Protein 9C4I (pdb70)

Nearest PDB structures (foldseek):
  9c4i-assembly1_B  TM=1.004E+00  e=1.202E-51  Centrolobium microchaete
  5eyy-assembly1_A-2  TM=1.000E+00  e=2.131E-47  Centrolobium tomentosum
  5u38-assembly1_A-2  TM=1.001E+00  e=1.444E-45  Platypodium elegans
  3zyr-assembly1_B  TM=9.928E-01  e=3.248E-45  Platypodium elegans
  1n3o-assembly1_B  TM=9.950E-01  e=5.821E-43  Pterocarpus angolensis

Secondary structure (DSSP, 8-state):
--EEEEEESS--TT-SSEEEEET-EE-TTS-EE-S-B-TTS-B-SSEEEEEEESSPEE-EEGGGTEEEEEEEEEEEEEE-S-SS---EEEEEEE-TT--PPTT-SSTTTTT--GGGTT-GGG---EEEEEE----TTTSTTS-SS-EEEEEESSSS-SEEEE----TTPPEEEEEEEETTTTEEEEEEE-TT--EEEEEEE--HHHHS-SEEEEEEEEEESSS--EEEEEEEEEEEEEEE-/--EEEEEESS--TT-SSEEEEET-EE-TTS-EE-S-B-TTS-B-SSEEEEEEESS-EE-EETTTTEEEEEEEEEEEEEE-SSSS---EEEEEEE-TT--PPTT-SSTTTTT--TTTTT-GGG---EEEEEE----TTTSTTS-SS-EEEEEESSSS-SEEEE----TTPPEEEEEEEETTTTEEEEEEE-TT--EEEEEEE--GGGTS-SEEEEEEEEEESSS--EEEEEEEEEEEEEEE-

Sequence (482 aa):
SDSSLSSFSSFINFDKDERNVIAQGDARIVGNNILQLTRTDSNGSSPVKSSTVGRILYVAQVRLWEKSTNRVANFQSQFSFFLESPLSNPADGIAFFIAPPDTAIPSSGSAGGLLGLFSSPKTAQNESANQVLAVEFDTFYAQNSNTWDPNYPHIGIDVNSIKSAKTVRWERREGVTLNVLVTYNPSTRTLDVVATYPDGQRYDISSVVVDVTTVLPEWVRVGFSAASGEQFQTHNLESWSSFTSTLLYTSDSSLSSFSSFINFDKDERNVIAQGDARIVGNNILQLTRTDSNGSSPVKSTVGRILYVAQVRLWEKSTNRVANFQSQFSSFFLESPLSNPADGIAFFIAPPDTAIPSGSAGGLLGLFSSPKTAQNESANQVLAVEFDTFYAQNSNTWDPNYPHIGIDVNSIKSAKTVRWERREGVTLNVLVTYNPSTRTLDVVATYPDGQRYDISVVVDVTTVLPEWVRVGFSAASGEQFQTHNLESWSSFTSTLLYT

Structure (mmCIF, N/CA/C/O backbone):
data_9C4I
#
_entry.id   9C4I
#
_cell.length_a   146.623
_cell.length_b   41.981
_cell.length_c   94.760
_cell.angle_alpha   90.00
_cell.angle_beta   102.72
_cell.angle_gamma   90.00
#
_symmetry.space_group_name_H-M   'C 1 2 1'
#
loop_
_entity.id
_entity.type
_entity.pdbx_description
1 polymer 'Mannose-specific lectin CML-1'
2 branched 'alpha-D-mannopyranose-(1-3)-methyl alpha-D-mannopyranoside'
3 non-polymer 'MANGANESE (II) ION'
4 non-polymer 'CALCIUM ION'
5 non-polymer 2-acetamido-2-deoxy-beta-D-glucopyranose
6 non-polymer 'SULFATE ION'
7 non-polymer 'SODIUM ION'
8 non-polymer GLYCEROL
9 water water
#
loop_
_atom_site.group_PDB
_atom_site.id
_atom_site.type_symbol
_atom_site.label_atom_id
_atom_site.label_alt_id
_atom_site.label_comp_id
_atom_site.label_asym_id
_atom_site.label_entity_id
_atom_site.label_seq_id
_atom_site.pdbx_PDB_ins_code
_atom_site.Cartn_x
_atom_site.Cartn_y
_atom_site.Cartn_z
_atom_site.occupancy
_atom_site.B_iso_or_equiv
_atom_site.auth_seq_id
_atom_site.auth_comp_id
_atom_site.auth_asym_id
_atom_site.auth_atom_id
_atom_site.pdbx_PDB_model_num
ATOM 1 N N . SER A 1 1 ? 40.933 -1.362 12.938 1.00 21.80 1 SER A N 1
ATOM 2 C CA . SER A 1 1 ? 40.309 -2.179 13.976 1.00 20.02 1 SER A CA 1
ATOM 3 C C . SER A 1 1 ? 39.170 -2.999 13.388 1.00 16.99 1 SER A C 1
ATOM 4 O O . SER A 1 1 ? 38.032 -2.537 13.344 1.00 17.29 1 SER A O 1
ATOM 7 N N . ASP A 1 2 ? 39.460 -4.225 12.949 1.00 14.10 2 ASP A N 1
ATOM 8 C CA . ASP A 1 2 ? 38.469 -5.061 12.283 1.00 14.91 2 ASP A CA 1
ATOM 9 C C . ASP A 1 2 ? 37.672 -5.924 13.248 1.00 13.45 2 ASP A C 1
ATOM 10 O O . ASP A 1 2 ? 36.604 -6.428 12.874 1.00 17.52 2 ASP A O 1
ATOM 15 N N A SER A 1 3 ? 38.160 -6.112 14.466 0.68 13.74 3 SER A N 1
ATOM 16 N N B SER A 1 3 ? 38.148 -6.091 14.478 0.32 13.91 3 SER A N 1
ATOM 17 C CA A SER A 1 3 ? 37.385 -6.798 15.486 0.68 12.78 3 SER A CA 1
ATOM 18 C CA B SER A 1 3 ? 37.414 -6.845 15.482 0.32 13.03 3 SER A CA 1
ATOM 19 C C A SER A 1 3 ? 37.881 -6.366 16.853 0.68 14.34 3 SER A C 1
ATOM 20 C C B SER A 1 3 ? 37.901 -6.426 16.860 0.32 14.52 3 SER A C 1
ATOM 21 O O A SER A 1 3 ? 39.015 -5.903 17.008 0.68 14.42 3 SER A O 1
ATOM 22 O O B SER A 1 3 ? 39.051 -6.011 17.025 0.32 14.35 3 SER A O 1
ATOM 27 N N . LEU A 1 4 ? 37.004 -6.529 17.840 1.00 14.57 4 LEU A N 1
ATOM 28 C CA . LEU A 1 4 ? 37.326 -6.267 19.235 1.00 14.11 4 LEU A CA 1
ATOM 29 C C . LEU A 1 4 ? 36.465 -7.177 20.088 1.00 13.26 4 LEU A C 1
ATOM 30 O O . LEU A 1 4 ? 35.268 -7.325 19.826 1.00 13.77 4 LEU A O 1
ATOM 35 N N A SER A 1 5 ? 37.060 -7.773 21.115 0.58 12.64 5 SER A N 1
ATOM 36 N N B SER A 1 5 ? 37.068 -7.758 21.122 0.42 12.67 5 SER A N 1
ATOM 37 C CA A SER A 1 5 ? 36.280 -8.463 22.130 0.58 11.60 5 SER A CA 1
ATOM 38 C CA B SER A 1 5 ? 36.328 -8.511 22.123 0.42 11.58 5 SER A CA 1
ATOM 39 C C A SER A 1 5 ? 36.935 -8.266 23.488 0.58 13.11 5 SER A C 1
ATOM 40 C C B SER A 1 5 ? 36.937 -8.233 23.490 0.42 13.11 5 SER A C 1
ATOM 41 O O A SER A 1 5 ? 38.136 -8.021 23.592 0.58 11.99 5 SER A O 1
ATOM 42 O O B SER A 1 5 ? 38.116 -7.888 23.599 0.42 12.17 5 SER A O 1
ATOM 47 N N . PHE A 1 6 ? 36.127 -8.386 24.535 1.00 11.72 6 PHE A N 1
ATOM 48 C CA . PHE A 1 6 ? 36.619 -8.237 25.898 1.00 11.24 6 PHE A CA 1
ATOM 49 C C . PHE A 1 6 ? 35.611 -8.868 26.840 1.00 11.03 6 PHE A C 1
ATOM 50 O O . PHE A 1 6 ? 34.459 -9.112 26.472 1.00 12.42 6 PHE A O 1
ATOM 58 N N A SER A 1 7 ? 36.055 -9.125 28.064 0.80 10.96 7 SER A N 1
ATOM 59 N N B SER A 1 7 ? 36.053 -9.106 28.074 0.20 11.10 7 SER A N 1
ATOM 60 C CA A SER A 1 7 ? 35.147 -9.660 29.062 0.80 12.43 7 SER A CA 1
ATOM 61 C CA B SER A 1 7 ? 35.192 -9.728 29.067 0.20 12.61 7 SER A CA 1
ATOM 62 C C A SER A 1 7 ? 35.531 -9.171 30.447 0.80 11.77 7 SER A C 1
ATOM 63 C C B SER A 1 7 ? 35.542 -9.228 30.462 0.20 11.94 7 SER A C 1
ATOM 64 O O A SER A 1 7 ? 36.702 -8.896 30.741 0.80 12.49 7 SER A O 1
ATOM 65 O O B SER A 1 7 ? 36.712 -8.994 30.778 0.20 12.67 7 SER A O 1
ATOM 70 N N . PHE A 1 8 ? 34.504 -9.066 31.282 1.00 10.38 8 PHE A N 1
ATOM 71 C CA . PHE A 1 8 ? 34.615 -8.776 32.705 1.00 12.27 8 PHE A CA 1
ATOM 72 C C . PHE A 1 8 ? 33.788 -9.844 33.410 1.00 11.45 8 PHE A C 1
ATOM 73 O O 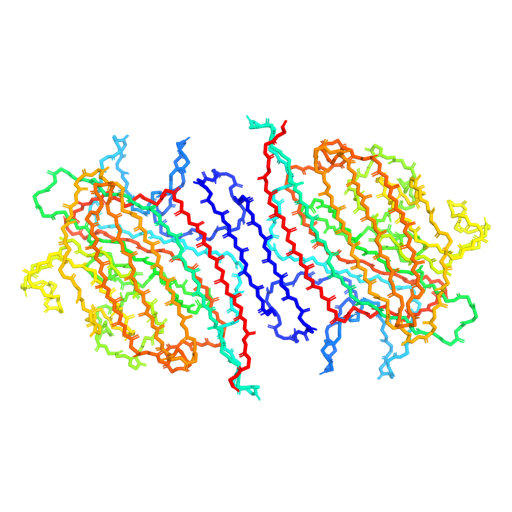. PHE A 1 8 ? 32.552 -9.811 33.359 1.00 12.84 8 PHE A O 1
ATOM 81 N N . ILE A 1 9 ? 34.457 -10.798 34.054 1.00 12.47 9 ILE A N 1
ATOM 82 C CA . ILE A 1 9 ? 33.771 -11.778 34.889 1.00 14.40 9 ILE A CA 1
ATOM 83 C C . ILE A 1 9 ? 33.204 -11.092 36.119 1.00 11.83 9 ILE A C 1
ATOM 84 O O . ILE A 1 9 ? 32.122 -11.443 36.616 1.00 12.50 9 ILE A O 1
ATOM 89 N N . ASN A 1 10 ? 33.947 -10.128 36.640 1.00 11.65 10 ASN A N 1
ATOM 90 C CA . ASN A 1 10 ? 33.520 -9.165 37.636 1.00 12.94 10 ASN A CA 1
ATOM 91 C C . ASN A 1 10 ? 34.297 -7.890 37.339 1.00 13.21 10 ASN A C 1
ATOM 92 O O . ASN A 1 10 ? 35.005 -7.812 36.331 1.00 14.10 10 ASN A O 1
ATOM 97 N N . PHE A 1 11 ? 34.194 -6.890 38.201 1.00 12.85 11 PHE A N 1
ATOM 98 C CA . PHE A 1 11 ? 34.830 -5.606 37.941 1.00 13.51 11 PHE A CA 1
ATOM 99 C C . PHE A 1 11 ? 35.921 -5.308 38.956 1.00 12.20 11 PHE A C 1
ATOM 100 O O . PHE A 1 11 ? 35.759 -5.537 40.155 1.00 13.14 11 PHE A O 1
ATOM 108 N N . ASP A 1 12 ? 37.033 -4.803 38.438 1.00 14.76 12 ASP A N 1
ATOM 109 C CA . ASP A 1 12 ? 38.267 -4.542 39.164 1.00 13.77 12 ASP A CA 1
ATOM 110 C C . ASP A 1 12 ? 38.310 -3.074 39.561 1.00 12.95 12 ASP A C 1
ATOM 111 O O . ASP A 1 12 ? 38.192 -2.199 38.700 1.00 16.55 12 ASP A O 1
ATOM 116 N N . LYS A 1 13 ? 38.537 -2.795 40.851 1.00 13.68 13 LYS A N 1
ATOM 117 C CA . LYS A 1 13 ? 38.671 -1.396 41.263 1.00 14.69 13 LYS A CA 1
ATOM 118 C C . LYS A 1 13 ? 39.889 -0.700 40.664 1.00 19.22 13 LYS A C 1
ATOM 119 O O . LYS A 1 13 ? 39.924 0.536 40.632 1.00 20.28 13 LYS A O 1
ATOM 125 N N . ASP A 1 14 ? 40.862 -1.448 40.148 1.00 15.75 14 ASP A N 1
ATOM 126 C CA . ASP A 1 14 ? 42.001 -0.863 39.459 1.00 17.61 14 ASP A CA 1
ATOM 127 C C . ASP A 1 14 ? 41.914 -1.060 37.949 1.00 16.27 14 ASP A C 1
ATOM 128 O O . ASP A 1 14 ? 42.934 -1.110 37.264 1.00 16.86 14 ASP A O 1
ATOM 133 N N . GLU A 1 15 ? 40.705 -1.181 37.424 1.00 15.61 15 GLU A N 1
ATOM 134 C CA . GLU A 1 15 ? 40.508 -1.331 35.992 1.00 13.26 15 GLU A CA 1
ATOM 135 C C . GLU A 1 15 ? 41.137 -0.168 35.236 1.00 14.18 15 GLU A C 1
ATOM 136 O O . GLU A 1 15 ? 41.195 0.963 35.718 1.00 15.56 15 GLU A O 1
ATOM 142 N N . ARG A 1 16 ? 41.644 -0.471 34.040 1.00 12.93 16 ARG A N 1
ATOM 143 C CA . ARG A 1 16 ? 42.243 0.541 33.186 1.00 12.78 16 ARG A CA 1
ATOM 144 C C . ARG A 1 16 ? 41.480 0.796 31.895 1.00 12.90 16 ARG A C 1
ATOM 145 O O . ARG A 1 16 ? 41.703 1.837 31.269 1.00 15.65 16 ARG A O 1
ATOM 153 N N . ASN A 1 17 ? 40.600 -0.113 31.484 1.00 11.45 17 ASN A N 1
ATOM 154 C CA . ASN A 1 17 ? 39.957 -0.053 30.178 1.00 12.58 17 ASN A CA 1
ATOM 155 C C . ASN A 1 17 ? 38.509 0.400 30.217 1.00 14.49 17 ASN A C 1
ATOM 156 O O . ASN A 1 17 ? 37.770 0.144 29.260 1.00 13.91 17 ASN A O 1
ATOM 161 N N . VAL A 1 18 ? 38.095 1.074 31.282 1.00 12.92 18 VAL A N 1
ATOM 162 C CA . VAL A 1 18 ? 36.715 1.510 31.450 1.00 13.39 18 VAL A CA 1
ATOM 163 C C . VAL A 1 18 ? 36.696 3.010 31.686 1.00 13.52 18 VAL A C 1
ATOM 164 O O . VAL A 1 18 ? 37.361 3.511 32.600 1.00 17.06 18 VAL A O 1
ATOM 168 N N . ILE A 1 19 ? 35.894 3.711 30.890 1.00 12.63 19 ILE A N 1
ATOM 169 C CA . ILE A 1 19 ? 35.607 5.127 31.086 1.00 12.83 19 ILE A CA 1
ATOM 170 C C . ILE A 1 19 ? 34.358 5.208 31.958 1.00 11.38 19 ILE A C 1
ATOM 171 O O . ILE A 1 19 ? 33.279 4.785 31.538 1.00 13.45 19 ILE A O 1
ATOM 176 N N . ALA A 1 20 ? 34.495 5.741 33.167 1.00 12.15 20 ALA A N 1
ATOM 177 C CA . ALA A 1 20 ? 33.378 5.881 34.092 1.00 12.77 20 ALA A CA 1
ATOM 178 C C . ALA A 1 20 ? 32.865 7.316 34.060 1.00 12.76 20 ALA A C 1
ATOM 179 O O . ALA A 1 20 ? 33.654 8.269 34.104 1.00 14.52 20 ALA A O 1
ATOM 181 N N . GLN A 1 21 ? 31.538 7.465 33.997 1.00 11.78 21 GLN A N 1
ATOM 182 C CA . GLN A 1 21 ? 30.896 8.769 33.933 1.00 13.07 21 GLN A CA 1
ATOM 183 C C . GLN A 1 21 ? 29.869 8.899 35.047 1.00 12.51 21 GLN A C 1
ATOM 184 O O . GLN A 1 21 ? 29.234 7.922 35.462 1.00 12.98 21 GLN A O 1
ATOM 190 N N . GLY A 1 22 ? 29.729 10.111 35.551 1.00 12.20 22 GLY A N 1
ATOM 191 C CA . GLY A 1 22 ? 28.704 10.342 36.555 1.00 12.26 22 GLY A CA 1
ATOM 192 C C . GLY A 1 22 ? 29.043 9.616 37.841 1.00 12.54 22 GLY A C 1
ATOM 193 O O . GLY A 1 22 ? 30.191 9.636 38.307 1.00 13.44 22 GLY A O 1
ATOM 194 N N . ASP A 1 23 ? 28.052 8.943 38.421 1.00 12.71 23 ASP A N 1
ATOM 195 C CA . ASP A 1 23 ? 28.207 8.309 39.724 1.00 12.61 23 ASP A CA 1
ATOM 196 C C . ASP A 1 23 ? 28.701 6.862 39.647 1.00 12.41 23 ASP A C 1
ATOM 197 O O . ASP A 1 23 ? 28.771 6.194 40.687 1.00 14.50 23 ASP A O 1
ATOM 202 N N . ALA A 1 24 ? 29.053 6.367 38.460 1.00 12.18 24 ALA A N 1
ATOM 203 C CA . ALA A 1 24 ? 29.434 4.966 38.329 1.00 13.66 24 ALA A CA 1
ATOM 204 C C . ALA A 1 24 ? 30.716 4.695 39.103 1.00 13.44 24 ALA A C 1
ATOM 205 O O . ALA A 1 24 ? 31.685 5.457 39.017 1.00 15.68 24 ALA A O 1
ATOM 207 N N . ARG A 1 25 ? 30.733 3.591 39.843 1.00 13.44 25 ARG A N 1
ATOM 208 C CA . ARG A 1 25 ? 31.942 3.187 40.548 1.00 14.26 25 ARG A CA 1
ATOM 209 C C . ARG A 1 25 ? 31.925 1.682 40.759 1.00 15.05 25 ARG A C 1
ATOM 210 O O . ARG A 1 25 ? 30.872 1.038 40.755 1.00 15.33 25 ARG A O 1
ATOM 218 N N . ILE A 1 26 ? 33.120 1.129 40.953 1.00 16.90 26 ILE A N 1
ATOM 219 C CA . ILE A 1 26 ? 33.298 -0.297 41.182 1.00 16.32 26 ILE A CA 1
ATOM 220 C C . ILE A 1 26 ? 33.468 -0.517 42.677 1.00 17.60 26 ILE A C 1
ATOM 221 O O . ILE A 1 26 ? 34.331 0.102 43.317 1.00 18.61 26 ILE A O 1
ATOM 226 N N . VAL A 1 27 ? 32.646 -1.398 43.233 1.00 15.70 27 VAL A N 1
ATOM 227 C CA . VAL A 1 27 ? 32.566 -1.635 44.665 1.00 17.86 27 VAL A CA 1
ATOM 228 C C . VAL A 1 27 ? 33.672 -2.579 45.129 1.00 19.47 27 VAL A C 1
ATOM 229 O O . VAL A 1 27 ? 34.356 -3.214 44.317 1.00 17.20 27 VAL A O 1
ATOM 233 N N . GLY A 1 28 ? 33.845 -2.678 46.449 1.00 18.95 28 GLY A N 1
ATOM 234 C CA . GLY A 1 28 ? 34.823 -3.588 47.015 1.00 21.80 28 GLY A CA 1
ATOM 235 C C . GLY A 1 28 ? 34.548 -5.050 46.740 1.00 22.22 28 GLY A C 1
ATOM 236 O O . GLY A 1 28 ? 35.495 -5.847 46.727 1.00 22.01 28 GLY A O 1
ATOM 237 N N . ASN A 1 29 ? 33.283 -5.432 46.521 1.00 17.47 29 ASN A N 1
ATOM 238 C CA . ASN A 1 29 ? 32.956 -6.790 46.093 1.00 20.49 29 ASN A CA 1
ATOM 239 C C . ASN A 1 29 ? 32.785 -6.905 44.578 1.00 14.98 29 ASN A C 1
ATOM 240 O O . ASN A 1 29 ? 32.128 -7.837 44.095 1.00 14.04 29 ASN A O 1
ATOM 245 N N . ASN A 1 30 ? 33.396 -5.992 43.828 1.00 13.46 30 ASN A N 1
ATOM 246 C CA . ASN A 1 30 ? 33.662 -6.201 42.406 1.00 13.13 30 ASN A CA 1
ATOM 247 C C . ASN A 1 30 ? 32.424 -6.084 41.529 1.00 12.58 30 ASN A C 1
ATOM 248 O O . ASN A 1 30 ? 32.367 -6.662 40.445 1.00 11.79 30 ASN A O 1
ATOM 253 N N . ILE A 1 31 ? 31.435 -5.336 41.992 1.00 13.35 31 ILE A N 1
ATOM 254 C CA . ILE A 1 31 ? 30.222 -5.052 41.232 1.00 13.68 31 ILE A CA 1
ATOM 255 C C . ILE A 1 31 ? 30.287 -3.621 40.721 1.00 13.36 31 ILE A C 1
ATOM 256 O O . ILE A 1 31 ? 30.740 -2.712 41.432 1.00 15.72 31 ILE A O 1
ATOM 261 N N . LEU A 1 32 ? 29.861 -3.408 39.477 1.00 12.93 32 LEU A N 1
ATOM 262 C CA . LEU A 1 32 ? 29.759 -2.056 38.944 1.00 12.13 32 LEU A CA 1
ATOM 263 C C . LEU A 1 32 ? 28.425 -1.469 39.394 1.00 13.03 32 LEU A C 1
ATOM 264 O O . LEU A 1 32 ? 27.350 -1.913 38.958 1.00 14.18 32 LEU A O 1
ATOM 269 N N . GLN A 1 33 ? 28.487 -0.483 40.280 1.00 12.53 33 GLN A N 1
ATOM 270 C CA . GLN A 1 33 ? 27.305 0.207 40.781 1.00 12.04 33 GLN A CA 1
ATOM 271 C C . GLN A 1 33 ? 27.149 1.498 39.984 1.00 12.26 33 GLN A C 1
ATOM 272 O O . GLN A 1 33 ? 27.926 2.443 40.155 1.00 13.97 33 GLN A O 1
ATOM 278 N N . LEU A 1 34 ? 26.158 1.535 39.091 1.00 11.11 34 LEU A N 1
ATOM 279 C CA . LEU A 1 34 ? 26.058 2.650 38.156 1.00 12.22 34 LEU A CA 1
ATOM 280 C C . LEU A 1 34 ? 25.513 3.909 38.824 1.00 12.04 34 LEU A C 1
ATOM 281 O O . LEU A 1 34 ? 26.039 5.011 38.616 1.00 12.88 34 LEU A O 1
ATOM 286 N N . THR A 1 35 ? 24.444 3.774 39.604 1.00 11.75 35 THR A N 1
ATOM 287 C CA . THR A 1 35 ? 23.804 4.920 40.230 1.00 11.35 35 THR A CA 1
ATOM 288 C C . THR A 1 35 ? 24.322 5.103 41.653 1.00 12.37 35 THR A C 1
ATOM 289 O O . THR A 1 35 ? 24.748 4.150 42.312 1.00 12.52 35 THR A O 1
ATOM 293 N N . ARG A 1 36 ? 24.256 6.352 42.118 1.00 13.14 36 ARG A N 1
ATOM 294 C CA . ARG A 1 36 ? 24.824 6.745 43.400 1.00 14.10 36 ARG A CA 1
ATOM 295 C C . ARG A 1 36 ? 24.137 6.041 44.566 1.00 12.42 36 ARG A C 1
ATOM 296 O O . ARG A 1 36 ? 22.921 5.817 44.565 1.00 12.89 36 ARG A O 1
ATOM 304 N N . THR A 1 37 ? 24.922 5.732 45.596 1.00 12.73 37 THR A N 1
ATOM 305 C CA . THR A 1 37 ? 24.398 5.188 46.836 1.00 13.48 37 THR A CA 1
ATOM 306 C C . THR A 1 37 ? 24.924 6.022 47.992 1.00 13.60 37 THR A C 1
ATOM 307 O O . THR A 1 37 ? 25.939 6.714 47.870 1.00 14.77 37 THR A O 1
ATOM 311 N N . ASP A 1 38 ? 24.226 5.951 49.118 1.00 13.85 38 ASP A N 1
ATOM 312 C CA . ASP A 1 38 ? 24.722 6.605 50.316 1.00 14.38 38 ASP A CA 1
ATOM 313 C C . ASP A 1 38 ? 25.792 5.724 50.951 1.00 17.01 38 ASP A C 1
ATOM 314 O O . ASP A 1 38 ? 26.178 4.679 50.414 1.00 15.91 38 ASP A O 1
ATOM 319 N N . SER A 1 39 ? 26.289 6.144 52.109 1.00 18.84 39 SER A N 1
ATOM 320 C CA . SER A 1 39 ? 27.413 5.409 52.673 1.00 21.73 39 SER A CA 1
ATOM 321 C C . SER A 1 39 ? 26.997 4.079 53.293 1.00 21.46 39 SER A C 1
ATOM 322 O O . SER A 1 39 ? 27.872 3.314 53.714 1.00 24.18 39 SER A O 1
ATOM 325 N N . ASN A 1 40 ? 25.700 3.774 53.328 1.00 19.84 40 ASN A N 1
ATOM 326 C CA . ASN A 1 40 ? 25.203 2.458 53.707 1.00 18.60 40 ASN A CA 1
ATOM 327 C C . ASN A 1 40 ? 24.834 1.612 52.490 1.00 19.08 40 ASN A C 1
ATOM 328 O O . ASN A 1 40 ? 24.278 0.520 52.648 1.00 21.68 40 ASN A O 1
ATOM 333 N N . GLY A 1 41 ? 25.132 2.092 51.285 1.00 17.19 41 GLY A N 1
ATOM 334 C CA . GLY A 1 41 ? 24.777 1.385 50.073 1.00 17.46 41 GLY A CA 1
ATOM 335 C C . GLY A 1 41 ? 23.336 1.546 49.638 1.00 14.81 41 GLY A C 1
ATOM 336 O O . GLY A 1 41 ? 22.914 0.858 48.704 1.00 17.06 41 GLY A O 1
ATOM 337 N N A SER A 1 42 ? 22.573 2.428 50.278 0.57 14.38 42 SER A N 1
ATOM 338 N N B SER A 1 42 ? 22.557 2.435 50.290 0.43 14.45 42 SER A N 1
ATOM 339 C CA A SER A 1 42 ? 21.174 2.630 49.928 0.57 15.35 42 SER A CA 1
ATOM 340 C CA B SER A 1 42 ? 21.154 2.658 49.949 0.43 15.41 42 SER A CA 1
ATOM 341 C C A SER A 1 42 ? 21.071 3.543 48.707 0.57 13.11 42 SER A C 1
ATOM 342 C C B SER A 1 42 ? 21.057 3.559 48.718 0.43 13.17 42 SER A C 1
ATOM 343 O O A SER A 1 42 ? 21.839 4.499 48.582 0.57 13.00 42 SER A O 1
ATOM 344 O O B SER A 1 42 ? 21.816 4.523 48.597 0.43 13.18 42 SER A O 1
ATOM 349 N N . PRO A 1 43 ? 20.147 3.265 47.789 1.00 13.23 43 PRO A N 1
ATOM 350 C CA . PRO A 1 43 ? 20.046 4.082 46.573 1.00 12.82 43 PRO A CA 1
ATOM 351 C C . PRO A 1 43 ? 19.544 5.488 46.868 1.00 12.92 43 PRO A C 1
ATOM 352 O O . PRO A 1 43 ? 18.744 5.703 47.783 1.00 13.99 43 PRO A O 1
ATOM 356 N N . VAL A 1 44 ? 19.978 6.447 46.045 1.00 13.19 44 VAL A N 1
ATOM 357 C CA . VAL A 1 44 ? 19.647 7.852 46.261 1.00 14.08 44 VAL A CA 1
ATOM 358 C C . VAL A 1 44 ? 18.965 8.426 45.016 1.00 14.02 44 VAL A C 1
ATOM 359 O O . VAL A 1 44 ? 19.060 7.885 43.911 1.00 13.72 44 VAL A O 1
ATOM 363 N N . LYS A 1 45 ? 18.302 9.567 45.201 1.00 11.75 45 LYS A N 1
ATOM 364 C CA . LYS A 1 45 ? 17.637 10.252 44.105 1.00 11.50 45 LYS A CA 1
ATOM 365 C C . LYS A 1 45 ? 18.609 11.001 43.202 1.00 11.43 45 LYS A C 1
ATOM 366 O O . LYS A 1 45 ? 19.734 11.345 43.584 1.00 12.14 45 LYS A O 1
ATOM 372 N N A SER A 1 46 ? 18.151 11.241 41.973 0.67 11.49 46 SER A N 1
ATOM 373 N N B SER A 1 46 ? 18.141 11.261 41.980 0.33 11.58 46 SER A N 1
ATOM 374 C CA A SER A 1 46 ? 18.748 12.212 41.051 0.67 12.85 46 SER A CA 1
ATOM 375 C CA B SER A 1 46 ? 18.758 12.204 41.046 0.33 12.92 46 SER A CA 1
ATOM 376 C C A SER A 1 46 ? 20.211 11.888 40.730 0.67 13.51 46 SER A C 1
ATOM 377 C C B SER A 1 46 ? 20.227 11.854 40.789 0.33 13.54 46 SER A C 1
ATOM 378 O O A SER A 1 46 ? 21.129 12.662 41.014 0.67 13.29 46 SER A O 1
ATOM 379 O O B SER A 1 46 ? 21.156 12.561 41.189 0.33 13.45 46 SER A O 1
ATOM 384 N N . THR A 1 47 ? 20.411 10.733 40.093 1.00 12.02 47 THR A N 1
ATOM 385 C CA . THR A 1 47 ? 21.744 10.221 39.819 1.00 11.14 47 THR A CA 1
ATOM 386 C C . THR A 1 47 ? 21.769 9.557 38.448 1.00 11.72 47 THR A C 1
ATOM 387 O O . THR A 1 47 ? 20.796 8.919 38.032 1.00 12.04 47 THR A O 1
ATOM 391 N N . VAL A 1 48 ? 22.883 9.748 37.734 1.00 11.47 48 VAL A N 1
ATOM 392 C CA . VAL A 1 48 ? 23.200 9.028 36.504 1.00 10.50 48 VAL A CA 1
ATOM 393 C C . VAL A 1 48 ? 24.595 8.459 36.669 1.00 11.59 48 VAL A C 1
ATOM 394 O O . VAL A 1 48 ? 25.491 9.146 37.174 1.00 12.13 48 VAL A O 1
ATOM 398 N N . GLY A 1 49 ? 24.796 7.226 36.233 1.00 10.63 49 GLY A N 1
ATOM 399 C CA . GLY A 1 49 ? 26.145 6.719 36.036 1.00 11.05 49 GLY A CA 1
ATOM 400 C C . GLY A 1 49 ? 26.199 5.908 34.762 1.00 11.24 49 GLY A C 1
ATOM 401 O O . GLY A 1 49 ? 25.228 5.239 34.390 1.00 11.28 49 GLY A O 1
ATOM 402 N N . ARG A 1 50 ? 27.352 5.982 34.083 1.00 10.73 50 ARG A N 1
ATOM 403 C CA . ARG A 1 50 ? 27.563 5.252 32.840 1.00 10.11 50 ARG A CA 1
ATOM 404 C C . ARG A 1 50 ? 28.988 4.721 32.799 1.00 9.64 50 ARG A C 1
ATOM 405 O O . ARG A 1 50 ? 29.890 5.243 33.461 1.00 11.92 50 ARG A O 1
ATOM 413 N N . ILE A 1 51 ? 29.181 3.647 32.029 1.00 9.99 51 ILE A N 1
ATOM 414 C CA . ILE A 1 51 ? 30.523 3.215 31.653 1.00 11.44 51 ILE A CA 1
AT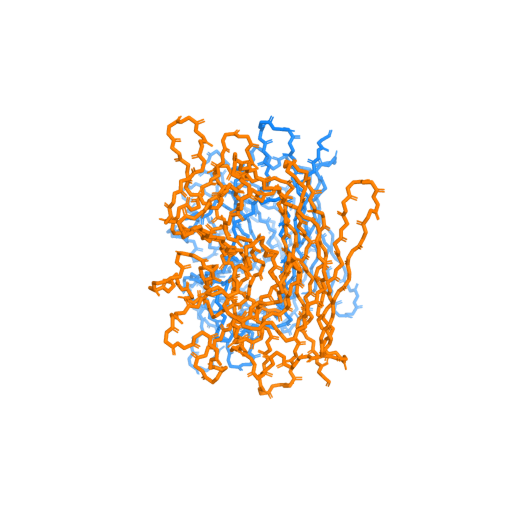OM 415 C C . ILE A 1 51 ? 30.582 3.021 30.149 1.00 11.41 51 ILE A C 1
ATOM 416 O O . ILE A 1 51 ? 29.578 2.689 29.500 1.00 11.39 51 ILE A O 1
ATOM 421 N N . LEU A 1 52 ? 31.789 3.219 29.593 1.00 11.34 52 LEU A N 1
ATOM 422 C CA . LEU A 1 52 ? 32.100 2.824 28.228 1.00 10.49 52 LEU A CA 1
ATOM 423 C C . LEU A 1 52 ? 33.409 2.051 28.241 1.00 11.68 52 LEU A C 1
ATOM 424 O O . LEU A 1 52 ? 34.315 2.367 29.020 1.00 12.51 52 LEU A O 1
ATOM 429 N N . TYR A 1 53 ? 33.503 1.029 27.398 1.00 10.25 53 TYR A N 1
ATOM 430 C CA . TYR A 1 53 ? 34.810 0.432 27.164 1.00 11.06 53 TYR A CA 1
ATOM 431 C C . TYR A 1 53 ? 35.717 1.433 26.445 1.00 12.30 53 TYR A C 1
ATOM 432 O O . TYR A 1 53 ? 35.271 2.200 25.587 1.00 11.50 53 TYR A O 1
ATOM 441 N N . VAL A 1 54 ? 37.011 1.418 26.781 1.00 11.76 54 VAL A N 1
ATOM 442 C CA . VAL A 1 54 ? 37.887 2.497 26.313 1.00 13.07 54 VAL A CA 1
ATOM 443 C C . VAL A 1 54 ? 38.135 2.379 24.811 1.00 12.41 54 VAL A C 1
ATOM 444 O O . VAL A 1 54 ? 38.141 3.383 24.094 1.00 13.46 54 VAL A O 1
ATOM 448 N N . ALA A 1 55 ? 38.359 1.167 24.316 1.00 11.76 55 ALA A N 1
ATOM 449 C CA . ALA A 1 55 ? 38.687 1.009 22.899 1.00 13.31 55 ALA A CA 1
ATOM 450 C C . ALA A 1 55 ? 37.446 1.245 22.051 1.00 12.45 55 ALA A C 1
ATOM 451 O O . ALA A 1 55 ? 36.348 0.791 22.385 1.00 12.44 55 ALA A O 1
ATOM 453 N N . GLN A 1 56 ? 37.616 1.981 20.960 1.00 11.77 56 GLN A N 1
ATOM 454 C CA . GLN A 1 56 ? 36.510 2.302 20.077 1.00 12.78 56 GLN A CA 1
ATOM 455 C C . GLN A 1 56 ? 36.222 1.134 19.145 1.00 13.07 56 GLN A C 1
ATOM 456 O O . GLN A 1 56 ? 37.128 0.399 18.732 1.00 13.77 56 GLN A O 1
ATOM 462 N N . VAL A 1 57 ? 34.952 0.986 18.790 1.00 13.42 57 VAL A N 1
ATOM 463 C CA . VAL A 1 57 ? 34.483 -0.077 17.909 1.00 11.79 57 VAL A CA 1
ATOM 464 C C . VAL A 1 57 ? 34.230 0.510 16.525 1.00 13.94 57 VAL A C 1
ATOM 465 O O . VAL A 1 57 ? 33.555 1.542 16.393 1.00 13.84 57 VAL A O 1
ATOM 469 N N . ARG A 1 58 ? 34.767 -0.135 15.484 1.00 13.66 58 ARG A N 1
ATOM 470 C CA . ARG A 1 58 ? 34.413 0.243 14.118 1.00 12.63 58 ARG A CA 1
ATOM 471 C C . ARG A 1 58 ? 33.121 -0.484 13.792 1.00 15.74 58 ARG A C 1
ATOM 472 O O . ARG A 1 58 ? 33.123 -1.679 13.486 1.00 15.03 58 ARG A O 1
ATOM 480 N N . LEU A 1 59 ? 31.995 0.229 13.898 1.00 13.48 59 LEU A N 1
ATOM 481 C CA . LEU A 1 59 ? 30.686 -0.370 13.672 1.00 13.71 59 LEU A CA 1
ATOM 482 C C . LEU A 1 59 ? 30.378 -0.563 12.192 1.00 14.27 59 LEU A C 1
ATOM 483 O O . LEU A 1 59 ? 29.687 -1.518 11.822 1.00 15.40 59 LEU A O 1
ATOM 488 N N . TRP A 1 60 ? 30.905 0.302 11.335 1.00 15.59 60 TRP A N 1
ATOM 489 C CA . TRP A 1 60 ? 30.691 0.156 9.905 1.00 14.56 60 TRP A CA 1
ATOM 490 C C . TRP A 1 60 ? 31.740 0.994 9.190 1.00 16.46 60 TRP A C 1
ATOM 491 O O . TRP A 1 60 ? 32.391 1.848 9.795 1.00 16.97 60 TRP A O 1
ATOM 502 N N . GLU A 1 61 ? 31.915 0.724 7.899 1.00 17.90 61 GLU A N 1
ATOM 503 C CA . GLU A 1 61 ? 32.915 1.426 7.097 1.00 21.79 61 GLU A CA 1
ATOM 504 C C . GLU A 1 61 ? 32.327 1.620 5.709 1.00 20.25 61 GLU A C 1
ATOM 505 O O . GLU A 1 61 ? 32.128 0.644 4.980 1.00 22.58 61 GLU A O 1
ATOM 511 N N . LYS A 1 62 ? 32.029 2.870 5.352 1.00 25.30 62 LYS A N 1
ATOM 512 C CA . LYS A 1 62 ? 31.343 3.108 4.086 1.00 28.17 62 LYS A CA 1
ATOM 513 C C . LYS A 1 62 ? 32.230 2.773 2.892 1.00 30.12 62 LYS A C 1
ATOM 514 O O . LYS A 1 62 ? 31.742 2.242 1.888 1.00 34.71 62 LYS A O 1
ATOM 520 N N . SER A 1 63 ? 33.536 3.048 2.990 1.00 27.36 63 SER A N 1
ATOM 521 C CA . SER A 1 63 ? 34.417 2.867 1.837 1.00 26.71 63 SER A CA 1
ATOM 522 C C . SER A 1 63 ? 34.515 1.414 1.390 1.00 34.51 63 SER A C 1
ATOM 523 O O . SER A 1 63 ? 34.819 1.161 0.220 1.00 33.73 63 SER A O 1
ATOM 526 N N . THR A 1 64 ? 34.280 0.457 2.287 1.00 31.76 64 THR A N 1
ATOM 527 C CA . THR A 1 64 ? 34.308 -0.958 1.944 1.00 26.99 64 THR A CA 1
ATOM 528 C C . THR A 1 64 ? 32.946 -1.623 2.064 1.00 25.34 64 THR A C 1
ATOM 529 O O . THR A 1 64 ? 32.856 -2.846 1.906 1.00 28.43 64 THR A O 1
ATOM 533 N N . ASN A 1 65 ? 31.893 -0.854 2.350 1.00 26.67 65 ASN A N 1
ATOM 534 C CA . ASN A 1 65 ? 30.539 -1.384 2.531 1.00 28.32 65 ASN A CA 1
ATOM 535 C C . ASN A 1 65 ? 30.497 -2.523 3.545 1.00 27.93 65 ASN A C 1
ATOM 536 O O . ASN A 1 65 ? 29.817 -3.534 3.353 1.00 32.71 65 ASN A O 1
ATOM 541 N N . ARG A 1 66 ? 31.233 -2.357 4.638 1.00 20.55 66 ARG A N 1
ATOM 542 C CA . ARG A 1 66 ? 31.260 -3.338 5.707 1.00 18.95 66 ARG A CA 1
ATOM 543 C C . ARG A 1 66 ? 30.453 -2.834 6.896 1.00 15.24 66 ARG A C 1
ATOM 544 O O . ARG A 1 66 ? 30.392 -1.630 7.165 1.00 17.41 66 ARG A O 1
ATOM 552 N N . VAL A 1 67 ? 29.834 -3.788 7.572 1.00 16.64 67 VAL A N 1
ATOM 553 C CA . VAL A 1 67 ? 29.053 -3.506 8.759 1.00 16.03 67 VAL A CA 1
ATOM 554 C C . VAL A 1 67 ? 29.369 -4.603 9.753 1.00 15.95 67 VAL A C 1
ATOM 555 O O . VAL A 1 67 ? 29.477 -5.756 9.428 1.00 17.58 67 VAL A O 1
ATOM 559 N N . ALA A 1 68 ? 29.495 -4.208 10.992 1.00 14.69 68 ALA A N 1
ATOM 560 C CA . ALA A 1 68 ? 29.855 -5.173 12.007 1.00 17.07 68 ALA A CA 1
ATOM 561 C C . ALA A 1 68 ? 28.727 -5.903 12.638 1.00 14.68 68 ALA A C 1
ATOM 562 O O . ALA A 1 68 ? 27.616 -5.422 12.708 1.00 18.03 68 ALA A O 1
ATOM 564 N N . ASN A 1 69 ? 28.990 -7.123 13.022 1.00 13.86 69 ASN A N 1
ATOM 565 C CA . ASN A 1 69 ? 28.064 -7.798 13.857 1.00 16.48 69 ASN A CA 1
ATOM 566 C C . ASN A 1 69 ? 28.546 -7.474 15.268 1.00 17.27 69 ASN A C 1
ATOM 567 O O . ASN A 1 69 ? 29.629 -6.926 15.436 1.00 20.55 69 ASN A O 1
ATOM 572 N N . PHE A 1 70 ? 27.736 -7.702 16.270 1.00 14.91 70 PHE A N 1
ATOM 573 C CA . PHE A 1 70 ? 28.202 -7.611 17.642 1.00 14.17 70 PHE A CA 1
ATOM 574 C C . PHE A 1 70 ? 27.308 -8.463 18.521 1.00 13.07 70 PHE A C 1
ATOM 575 O O . PHE A 1 70 ? 26.156 -8.755 18.177 1.00 13.55 70 PHE A O 1
ATOM 583 N N . GLN A 1 71 ? 27.868 -8.880 19.650 1.00 13.21 71 GLN A N 1
ATOM 584 C CA . GLN A 1 71 ? 27.102 -9.518 20.709 1.00 13.06 71 GLN A CA 1
ATOM 585 C C . GLN A 1 71 ? 27.531 -8.916 22.031 1.00 12.93 71 GLN A C 1
ATOM 586 O O . GLN A 1 71 ? 28.724 -8.682 22.249 1.00 13.46 71 GLN A O 1
ATOM 592 N N . SER A 1 72 ? 26.561 -8.670 22.905 1.00 12.52 72 SER A N 1
ATOM 593 C CA . SER A 1 72 ? 26.823 -8.157 24.241 1.00 12.21 72 SER A CA 1
ATOM 594 C C . SER A 1 72 ? 26.091 -9.051 25.229 1.00 12.18 72 SER A C 1
ATOM 595 O O . SER A 1 72 ? 24.857 -9.112 25.209 1.00 12.81 72 SER A O 1
ATOM 598 N N . GLN A 1 73 ? 26.833 -9.727 26.096 1.00 11.96 73 GLN A N 1
ATOM 599 C CA . GLN A 1 73 ? 26.275 -10.607 27.112 1.00 12.77 73 GLN A CA 1
ATOM 600 C C . GLN A 1 73 ? 26.533 -9.973 28.475 1.00 11.71 73 GLN A C 1
ATOM 601 O O . GLN A 1 73 ? 27.662 -9.565 28.762 1.00 13.31 73 GLN A O 1
ATOM 607 N N . PHE A 1 74 ? 25.488 -9.842 29.294 1.00 11.26 74 PHE A N 1
ATOM 608 C CA . PHE A 1 74 ? 25.683 -9.179 30.579 1.00 11.40 74 PHE A CA 1
ATOM 609 C C . PHE A 1 74 ? 24.677 -9.672 31.607 1.00 10.48 74 PHE A C 1
ATOM 610 O O . PHE A 1 74 ? 23.614 -10.204 31.272 1.00 12.06 74 PHE A O 1
ATOM 618 N N . SER A 1 75 ? 25.015 -9.466 32.870 1.00 10.31 75 SER A N 1
ATOM 619 C CA . SER A 1 75 ? 24.125 -9.794 33.975 1.00 11.79 75 SER A CA 1
ATOM 620 C C . SER A 1 75 ? 24.040 -8.609 34.924 1.00 10.83 75 SER A C 1
ATOM 621 O O . SER A 1 75 ? 25.059 -7.991 35.244 1.00 11.96 75 SER A O 1
ATOM 624 N N . PHE A 1 76 ? 22.827 -8.309 35.389 1.00 10.56 76 PHE A N 1
ATOM 625 C CA . PHE A 1 76 ? 22.612 -7.199 36.315 1.00 11.52 76 PHE A CA 1
ATOM 626 C C . PHE A 1 76 ? 21.518 -7.545 37.317 1.00 11.06 76 PHE A C 1
ATOM 627 O O . PHE A 1 76 ? 20.688 -8.425 37.081 1.00 11.05 76 PHE A O 1
ATOM 635 N N . PHE A 1 77 ? 21.519 -6.837 38.446 1.00 10.86 77 PHE A N 1
ATOM 636 C CA . PHE A 1 77 ? 20.395 -6.914 39.370 1.00 11.21 77 PHE A CA 1
ATOM 637 C C . PHE A 1 77 ? 20.093 -5.527 39.921 1.00 10.67 77 PHE A C 1
ATOM 638 O O . PHE A 1 77 ? 20.948 -4.635 39.927 1.00 11.30 77 PHE A O 1
ATOM 646 N N . LEU A 1 78 ? 18.855 -5.359 40.397 1.00 10.90 78 LEU A N 1
ATOM 647 C CA . LEU A 1 78 ? 18.361 -4.087 40.910 1.00 11.35 78 LEU A CA 1
ATOM 648 C C . LEU A 1 78 ? 17.820 -4.271 42.318 1.00 12.03 78 LEU A C 1
ATOM 649 O O . LEU A 1 78 ? 17.210 -5.304 42.617 1.00 12.95 78 LEU A O 1
ATOM 654 N N . GLU A 1 79 ? 18.032 -3.266 43.178 1.00 11.48 79 GLU A N 1
ATOM 655 C CA . GLU A 1 79 ? 17.499 -3.306 44.540 1.00 12.78 79 GLU A CA 1
ATOM 656 C C . GLU A 1 79 ? 16.882 -1.969 44.936 1.00 12.42 79 GLU A C 1
ATOM 657 O O . GLU A 1 79 ? 17.429 -0.906 44.637 1.00 12.57 79 GLU A O 1
ATOM 663 N N . SER A 1 80 ? 15.744 -2.025 45.632 1.00 12.71 80 SER A N 1
ATOM 664 C CA . SER A 1 80 ? 15.091 -0.814 46.116 1.00 12.05 80 SER A CA 1
ATOM 665 C C . SER A 1 80 ? 14.078 -1.186 47.186 1.00 15.24 80 SER A C 1
ATOM 666 O O . SER A 1 80 ? 13.454 -2.248 47.096 1.00 14.35 80 SER A O 1
ATOM 669 N N . PRO A 1 81 ? 13.854 -0.320 48.180 1.00 14.39 81 PRO A N 1
ATOM 670 C CA . PRO A 1 81 ? 12.728 -0.521 49.103 1.00 14.09 81 PRO A CA 1
ATOM 671 C C . PRO A 1 81 ? 11.392 -0.037 48.562 1.00 14.45 81 PRO A C 1
ATOM 672 O O . PRO A 1 81 ? 10.374 -0.213 49.241 1.00 15.33 81 PRO A O 1
ATOM 676 N N . LEU A 1 82 ? 11.339 0.566 47.379 1.00 13.57 82 LEU A N 1
ATOM 677 C CA . LEU A 1 82 ? 10.129 1.203 46.879 1.00 14.53 82 LEU A CA 1
ATOM 678 C C . LEU A 1 82 ? 9.237 0.238 46.109 1.00 15.10 82 LEU A C 1
ATOM 679 O O . LEU A 1 82 ? 9.706 -0.714 45.480 1.00 16.46 82 LEU A O 1
ATOM 684 N N . SER A 1 83 ? 7.928 0.515 46.142 1.00 15.92 83 SER A N 1
ATOM 685 C CA . SER A 1 83 ? 7.000 -0.207 45.280 1.00 14.91 83 SER A CA 1
ATOM 686 C C . SER A 1 83 ? 7.073 0.249 43.825 1.00 17.74 83 SER A C 1
ATOM 687 O O . SER A 1 83 ? 6.671 -0.513 42.937 1.00 16.53 83 SER A O 1
ATOM 690 N N . ASN A 1 84 ? 7.565 1.466 43.547 1.00 13.55 84 ASN A N 1
ATOM 691 C CA . ASN A 1 84 ? 7.715 1.966 42.177 1.00 13.54 84 ASN A CA 1
ATOM 692 C C . ASN A 1 84 ? 9.166 2.410 41.959 1.00 13.82 84 ASN A C 1
ATOM 693 O O . ASN A 1 84 ? 9.452 3.597 41.747 1.00 16.20 84 ASN A O 1
ATOM 698 N N . PRO A 1 85 ? 10.102 1.467 42.009 1.00 11.70 85 PRO A N 1
ATOM 699 C CA . PRO A 1 85 ? 11.527 1.799 41.892 1.00 12.55 85 PRO A CA 1
ATOM 700 C C . PRO A 1 85 ? 11.870 2.276 40.486 1.00 12.03 85 PRO A C 1
ATOM 701 O O . PRO A 1 85 ? 11.257 1.872 39.499 1.00 11.96 85 PRO A O 1
ATOM 705 N N . ALA A 1 86 ? 12.903 3.116 40.393 1.00 11.13 86 ALA A N 1
ATOM 706 C CA . ALA A 1 86 ? 13.195 3.806 39.137 1.00 11.01 86 ALA A CA 1
ATOM 707 C C . ALA A 1 86 ? 14.695 4.082 39.034 1.00 9.96 86 ALA A C 1
ATOM 708 O O . ALA A 1 86 ? 15.386 4.184 40.049 1.00 10.21 86 ALA A O 1
ATOM 710 N N . ASP A 1 87 ? 15.208 4.257 37.813 1.00 10.35 87 ASP A N 1
ATOM 711 C CA . ASP A 1 87 ? 14.470 4.325 36.554 1.00 9.65 87 ASP A CA 1
ATOM 712 C C . ASP A 1 87 ? 14.764 3.180 35.616 1.00 10.79 87 ASP A C 1
ATOM 713 O O . ASP A 1 87 ? 13.933 2.827 34.775 1.00 10.75 87 ASP A O 1
ATOM 718 N N . GLY A 1 88 ? 15.963 2.614 35.726 1.00 10.10 88 GLY A N 1
ATOM 719 C CA . GLY A 1 88 ? 16.334 1.517 34.853 1.00 10.71 88 GLY A CA 1
ATOM 720 C C . GLY A 1 88 ? 17.772 1.563 34.383 1.00 10.14 88 GLY A C 1
ATOM 721 O O . GLY A 1 88 ? 18.494 2.542 34.616 1.00 10.79 88 GLY A O 1
ATOM 722 N N . ILE A 1 89 ? 18.175 0.491 33.701 1.00 9.61 89 ILE A N 1
ATOM 723 C CA . ILE A 1 89 ? 19.525 0.296 33.194 1.00 9.36 89 ILE A CA 1
ATOM 724 C C . ILE A 1 89 ? 19.428 0.005 31.704 1.00 10.21 89 ILE A C 1
ATOM 725 O O . ILE A 1 89 ? 18.450 -0.578 31.224 1.00 10.66 89 ILE A O 1
ATOM 730 N N .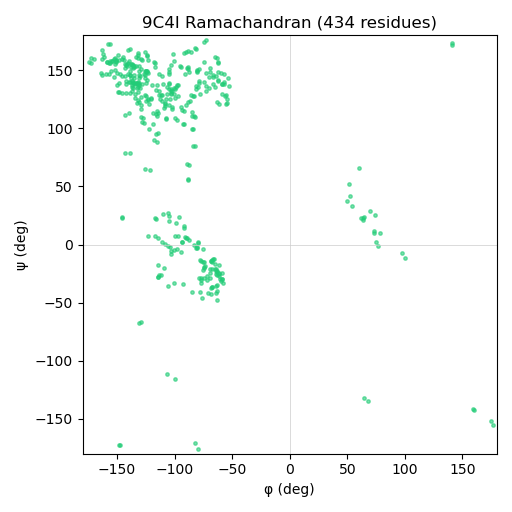 ALA A 1 90 ? 20.455 0.415 30.961 1.00 9.51 90 ALA A N 1
ATOM 731 C CA . ALA A 1 90 ? 20.471 0.157 29.526 1.00 10.27 90 ALA A CA 1
ATOM 732 C C . ALA A 1 90 ? 21.875 -0.180 29.047 1.00 9.77 90 ALA A C 1
ATOM 733 O O . ALA A 1 90 ? 22.853 0.430 29.483 1.00 10.93 90 ALA A O 1
ATOM 735 N N . PHE A 1 91 ? 21.962 -1.143 28.135 1.00 9.32 91 PHE A N 1
ATOM 736 C CA . PHE A 1 91 ? 23.145 -1.287 27.310 1.00 9.54 91 PHE A CA 1
ATOM 737 C C . PHE A 1 91 ? 23.028 -0.287 26.166 1.00 10.52 91 PHE A C 1
ATOM 738 O O . PHE A 1 91 ? 21.949 -0.139 25.587 1.00 11.52 91 PHE A O 1
ATOM 746 N N . PHE A 1 92 ? 24.110 0.423 25.841 1.00 10.66 92 PHE A N 1
ATOM 747 C CA . PHE A 1 92 ? 23.998 1.423 24.782 1.00 10.50 92 PHE A CA 1
ATOM 748 C C . PHE A 1 92 ? 25.261 1.528 23.943 1.00 10.95 92 PHE A C 1
ATOM 749 O O . PHE A 1 92 ? 26.366 1.139 24.346 1.00 11.65 92 PHE A O 1
ATOM 757 N N . ILE A 1 93 ? 25.057 2.111 22.768 1.00 10.50 93 ILE A N 1
ATOM 758 C CA . ILE A 1 93 ? 26.095 2.393 21.787 1.00 11.18 93 ILE A CA 1
ATOM 759 C C . ILE A 1 93 ? 25.909 3.838 21.335 1.00 11.87 93 ILE A C 1
ATOM 760 O O . ILE A 1 93 ? 24.780 4.266 21.060 1.00 12.26 93 ILE A O 1
ATOM 765 N N . ALA A 1 94 ? 26.999 4.590 21.264 1.00 11.96 94 ALA A N 1
ATOM 766 C CA . ALA A 1 94 ? 26.934 6.021 21.000 1.00 12.07 94 ALA A CA 1
ATOM 767 C C . ALA A 1 94 ? 28.275 6.456 20.414 1.00 11.94 94 ALA A C 1
ATOM 768 O O . ALA A 1 94 ? 29.236 5.667 20.377 1.00 12.99 94 ALA A O 1
ATOM 770 N N . PRO A 1 95 ? 28.388 7.700 19.952 1.00 11.16 95 PRO A N 1
ATOM 771 C CA . PRO A 1 95 ? 29.674 8.166 19.425 1.00 12.65 95 PRO A CA 1
ATOM 772 C C . PRO A 1 95 ? 30.735 8.141 20.509 1.00 13.07 95 PRO A C 1
ATOM 773 O O . PRO A 1 95 ? 30.432 8.188 21.712 1.00 12.70 95 PRO A O 1
ATOM 777 N N . PRO A 1 96 ? 32.008 8.074 20.113 1.00 12.53 96 PRO A N 1
ATOM 778 C CA . PRO A 1 96 ? 33.071 7.873 21.113 1.00 13.04 96 PRO A CA 1
ATOM 779 C C . PRO A 1 96 ? 33.145 8.943 22.182 1.00 13.38 96 PRO A C 1
ATOM 780 O O . PRO A 1 96 ? 33.563 8.647 23.309 1.00 14.00 96 PRO A O 1
ATOM 784 N N . ASP A 1 97 ? 32.754 10.182 21.875 1.00 13.91 97 ASP A N 1
ATOM 785 C CA . ASP A 1 97 ? 32.836 11.272 22.835 1.00 14.53 97 ASP A CA 1
ATOM 786 C C . ASP A 1 97 ? 31.553 11.441 23.643 1.00 14.40 97 ASP A C 1
ATOM 787 O O . ASP A 1 97 ? 31.375 12.481 24.283 1.00 17.29 97 ASP A O 1
ATOM 792 N N . THR A 1 98 ? 30.674 10.438 23.641 1.00 13.35 98 THR A N 1
ATOM 793 C CA . THR A 1 98 ? 29.381 10.564 24.303 1.00 12.21 98 THR A CA 1
ATOM 794 C C . THR A 1 98 ? 29.563 10.917 25.777 1.00 14.69 98 THR A C 1
ATOM 795 O O . THR A 1 98 ? 30.444 10.387 26.463 1.00 13.93 98 THR A O 1
ATOM 799 N N . ALA A 1 99 ? 28.724 11.834 26.258 1.00 14.46 99 ALA A N 1
ATOM 800 C CA . ALA A 1 99 ? 28.735 12.286 27.641 1.00 14.43 99 ALA A CA 1
ATOM 801 C C . ALA A 1 99 ? 27.305 12.307 28.167 1.00 14.40 99 ALA A C 1
ATOM 802 O O . ALA A 1 99 ? 26.342 12.324 27.398 1.00 14.83 99 ALA A O 1
ATOM 804 N N . ILE A 1 100 ? 27.170 12.321 29.490 1.00 14.14 100 ILE A N 1
ATOM 805 C CA . ILE A 1 100 ? 25.844 12.336 30.109 1.00 13.07 100 ILE A CA 1
ATOM 806 C C . ILE A 1 100 ? 25.124 13.625 29.725 1.00 15.49 100 ILE A C 1
ATOM 807 O O . ILE A 1 100 ? 25.637 14.719 30.000 1.00 15.70 100 ILE A O 1
ATOM 812 N N . PRO A 1 101 ? 23.947 13.563 29.105 1.00 13.89 101 PRO A N 1
ATOM 813 C CA . PRO A 1 101 ? 23.240 14.802 28.758 1.00 17.20 101 PRO A CA 1
ATOM 814 C C . PRO A 1 101 ? 22.573 15.447 29.961 1.00 15.83 101 PRO A C 1
ATOM 815 O O . PRO A 1 101 ? 22.203 14.787 30.934 1.00 15.42 101 PRO A O 1
ATOM 819 N N A SER A 1 102 ? 22.448 16.770 29.886 0.77 18.23 102 SER A N 1
ATOM 820 N N B SER A 1 102 ? 22.419 16.765 29.877 0.23 18.33 102 SER A N 1
ATOM 821 C CA A SER A 1 102 ? 21.708 17.515 30.897 0.77 18.52 102 SER A CA 1
ATOM 822 C CA B SER A 1 102 ? 21.723 17.503 30.920 0.23 18.57 102 SER A CA 1
ATOM 823 C C A SER A 1 102 ? 20.266 17.024 30.970 0.77 17.65 102 SER A C 1
ATOM 824 C C B SER A 1 102 ? 20.259 17.082 30.973 0.23 17.69 102 SER A C 1
ATOM 825 O O A SER A 1 102 ? 19.652 16.694 29.953 0.77 17.03 102 SER A O 1
ATOM 826 O O B SER A 1 102 ? 19.623 16.861 29.939 0.23 17.27 102 SER A O 1
ATOM 831 N N . GLY A 1 103 ? 19.729 16.962 32.189 1.00 16.13 103 GLY A N 1
ATOM 832 C CA . GLY A 1 103 ? 18.344 16.570 32.383 1.00 16.53 103 GLY A CA 1
ATOM 833 C C . GLY A 1 103 ? 18.057 15.087 32.269 1.00 15.23 103 GLY A C 1
ATOM 834 O O . GLY A 1 103 ? 16.883 14.698 32.238 1.00 16.21 103 GLY A O 1
ATOM 835 N N . SER A 1 104 ? 19.088 14.246 32.228 1.00 13.89 104 SER A N 1
ATOM 836 C CA . SER A 1 104 ? 18.913 12.818 31.982 1.00 13.49 104 SER A CA 1
ATOM 837 C C . SER A 1 104 ? 18.795 11.985 33.258 1.00 12.57 104 SER A C 1
ATOM 838 O O . SER A 1 104 ? 18.671 10.759 33.159 1.00 13.63 104 SER A O 1
ATOM 841 N N . ALA A 1 105 ? 18.821 12.599 34.446 1.00 12.47 105 ALA A N 1
ATOM 842 C CA . ALA A 1 105 ? 18.732 11.850 35.708 1.00 12.20 105 ALA A CA 1
ATOM 843 C C . ALA A 1 105 ? 17.266 11.577 36.038 1.00 13.92 105 ALA A C 1
ATOM 844 O O . ALA A 1 105 ? 16.612 12.288 36.806 1.00 14.90 105 ALA A O 1
ATOM 846 N N . GLY A 1 106 ? 16.752 10.496 35.467 1.00 11.77 106 GLY A N 1
ATOM 847 C CA . GLY A 1 106 ? 15.347 10.175 35.595 1.00 11.48 106 GLY A CA 1
ATOM 848 C C . GLY A 1 106 ? 14.949 9.239 34.481 1.00 11.37 106 GLY A C 1
ATOM 849 O O . GLY A 1 106 ? 15.743 8.384 34.070 1.00 11.73 106 GLY A O 1
ATOM 850 N N . GLY A 1 107 ? 13.747 9.429 33.943 1.00 10.95 107 GLY A N 1
ATOM 851 C CA . GLY A 1 107 ? 13.222 8.552 32.919 1.00 11.33 107 GLY A CA 1
ATOM 852 C C . GLY A 1 107 ? 13.972 8.585 31.606 1.00 11.04 107 GLY A C 1
ATOM 853 O O . GLY A 1 107 ? 13.740 7.707 30.770 1.00 10.99 107 GLY A O 1
ATOM 854 N N . LEU A 1 108 ? 14.863 9.551 31.400 1.00 11.16 108 LEU A N 1
ATOM 855 C CA . LEU A 1 108 ? 15.687 9.553 30.195 1.00 10.41 108 LEU A CA 1
ATOM 856 C C . LEU A 1 108 ? 16.918 8.655 30.317 1.00 10.50 108 LEU A C 1
ATOM 857 O O . LEU A 1 108 ? 17.705 8.561 29.367 1.00 11.05 108 LEU A O 1
ATOM 862 N N . LEU A 1 109 ? 17.098 8.002 31.467 1.00 10.82 109 LEU A N 1
ATOM 863 C CA . LEU A 1 109 ? 18.039 6.889 31.640 1.00 11.44 109 LEU A CA 1
ATOM 864 C C . LEU A 1 109 ? 19.502 7.271 31.436 1.00 10.85 109 LEU A C 1
ATOM 865 O O . LEU A 1 109 ? 20.330 6.402 31.139 1.00 12.29 109 LEU A O 1
ATOM 870 N N . GLY A 1 110 ? 19.850 8.547 31.597 1.00 10.60 110 GLY A N 1
ATOM 871 C CA . GLY A 1 110 ? 21.204 8.993 31.339 1.00 11.55 110 GLY A CA 1
ATOM 872 C C . GLY A 1 110 ? 21.574 9.058 29.875 1.00 10.49 110 GLY A C 1
ATOM 873 O O . GLY A 1 110 ? 22.753 9.249 29.553 1.00 12.00 110 GLY A O 1
ATOM 874 N N . LEU A 1 111 ? 20.604 8.913 28.971 1.00 11.50 111 LEU A N 1
ATOM 875 C CA . LEU A 1 111 ? 20.874 8.754 27.546 1.00 11.20 111 LEU A CA 1
ATOM 876 C C . LEU A 1 111 ? 20.411 9.910 26.679 1.00 10.99 111 LEU A C 1
ATOM 877 O O . LEU A 1 111 ? 20.980 10.118 25.597 1.00 13.18 111 LEU A O 1
ATOM 882 N N . PHE A 1 112 ? 19.394 10.654 27.110 1.00 12.28 112 PHE A N 1
ATOM 883 C CA . PHE A 1 112 ? 18.756 11.664 26.280 1.00 12.55 112 PHE A CA 1
ATOM 884 C C . PHE A 1 112 ? 18.570 12.940 27.082 1.00 12.53 112 PHE A C 1
ATOM 885 O O . PHE A 1 112 ? 18.619 12.934 28.307 1.00 13.07 112 PHE A O 1
ATOM 893 N N A SER A 1 113 ? 18.356 14.035 26.361 0.51 16.15 113 SER A N 1
ATOM 894 N N B SER A 1 113 ? 18.347 14.043 26.363 0.49 16.15 113 SER A N 1
ATOM 895 C CA A SER A 1 113 ? 18.014 15.307 26.966 0.51 16.46 113 SER A CA 1
ATOM 896 C CA B SER A 1 113 ? 18.025 15.392 26.816 0.49 16.79 113 SER A CA 1
ATOM 897 C C A SER A 1 113 ? 16.542 15.607 26.728 0.51 14.41 113 SER A C 1
ATOM 898 C C B SER A 1 113 ? 16.524 15.607 26.706 0.49 14.41 113 SER A C 1
ATOM 899 O O A SER A 1 113 ? 15.996 15.247 25.680 0.51 15.05 113 SER A O 1
ATOM 900 O O B SER A 1 113 ? 15.916 15.162 25.727 0.49 15.21 113 SER A O 1
ATOM 905 N N . PRO A 1 114 ? 15.886 16.286 27.676 1.00 16.26 114 PRO A N 1
ATOM 906 C CA . PRO A 1 114 ? 14.422 16.473 27.592 1.00 14.39 114 PRO A CA 1
ATOM 907 C C . PRO A 1 114 ? 13.899 17.058 26.293 1.00 16.16 114 PRO A C 1
ATOM 908 O O . PRO A 1 114 ? 12.889 16.570 25.774 1.00 17.70 114 PRO A O 1
ATOM 912 N N . LYS A 1 115 ? 14.553 18.083 25.747 1.00 17.02 115 LYS A N 1
ATOM 913 C CA . LYS A 1 115 ? 13.989 18.768 24.589 1.00 19.82 115 LYS A CA 1
ATOM 914 C C . LYS A 1 115 ? 14.013 17.884 23.347 1.00 19.19 115 LYS A C 1
ATOM 915 O O . LYS A 1 115 ? 13.148 18.014 22.474 1.00 19.85 115 LYS A O 1
ATOM 921 N N . THR A 1 116 ? 14.973 16.969 23.256 1.00 17.07 116 THR A N 1
ATOM 922 C CA . THR A 1 116 ? 15.211 16.204 22.036 1.00 18.88 116 THR A CA 1
ATOM 923 C C . THR A 1 116 ? 14.988 14.706 22.205 1.00 15.50 116 THR A C 1
ATOM 924 O O . THR A 1 116 ? 15.283 13.944 21.275 1.00 15.18 116 THR A O 1
ATOM 928 N N . ALA A 1 117 ? 14.472 14.265 23.354 1.00 13.45 117 ALA A N 1
ATOM 929 C CA . ALA A 1 117 ? 14.471 12.841 23.681 1.00 13.75 117 ALA A CA 1
ATOM 930 C C . ALA A 1 117 ? 13.643 11.998 22.721 1.00 13.14 117 ALA A C 1
ATOM 931 O O . ALA A 1 117 ? 13.852 10.787 22.651 1.00 12.81 117 ALA A O 1
ATOM 933 N N . GLN A 1 118 ? 12.661 12.587 22.027 1.00 13.34 118 GLN A N 1
ATOM 934 C CA . GLN A 1 118 ? 11.830 11.846 21.082 1.00 11.70 118 GLN A CA 1
ATOM 935 C C . GLN A 1 118 ? 12.002 12.352 19.654 1.00 15.08 118 GLN A C 1
ATOM 936 O O . GLN A 1 118 ? 11.130 12.123 18.805 1.00 17.02 118 GLN A O 1
ATOM 942 N N . ASN A 1 119 ? 13.129 13.007 19.367 1.00 13.56 119 ASN A N 1
ATOM 943 C CA . ASN A 1 119 ? 13.418 13.569 18.054 1.00 13.81 119 ASN A CA 1
ATOM 944 C C . ASN A 1 119 ? 14.618 12.799 17.506 1.00 15.50 119 ASN A C 1
ATOM 945 O O . ASN A 1 119 ? 15.775 13.127 17.810 1.00 15.24 119 ASN A O 1
ATOM 950 N N . GLU A 1 120 ? 14.340 11.781 16.688 1.00 16.08 120 GLU A N 1
ATOM 951 C CA . GLU A 1 120 ? 15.405 10.875 16.255 1.00 14.90 120 GLU A CA 1
ATOM 952 C C . GLU A 1 120 ? 16.520 11.590 15.500 1.00 17.56 120 GLU A C 1
ATOM 953 O O . GLU A 1 120 ? 17.686 11.174 15.572 1.00 16.65 120 GLU A O 1
ATOM 959 N N . SER A 1 121 ? 16.197 12.661 14.775 1.00 18.04 121 SER A N 1
ATOM 960 C CA . SER A 1 121 ? 17.217 13.358 14.001 1.00 18.83 121 SER A CA 1
ATOM 961 C C . SER A 1 121 ? 18.241 14.077 14.871 1.00 17.44 121 SER A C 1
ATOM 962 O O . SER A 1 121 ? 19.312 14.441 14.364 1.00 20.97 121 SER A O 1
ATOM 965 N N . ALA A 1 122 ? 17.967 14.255 16.162 1.00 18.98 122 ALA A N 1
ATOM 966 C CA . ALA A 1 122 ? 18.853 14.977 17.062 1.00 18.07 122 ALA A CA 1
ATOM 967 C C . ALA A 1 122 ? 19.748 14.064 17.892 1.00 20.99 122 ALA A C 1
ATOM 968 O O . ALA A 1 122 ? 20.591 14.564 18.641 1.00 24.49 122 ALA A O 1
ATOM 970 N N . ASN A 1 123 ? 19.596 12.749 17.779 1.00 17.33 123 ASN A N 1
ATOM 971 C CA . ASN A 1 123 ? 20.289 11.814 18.653 1.00 15.63 123 ASN A CA 1
ATOM 972 C C . ASN A 1 123 ? 21.134 10.832 17.853 1.00 17.07 123 ASN A C 1
ATOM 973 O O . ASN A 1 123 ? 20.903 10.599 16.668 1.00 16.60 123 ASN A O 1
ATOM 978 N N . GLN A 1 124 ? 22.127 10.245 18.541 1.00 14.55 124 GLN A N 1
ATOM 979 C CA . GLN A 1 124 ? 22.900 9.110 18.019 1.00 14.14 124 GLN A CA 1
ATOM 980 C C . GLN A 1 124 ? 23.096 8.140 19.188 1.00 15.98 124 GLN A C 1
ATOM 981 O O . GLN A 1 124 ? 24.141 8.101 19.842 1.00 15.36 124 GLN A O 1
ATOM 987 N N . VAL A 1 125 ? 22.051 7.368 19.479 1.00 14.91 125 VAL A N 1
ATOM 988 C CA . VAL A 1 125 ? 22.038 6.398 20.568 1.00 14.93 125 VAL A CA 1
ATOM 989 C C . VAL A 1 125 ? 21.274 5.175 20.090 1.00 15.83 125 VAL A C 1
ATOM 990 O O . VAL A 1 125 ? 20.140 5.299 19.611 1.00 14.16 125 VAL A O 1
ATOM 994 N N . LEU A 1 126 ? 21.853 3.993 20.267 1.00 11.98 126 LEU A N 1
ATOM 995 C CA . LEU A 1 126 ? 21.126 2.739 20.127 1.00 11.13 126 LEU A CA 1
ATOM 996 C C . LEU A 1 126 ? 21.226 2.035 21.473 1.00 11.16 126 LEU A C 1
ATOM 997 O O . LEU A 1 126 ? 22.328 1.863 22.002 1.00 12.67 126 LEU A O 1
ATOM 1002 N N . ALA A 1 127 ? 20.087 1.672 22.062 1.00 10.92 127 ALA A N 1
ATOM 1003 C CA . ALA A 1 127 ? 20.114 1.149 23.422 1.00 11.33 127 ALA A CA 1
ATOM 1004 C C . ALA A 1 127 ? 19.104 0.029 23.612 1.00 10.50 127 ALA A C 1
ATOM 1005 O O . ALA A 1 127 ? 18.084 -0.042 22.922 1.00 12.06 127 ALA A O 1
ATOM 1007 N N . VAL A 1 128 ? 19.392 -0.835 24.579 1.00 10.55 128 VAL A N 1
ATOM 1008 C CA . VAL A 1 128 ? 18.468 -1.857 25.047 1.00 11.32 128 VAL A CA 1
ATOM 1009 C C . VAL A 1 128 ? 18.236 -1.535 26.512 1.00 10.61 128 VAL A C 1
ATOM 1010 O O . VAL A 1 128 ? 19.170 -1.595 27.323 1.00 10.77 128 VAL A O 1
ATOM 1014 N N . GLU A 1 129 ? 17.012 -1.141 26.817 1.00 10.71 129 GLU A N 1
ATOM 1015 C CA . GLU A 1 129 ? 16.658 -0.708 28.175 1.00 10.10 129 GLU A CA 1
ATOM 1016 C C . GLU A 1 129 ? 15.842 -1.691 28.999 1.00 10.85 129 GLU A C 1
ATOM 1017 O O . GLU A 1 129 ? 15.050 -2.429 28.435 1.00 11.09 129 GLU A O 1
ATOM 1023 N N . PHE A 1 130 ? 16.046 -1.676 30.303 1.00 10.34 130 PHE A N 1
ATOM 1024 C CA . PHE A 1 130 ? 15.311 -2.493 31.275 1.00 11.08 130 PHE A CA 1
ATOM 1025 C C . PHE A 1 130 ? 14.686 -1.393 32.111 1.00 10.83 130 PHE A C 1
ATOM 1026 O O . PHE A 1 130 ? 15.331 -0.827 32.946 1.00 11.22 130 PHE A O 1
ATOM 1034 N N . ASP A 1 131 ? 13.397 -1.162 31.910 1.0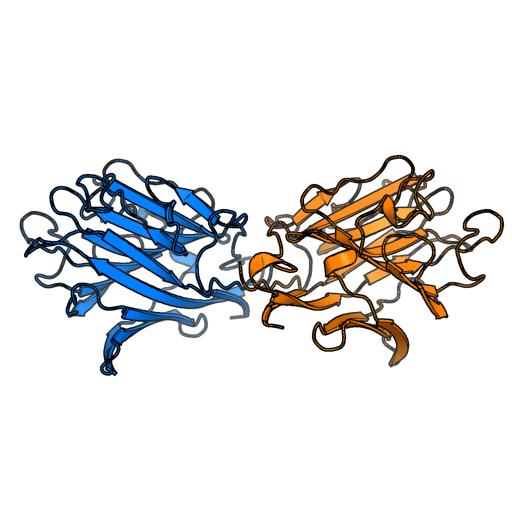0 11.32 131 ASP A N 1
ATOM 1035 C CA . ASP A 1 131 ? 12.731 0.059 32.357 1.00 11.61 131 ASP A CA 1
ATOM 1036 C C . ASP A 1 131 ? 11.693 -0.310 33.409 1.00 11.03 131 ASP A C 1
ATOM 1037 O O . ASP A 1 131 ? 10.718 -1.009 33.113 1.00 11.78 131 ASP A O 1
ATOM 1042 N N . THR A 1 132 ? 11.917 0.151 34.635 1.00 11.05 132 THR A N 1
ATOM 1043 C CA . THR A 1 132 ? 11.089 -0.234 35.769 1.00 11.42 132 THR A CA 1
ATOM 1044 C C . THR A 1 132 ? 10.043 0.804 36.162 1.00 10.71 132 THR A C 1
ATOM 1045 O O . THR A 1 132 ? 9.243 0.535 37.064 1.00 12.24 132 THR A O 1
ATOM 1049 N N . PHE A 1 133 ? 10.036 1.977 35.533 1.00 10.44 133 PHE A N 1
ATOM 1050 C CA . PHE A 1 133 ? 9.204 3.090 35.975 1.00 11.55 133 PHE A CA 1
ATOM 1051 C C . PHE A 1 133 ? 8.481 3.644 34.762 1.00 10.42 133 PHE A C 1
ATOM 1052 O O . PHE A 1 133 ? 9.121 4.025 33.784 1.00 10.67 133 PHE A O 1
ATOM 1060 N N . TYR A 1 134 ? 7.145 3.709 34.836 1.00 11.59 134 TYR A N 1
ATOM 1061 C CA . TYR A 1 134 ? 6.364 3.918 33.620 1.00 11.18 134 TYR A CA 1
ATOM 1062 C C . TYR A 1 134 ? 5.112 4.758 33.879 1.00 13.08 134 TYR A C 1
ATOM 1063 O O . TYR A 1 134 ? 4.159 4.683 33.087 1.00 14.00 134 TYR A O 1
ATOM 1072 N N . ALA A 1 135 ? 5.096 5.573 34.933 1.00 11.93 135 ALA A N 1
ATOM 1073 C CA . ALA A 1 135 ? 3.901 6.353 35.248 1.00 11.91 135 ALA A CA 1
ATOM 1074 C C . ALA A 1 135 ? 3.513 7.204 34.044 1.00 12.48 135 ALA A C 1
ATOM 1075 O O . ALA A 1 135 ? 4.329 7.944 33.497 1.00 12.89 135 ALA A O 1
ATOM 1077 N N . GLN A 1 136 ? 2.247 7.103 33.637 1.00 13.85 136 GLN A N 1
ATOM 1078 C CA . GLN A 1 136 ? 1.852 7.598 32.324 1.00 13.86 136 GLN A CA 1
ATOM 1079 C C . GLN A 1 136 ? 1.770 9.119 32.252 1.00 13.29 136 GLN A C 1
ATOM 1080 O O . GLN A 1 136 ? 1.803 9.673 31.152 1.00 15.25 136 GLN A O 1
ATOM 1086 N N . ASN A 1 137 ? 1.653 9.807 33.383 1.00 13.92 137 ASN A N 1
ATOM 1087 C CA . ASN A 1 137 ? 1.670 11.266 33.379 1.00 14.94 137 ASN A CA 1
ATOM 1088 C C . ASN A 1 137 ? 3.076 11.842 33.470 1.00 13.73 137 ASN A C 1
ATOM 1089 O O . ASN A 1 137 ? 3.234 13.065 33.517 1.00 16.78 137 ASN A O 1
ATOM 1094 N N . SER A 1 138 ? 4.095 10.984 33.456 1.00 15.35 138 SER A N 1
ATOM 1095 C CA . SER A 1 138 ? 5.485 11.369 33.647 1.00 13.30 138 SER A CA 1
ATOM 1096 C C . SER A 1 138 ? 6.353 10.797 32.529 1.00 13.64 138 SER A C 1
ATOM 1097 O O . SER A 1 138 ? 6.877 11.539 31.691 1.00 15.03 138 SER A O 1
ATOM 1100 N N . ASN A 1 139 ? 6.476 9.469 32.498 1.00 11.98 139 ASN A N 1
ATOM 1101 C CA . ASN A 1 139 ? 7.188 8.784 31.421 1.00 12.20 139 ASN A CA 1
ATOM 1102 C C . ASN A 1 139 ? 6.156 8.487 30.330 1.00 10.80 139 ASN A C 1
ATOM 1103 O O . ASN A 1 139 ? 5.759 7.346 30.091 1.00 11.75 139 ASN A O 1
ATOM 1108 N N . THR A 1 140 ? 5.702 9.568 29.684 1.00 12.22 140 THR A N 1
ATOM 1109 C CA . THR A 1 140 ? 4.557 9.491 28.776 1.00 14.14 140 THR A CA 1
ATOM 1110 C C . THR A 1 140 ? 4.852 8.615 27.570 1.00 14.27 140 THR A C 1
ATOM 1111 O O . THR A 1 140 ? 3.926 8.084 26.944 1.00 14.34 140 THR A O 1
ATOM 1115 N N . TRP A 1 141 ? 6.126 8.450 27.246 1.00 12.10 141 TRP A N 1
ATOM 1116 C CA . TRP A 1 141 ? 6.589 7.673 26.103 1.00 12.53 141 TRP A CA 1
ATOM 1117 C C . TRP A 1 141 ? 6.536 6.168 26.341 1.00 11.97 141 TRP A C 1
ATOM 1118 O O . TRP A 1 141 ? 6.688 5.405 25.377 1.00 14.26 141 TRP A O 1
ATOM 1129 N N . ASP A 1 142 ? 6.361 5.708 27.613 1.00 11.50 142 ASP A N 1
ATOM 1130 C CA . ASP A 1 142 ? 6.454 4.291 27.958 1.00 12.06 142 ASP A CA 1
ATOM 1131 C C . ASP A 1 142 ? 5.108 3.591 27.812 1.00 11.40 142 ASP A C 1
ATOM 1132 O O . ASP A 1 142 ? 4.048 4.205 28.018 1.00 12.92 142 ASP A O 1
ATOM 1137 N N . PRO A 1 143 ? 5.104 2.285 27.540 1.00 11.45 143 PRO A N 1
ATOM 1138 C CA . PRO A 1 143 ? 3.897 1.495 27.815 1.00 14.76 143 PRO A CA 1
ATOM 1139 C C . PRO A 1 143 ? 3.651 1.469 29.313 1.00 12.46 143 PRO A C 1
ATOM 1140 O O . PRO A 1 143 ? 4.531 1.761 30.124 1.00 13.28 143 PRO A O 1
ATOM 1144 N N . ASN A 1 144 ? 2.415 1.135 29.688 1.00 13.82 144 ASN A N 1
ATOM 1145 C CA . ASN A 1 144 ? 1.993 1.222 31.088 1.00 13.46 144 ASN A CA 1
ATOM 1146 C C . ASN A 1 144 ? 2.287 -0.066 31.866 1.00 15.11 144 ASN A C 1
ATOM 1147 O O . ASN A 1 144 ? 1.408 -0.665 32.498 1.00 16.14 144 ASN A O 1
ATOM 1152 N N . TYR A 1 145 ? 3.553 -0.464 31.857 1.00 13.76 145 TYR A N 1
ATOM 1153 C CA . TYR A 1 145 ? 4.019 -1.633 32.592 1.00 13.68 145 TYR A CA 1
ATOM 1154 C C . TYR A 1 145 ? 5.544 -1.674 32.494 1.00 12.08 145 TYR A C 1
ATOM 1155 O O . TYR A 1 145 ? 6.122 -1.031 31.614 1.00 12.71 145 TYR A O 1
ATOM 1164 N N . PRO A 1 146 ? 6.213 -2.401 33.392 1.00 11.73 146 PRO A N 1
ATOM 1165 C CA . PRO A 1 146 ? 7.665 -2.562 33.241 1.00 12.63 146 PRO A CA 1
ATOM 1166 C C . PRO A 1 146 ? 7.966 -3.290 31.938 1.00 12.27 146 PRO A C 1
ATOM 1167 O O . PRO A 1 146 ? 7.190 -4.129 31.473 1.00 13.23 146 PRO A O 1
ATOM 1171 N N . HIS A 1 147 ? 9.112 -2.970 31.338 1.00 11.22 147 HIS A N 1
ATOM 1172 C CA . HIS A 1 147 ? 9.335 -3.453 29.979 1.00 11.52 147 HIS A CA 1
ATOM 1173 C C . HIS A 1 147 ? 10.819 -3.459 29.647 1.00 11.89 147 HIS A C 1
ATOM 1174 O O . HIS A 1 147 ? 11.621 -2.750 30.266 1.00 11.35 147 HIS A O 1
ATOM 1181 N N . ILE A 1 148 ? 11.167 -4.296 28.671 1.00 11.70 148 ILE A N 1
ATOM 1182 C CA . ILE A 1 148 ? 12.445 -4.240 27.975 1.00 11.17 148 ILE A CA 1
ATOM 1183 C C . ILE A 1 148 ? 12.176 -3.597 26.624 1.00 12.95 148 ILE A C 1
ATOM 1184 O O . ILE A 1 148 ? 11.195 -3.942 25.951 1.00 13.22 148 ILE A O 1
ATOM 1189 N N . GLY A 1 149 ? 13.012 -2.647 26.230 1.00 10.99 149 GLY A N 1
ATOM 1190 C CA . GLY A 1 149 ? 12.792 -1.917 24.992 1.00 10.68 149 GLY A CA 1
ATOM 1191 C C . GLY A 1 149 ? 14.069 -1.736 24.198 1.00 10.54 149 GLY A C 1
ATOM 1192 O O . GLY A 1 149 ? 15.179 -1.744 24.740 1.00 11.23 149 GLY A O 1
ATOM 1193 N N . ILE A 1 150 ? 13.900 -1.575 22.892 1.00 10.90 150 ILE A N 1
ATOM 1194 C CA . ILE A 1 150 ? 15.001 -1.223 22.003 1.00 11.11 150 ILE A CA 1
ATOM 1195 C C . ILE A 1 150 ? 14.784 0.219 21.575 1.00 12.40 150 ILE A C 1
ATOM 1196 O O . ILE A 1 150 ? 13.727 0.554 21.019 1.00 12.80 150 ILE A O 1
ATOM 1201 N N . ASP A 1 151 ? 15.753 1.081 21.870 1.00 11.40 151 ASP A N 1
ATOM 1202 C CA . ASP A 1 151 ? 15.638 2.518 21.666 1.00 11.47 151 ASP A CA 1
ATOM 1203 C C . ASP A 1 151 ? 16.541 2.894 20.502 1.00 10.76 151 ASP A C 1
ATOM 1204 O O . ASP A 1 151 ? 17.756 2.647 20.543 1.00 11.85 151 ASP A O 1
ATOM 1209 N N . VAL A 1 152 ? 15.958 3.488 19.470 1.00 11.19 152 VAL A N 1
ATOM 1210 C CA . VAL A 1 152 ? 16.671 3.867 18.251 1.00 12.01 152 VAL A CA 1
ATOM 1211 C C . VAL A 1 152 ? 16.574 5.384 18.146 1.00 12.51 152 VAL A C 1
ATOM 1212 O O . VAL A 1 152 ? 15.615 5.938 17.592 1.00 13.43 152 VAL A O 1
ATOM 1216 N N . ASN A 1 153 ? 17.538 6.080 18.726 1.00 11.38 153 ASN A N 1
ATOM 1217 C CA . ASN A 1 153 ? 17.595 7.538 18.704 1.00 11.10 153 ASN A CA 1
ATOM 1218 C C . ASN A 1 153 ? 16.402 8.205 19.394 1.00 12.00 153 ASN A C 1
ATOM 1219 O O . ASN A 1 153 ? 16.135 9.388 19.145 1.00 13.12 153 ASN A O 1
ATOM 1224 N N . SER A 1 154 ? 15.732 7.494 20.303 1.00 11.23 154 SER A N 1
ATOM 1225 C CA . SER A 1 154 ? 14.569 8.029 20.997 1.00 10.83 154 SER A CA 1
ATOM 1226 C C . SER A 1 154 ? 14.351 7.238 22.279 1.00 11.65 154 SER A C 1
ATOM 1227 O O . SER A 1 154 ? 14.576 6.027 22.317 1.00 12.49 154 SER A O 1
ATOM 1230 N N . ILE A 1 155 ? 13.861 7.931 23.314 1.00 11.52 155 ILE A N 1
ATOM 1231 C CA . ILE A 1 155 ? 13.464 7.270 24.559 1.00 11.36 155 ILE A CA 1
ATOM 1232 C C . ILE A 1 155 ? 12.145 6.513 24.412 1.00 11.96 155 ILE A C 1
ATOM 1233 O O . ILE A 1 155 ? 11.822 5.666 25.256 1.00 11.46 155 ILE A O 1
ATOM 1238 N N . LYS A 1 156 ? 11.385 6.780 23.347 1.00 11.72 156 LYS A N 1
ATOM 1239 C CA . LYS A 1 156 ? 10.208 5.975 23.046 1.00 12.86 156 LYS A CA 1
ATOM 1240 C C . LYS A 1 156 ? 10.707 4.772 22.263 1.00 12.05 156 LYS A C 1
ATOM 1241 O O . LYS A 1 156 ? 11.155 4.922 21.124 1.00 12.56 156 LYS A O 1
ATOM 1247 N N . SER A 1 157 ? 10.647 3.592 22.872 1.00 11.29 157 SER A N 1
ATOM 1248 C CA . SER A 1 157 ? 11.237 2.406 22.256 1.00 12.45 157 SER A CA 1
ATOM 1249 C C . SER A 1 157 ? 10.566 2.070 20.931 1.00 12.54 157 SER A C 1
ATOM 1250 O O . SER A 1 157 ? 9.342 2.162 20.792 1.00 13.57 157 SER A O 1
ATOM 1253 N N . ALA A 1 158 ? 11.383 1.649 19.964 1.00 12.89 158 ALA A N 1
ATOM 1254 C CA . ALA A 1 158 ? 10.853 1.152 18.699 1.00 12.84 158 ALA A CA 1
ATOM 1255 C C . ALA A 1 158 ? 10.014 -0.097 18.912 1.00 14.53 158 ALA A C 1
ATOM 1256 O O . ALA A 1 158 ? 9.021 -0.310 18.200 1.00 17.22 158 ALA A O 1
ATOM 1258 N N . LYS A 1 159 ? 10.389 -0.935 19.874 1.00 13.31 159 LYS A N 1
ATOM 1259 C CA . LYS A 1 159 ? 9.555 -2.060 20.238 1.00 16.09 159 LYS A CA 1
ATOM 1260 C C . LYS A 1 159 ? 9.892 -2.427 21.680 1.00 12.85 159 LYS A C 1
ATOM 1261 O O . LYS A 1 159 ? 11.009 -2.179 22.156 1.00 13.25 159 LYS A O 1
ATOM 1267 N N . THR A 1 160 ? 8.897 -2.945 22.388 1.00 13.33 160 THR A N 1
ATOM 1268 C CA . THR A 1 160 ? 9.054 -3.360 23.771 1.00 13.95 160 THR A CA 1
ATOM 1269 C C . THR A 1 160 ? 8.471 -4.749 23.957 1.00 13.91 160 THR A C 1
ATOM 1270 O O . THR A 1 160 ? 7.697 -5.235 23.129 1.00 14.80 160 THR A O 1
ATOM 1274 N N . VAL A 1 161 ? 8.832 -5.369 25.074 1.00 13.58 161 VAL A N 1
ATOM 1275 C CA . VAL A 1 161 ? 8.174 -6.571 25.568 1.00 14.70 161 VAL A CA 1
ATOM 1276 C C . VAL A 1 161 ? 7.909 -6.384 27.057 1.00 13.21 161 VAL A C 1
ATOM 1277 O O . VAL A 1 161 ? 8.742 -5.819 27.778 1.00 13.84 161 VAL A O 1
ATOM 1281 N N . ARG A 1 162 ? 6.730 -6.812 27.512 1.00 13.53 162 ARG A N 1
ATOM 1282 C CA . ARG A 1 162 ? 6.417 -6.738 28.931 1.00 13.75 162 ARG A CA 1
ATOM 1283 C C . ARG A 1 162 ? 7.440 -7.532 29.740 1.00 14.73 162 ARG A C 1
ATOM 1284 O O . ARG A 1 162 ? 7.854 -8.628 29.348 1.00 15.26 162 ARG A O 1
ATOM 1292 N N . TRP A 1 163 ? 7.858 -6.966 30.868 1.00 13.34 163 TRP A N 1
ATOM 1293 C CA . TRP A 1 163 ? 8.903 -7.542 31.696 1.00 13.38 163 TRP A CA 1
ATOM 1294 C C . TRP A 1 163 ? 8.476 -7.469 33.155 1.00 17.02 163 TRP A C 1
ATOM 1295 O O . TRP A 1 163 ? 7.679 -6.609 33.535 1.00 18.65 163 TRP A O 1
ATOM 1306 N N . GLU A 1 164 ? 8.966 -8.404 33.961 1.00 14.25 164 GLU A N 1
ATOM 1307 C CA . GLU A 1 164 ? 8.738 -8.386 35.398 1.00 16.14 164 GLU A CA 1
ATOM 1308 C C . GLU A 1 164 ? 10.055 -8.082 36.091 1.00 13.33 164 GLU A C 1
ATOM 1309 O O . GLU A 1 164 ? 11.049 -8.772 35.855 1.00 14.57 164 GLU A O 1
ATOM 1315 N N . ARG A 1 165 ? 10.069 -7.034 36.907 1.00 14.74 165 ARG A N 1
ATOM 1316 C CA . ARG A 1 165 ? 11.226 -6.733 37.734 1.00 13.66 165 ARG A CA 1
ATOM 1317 C C . ARG A 1 165 ? 11.214 -7.663 38.938 1.00 13.98 165 ARG A C 1
ATOM 1318 O O . ARG A 1 165 ? 10.149 -7.962 39.488 1.00 15.23 165 ARG A O 1
ATOM 1326 N N . ARG A 1 166 ? 12.391 -8.147 39.333 1.00 13.36 166 ARG A N 1
ATOM 1327 C CA . ARG A 1 166 ? 12.507 -9.096 40.436 1.00 13.12 166 ARG A CA 1
ATOM 1328 C C . ARG A 1 166 ? 13.564 -8.582 41.397 1.00 13.61 166 ARG A C 1
ATOM 1329 O O . ARG A 1 166 ? 14.755 -8.593 41.076 1.00 13.22 166 ARG A O 1
ATOM 1337 N N . GLU A 1 167 ? 13.129 -8.137 42.572 1.00 12.51 167 GLU A N 1
ATOM 1338 C CA . GLU A 1 167 ? 14.000 -7.468 43.532 1.00 13.33 167 GLU A CA 1
ATOM 1339 C C . GLU A 1 167 ? 15.206 -8.336 43.882 1.00 13.57 167 GLU A C 1
ATOM 1340 O O . GLU A 1 167 ? 15.056 -9.473 44.339 1.00 14.64 167 GLU A O 1
ATOM 1346 N N . GLY A 1 168 ? 16.407 -7.814 43.626 1.00 12.52 168 GLY A N 1
ATOM 1347 C CA . GLY A 1 168 ? 17.641 -8.488 43.984 1.00 14.27 168 GLY A CA 1
ATOM 1348 C C . GLY A 1 168 ? 18.049 -9.663 43.116 1.00 14.38 168 GLY A C 1
ATOM 1349 O O . GLY A 1 168 ? 19.087 -10.279 43.399 1.00 16.20 168 GLY A O 1
ATOM 1350 N N . VAL A 1 169 ? 17.292 -9.988 42.071 1.00 13.88 169 VAL A N 1
ATOM 1351 C CA . VAL A 1 169 ? 17.530 -11.174 41.252 1.00 14.38 169 VAL A CA 1
ATOM 1352 C C . VAL A 1 169 ? 18.317 -10.784 40.009 1.00 12.55 169 VAL A C 1
ATOM 1353 O O . VAL A 1 169 ? 18.017 -9.779 39.359 1.00 12.71 169 VAL A O 1
ATOM 1357 N N . THR A 1 170 ? 19.308 -11.596 39.655 1.00 13.24 170 THR A N 1
ATOM 1358 C CA . THR A 1 170 ? 20.145 -11.296 38.500 1.00 13.23 170 THR A CA 1
ATOM 1359 C C . THR A 1 170 ? 19.485 -11.756 37.206 1.00 11.93 170 THR A C 1
ATOM 1360 O O . THR A 1 170 ? 19.049 -12.909 37.088 1.00 16.09 170 THR A O 1
ATOM 1364 N N . LEU A 1 171 ? 19.394 -10.838 36.247 1.00 11.31 171 LEU A N 1
ATOM 1365 C CA . LEU A 1 171 ? 18.903 -11.124 34.906 1.00 11.51 171 LEU A CA 1
ATOM 1366 C C . LEU A 1 171 ? 20.099 -11.291 33.977 1.00 10.93 171 LEU A C 1
ATOM 1367 O O . LEU A 1 171 ? 21.024 -10.470 33.997 1.00 12.37 171 LEU A O 1
ATOM 1372 N N . ASN A 1 172 ? 20.067 -12.345 33.165 1.00 11.71 172 ASN A N 1
ATOM 1373 C CA . ASN A 1 172 ? 21.103 -12.653 32.182 1.00 12.38 172 ASN A CA 1
ATOM 1374 C C . ASN A 1 172 ? 20.594 -12.199 30.818 1.00 13.12 172 ASN A C 1
ATOM 1375 O O . ASN A 1 172 ? 19.476 -12.553 30.433 1.00 13.62 172 ASN A O 1
ATOM 1380 N N . VAL A 1 173 ? 21.398 -11.422 30.083 1.00 12.07 173 VAL A N 1
ATOM 1381 C CA . VAL A 1 173 ? 20.947 -10.800 28.840 1.00 11.64 173 VAL A CA 1
ATOM 1382 C C . VAL A 1 173 ? 21.948 -11.066 27.730 1.00 12.11 173 VAL A C 1
ATOM 1383 O O . VAL A 1 173 ? 23.155 -10.876 27.919 1.00 12.51 173 VAL A O 1
ATOM 1387 N N . LEU A 1 174 ? 21.443 -11.442 26.555 1.00 11.98 174 LEU A N 1
ATOM 1388 C CA . LEU A 1 174 ? 22.248 -11.510 25.341 1.00 12.90 174 LEU A CA 1
ATOM 1389 C C . LEU A 1 174 ? 21.621 -10.600 24.291 1.00 12.34 174 LEU A C 1
ATOM 1390 O O . LEU A 1 174 ? 20.448 -10.771 23.931 1.00 12.63 174 LEU A O 1
ATOM 1395 N N . VAL A 1 175 ? 22.390 -9.619 23.828 1.00 11.60 175 VAL A N 1
ATOM 1396 C CA . VAL A 1 175 ? 22.009 -8.713 22.754 1.00 11.54 175 VAL A CA 1
ATOM 1397 C C . VAL A 1 175 ? 22.891 -9.042 21.560 1.00 11.86 175 VAL A C 1
ATOM 1398 O O . VAL A 1 175 ? 24.117 -9.098 21.691 1.00 12.55 175 VAL A O 1
ATOM 1402 N N . THR A 1 176 ? 22.285 -9.258 20.394 1.00 11.79 176 THR A N 1
ATOM 1403 C CA . THR A 1 176 ? 23.035 -9.562 19.180 1.00 13.46 176 THR A CA 1
ATOM 1404 C C . THR A 1 176 ? 22.572 -8.686 18.028 1.00 12.19 176 THR A C 1
ATOM 1405 O O . THR A 1 176 ? 21.389 -8.341 17.926 1.00 13.20 176 THR A O 1
ATOM 1409 N N . TYR A 1 177 ? 23.508 -8.332 17.155 1.00 14.11 177 TYR A N 1
ATOM 1410 C CA . TYR A 1 177 ? 23.185 -7.641 15.913 1.00 12.57 177 TYR A CA 1
ATOM 1411 C C . TYR A 1 177 ? 23.723 -8.448 14.744 1.00 13.69 177 TYR A C 1
ATOM 1412 O O . TYR A 1 177 ? 24.922 -8.747 14.691 1.00 14.34 177 TYR A O 1
ATOM 1421 N N . ASN A 1 178 ? 22.831 -8.772 13.806 1.00 15.47 178 ASN A N 1
ATOM 1422 C CA . ASN A 1 178 ? 23.152 -9.489 12.577 1.00 18.48 178 ASN A CA 1
ATOM 1423 C C . ASN A 1 178 ? 23.080 -8.495 11.427 1.00 15.78 178 ASN A C 1
ATOM 1424 O O . ASN A 1 178 ? 21.974 -8.071 11.052 1.00 17.24 178 ASN A O 1
ATOM 1429 N N . PRO A 1 179 ? 24.204 -8.088 10.839 1.00 15.90 179 PRO A N 1
ATOM 1430 C CA . PRO A 1 179 ? 24.139 -7.085 9.765 1.00 18.35 179 PRO A CA 1
ATOM 1431 C C . PRO A 1 179 ? 23.505 -7.599 8.484 1.00 19.27 179 PRO A C 1
ATOM 1432 O O . PRO A 1 179 ? 23.014 -6.786 7.692 1.00 23.02 179 PRO A O 1
ATOM 1436 N N . SER A 1 180 ? 23.473 -8.915 8.265 1.00 18.15 180 SER A N 1
ATOM 1437 C CA . SER A 1 180 ? 22.899 -9.433 7.026 1.00 21.67 180 SER A CA 1
ATOM 1438 C C . SER A 1 180 ? 21.378 -9.346 7.030 1.00 25.29 180 SER A C 1
ATOM 1439 O O . SER A 1 180 ? 20.764 -9.220 5.965 1.00 27.91 180 SER A O 1
ATOM 1442 N N . THR A 1 181 ? 20.756 -9.404 8.207 1.00 20.48 181 THR A N 1
ATOM 1443 C CA . THR A 1 181 ? 19.319 -9.233 8.349 1.00 21.86 181 THR A CA 1
ATOM 1444 C C . THR A 1 181 ? 18.962 -7.906 9.001 1.00 19.46 181 THR A C 1
ATOM 1445 O O . THR A 1 181 ? 17.775 -7.628 9.203 1.00 19.17 181 THR A O 1
ATOM 1449 N N . ARG A 1 182 ? 19.962 -7.093 9.339 1.00 18.78 182 ARG A N 1
ATOM 1450 C CA . ARG A 1 182 ? 19.780 -5.832 10.066 1.00 16.41 182 ARG A CA 1
ATOM 1451 C C . ARG A 1 182 ? 18.919 -5.993 11.317 1.00 18.49 182 ARG A C 1
ATOM 1452 O O . ARG A 1 182 ? 18.141 -5.108 11.676 1.00 18.74 182 ARG A O 1
ATOM 1460 N N . THR A 1 183 ? 19.076 -7.120 12.010 1.00 16.65 183 THR A N 1
ATOM 1461 C CA . THR A 1 183 ? 18.241 -7.450 13.162 1.00 17.23 183 THR A CA 1
ATOM 1462 C C . THR A 1 183 ? 19.025 -7.314 14.462 1.00 15.84 183 THR A C 1
ATOM 1463 O O . THR A 1 183 ? 20.079 -7.945 14.637 1.00 15.39 183 THR A O 1
ATOM 1467 N N . LEU A 1 184 ? 18.470 -6.516 15.371 1.00 14.05 184 LEU A N 1
ATOM 1468 C CA . LEU A 1 184 ? 18.992 -6.406 16.722 1.00 14.41 184 LEU A CA 1
ATOM 1469 C C . LEU A 1 184 ? 18.043 -7.243 17.588 1.00 13.35 184 LEU A C 1
ATOM 1470 O O . LEU A 1 184 ? 16.858 -6.954 17.662 1.00 13.54 184 LEU A O 1
ATOM 1475 N N . ASP A 1 185 ? 18.552 -8.298 18.199 1.00 14.09 185 ASP A N 1
ATOM 1476 C CA . ASP A 1 185 ? 17.742 -9.135 19.047 1.00 14.09 185 ASP A CA 1
ATOM 1477 C C . ASP A 1 185 ? 18.189 -9.144 20.511 1.00 14.09 185 ASP A C 1
ATOM 1478 O O . ASP A 1 185 ? 19.358 -8.991 20.797 1.00 15.18 185 ASP A O 1
ATOM 1483 N N . VAL A 1 186 ? 17.251 -9.388 21.410 1.00 13.03 186 VAL A N 1
ATOM 1484 C CA . VAL A 1 186 ? 17.504 -9.365 22.842 1.00 12.84 186 VAL A CA 1
ATOM 1485 C C . VAL A 1 186 ? 16.840 -10.596 23.437 1.00 12.27 186 VAL A C 1
ATOM 1486 O O . VAL A 1 186 ? 15.649 -10.833 23.192 1.00 13.81 186 VAL A O 1
ATOM 1490 N N . VAL A 1 187 ? 17.586 -11.361 24.235 1.00 12.63 187 VAL A N 1
ATOM 1491 C CA . VAL A 1 187 ? 17.030 -12.467 25.012 1.00 13.27 187 VAL A CA 1
ATOM 1492 C C . VAL A 1 187 ? 17.478 -12.298 26.455 1.00 12.77 187 VAL A C 1
ATOM 1493 O O . VAL A 1 187 ? 18.684 -12.286 26.733 1.00 14.39 187 VAL A O 1
ATOM 1497 N N . ALA A 1 188 ? 16.521 -12.171 27.371 1.00 12.70 188 ALA A N 1
ATOM 1498 C CA . ALA A 1 188 ? 16.818 -12.019 28.785 1.00 13.09 188 ALA A CA 1
ATOM 1499 C C . ALA A 1 188 ? 16.191 -13.174 29.547 1.00 13.40 188 ALA A C 1
ATOM 1500 O O . ALA A 1 188 ? 15.044 -13.546 29.275 1.00 14.05 188 ALA A O 1
ATOM 1502 N N . THR A 1 189 ? 16.936 -13.737 30.498 1.00 12.82 189 THR A N 1
ATOM 1503 C CA . THR A 1 189 ? 16.502 -14.929 31.223 1.00 14.56 189 THR A CA 1
ATOM 1504 C C . THR A 1 189 ? 16.794 -14.785 32.710 1.00 13.24 189 THR A C 1
ATOM 1505 O O . THR A 1 189 ? 17.910 -14.415 33.090 1.00 14.45 189 THR A O 1
ATOM 1509 N N . TYR A 1 190 ? 15.803 -15.091 33.544 1.00 13.56 190 TYR A N 1
ATOM 1510 C CA . TYR A 1 190 ? 15.976 -15.139 34.991 1.00 13.78 190 TYR A CA 1
ATOM 1511 C C . TYR A 1 190 ? 16.434 -16.528 35.417 1.00 14.29 190 TYR A C 1
ATOM 1512 O O . TYR A 1 190 ? 16.372 -17.486 34.636 1.00 16.08 190 TYR A O 1
ATOM 1521 N N . PRO A 1 191 ? 16.908 -16.677 36.660 1.00 14.79 191 PRO A N 1
ATOM 1522 C CA . PRO A 1 191 ? 17.441 -17.987 37.079 1.00 18.57 191 PRO A CA 1
ATOM 1523 C C . PRO A 1 191 ? 16.436 -19.132 37.024 1.00 20.39 191 PRO A C 1
ATOM 1524 O O . PRO A 1 191 ? 16.853 -20.277 36.818 1.00 21.44 191 PRO A O 1
ATOM 1528 N N . ASP A 1 192 ? 15.137 -18.880 37.203 1.00 18.56 192 ASP A N 1
ATOM 1529 C CA . ASP A 1 192 ? 14.160 -19.962 37.091 1.00 19.14 192 ASP A CA 1
ATOM 1530 C C . ASP A 1 192 ? 13.808 -20.296 35.646 1.00 19.52 192 ASP A C 1
ATOM 1531 O O . ASP A 1 192 ? 12.946 -21.151 35.416 1.00 21.79 192 ASP A O 1
ATOM 1536 N N . GLY A 1 193 ? 14.434 -19.632 34.673 1.00 19.13 193 GLY A N 1
ATOM 1537 C CA . GLY A 1 193 ? 14.189 -19.890 33.274 1.00 18.79 193 GLY A CA 1
ATOM 1538 C C . GLY A 1 193 ? 13.214 -18.950 32.598 1.00 16.02 193 GLY A C 1
ATOM 1539 O O . GLY A 1 193 ? 13.049 -19.042 31.376 1.00 18.03 193 GLY A O 1
ATOM 1540 N N . GLN A 1 194 ? 12.546 -18.066 33.346 1.00 16.25 194 GLN A N 1
ATOM 1541 C CA . GLN A 1 194 ? 11.632 -17.122 32.717 1.00 14.95 194 GLN A CA 1
ATOM 1542 C C . GLN A 1 194 ? 12.382 -16.270 31.699 1.00 14.79 194 GLN A C 1
ATOM 1543 O O . GLN A 1 194 ? 13.420 -15.682 32.009 1.00 14.47 194 GLN A O 1
ATOM 1549 N N . ARG A 1 195 ? 11.837 -16.185 30.490 1.00 15.74 195 ARG A N 1
ATOM 1550 C CA . ARG A 1 195 ? 12.535 -15.647 29.336 1.00 15.72 195 ARG A CA 1
ATOM 1551 C C . ARG A 1 195 ? 11.738 -14.497 28.734 1.00 15.58 195 ARG A C 1
ATOM 1552 O O . ARG A 1 195 ? 10.503 -14.467 28.812 1.00 17.90 195 ARG A O 1
ATOM 1560 N N . TYR A 1 196 ? 12.461 -13.532 28.161 1.00 15.24 196 TYR A N 1
ATOM 1561 C CA . TYR A 1 196 ? 11.886 -12.373 27.490 1.00 14.82 196 TYR A CA 1
ATOM 1562 C C . TYR A 1 196 ? 12.652 -12.156 26.197 1.00 13.39 196 TYR A C 1
ATOM 1563 O O . TYR A 1 196 ? 13.887 -12.227 26.186 1.00 15.02 196 TYR A O 1
ATOM 1572 N N . ASP A 1 197 ? 11.928 -11.906 25.105 1.00 14.61 197 ASP A N 1
ATOM 1573 C CA . ASP A 1 197 ? 12.534 -11.714 23.792 1.00 15.47 197 ASP A CA 1
ATOM 1574 C C . ASP A 1 197 ? 11.955 -10.462 23.167 1.00 13.80 197 ASP A C 1
ATOM 1575 O O . ASP A 1 197 ? 10.740 -10.237 23.250 1.00 14.49 197 ASP A O 1
ATOM 1580 N N . ILE A 1 198 ? 12.803 -9.674 22.516 1.00 14.17 198 ILE A N 1
ATOM 1581 C CA . ILE A 1 198 ? 12.348 -8.527 21.748 1.00 15.33 198 ILE A CA 1
ATOM 1582 C C . ILE A 1 198 ? 13.387 -8.288 20.656 1.00 14.23 198 ILE A C 1
ATOM 1583 O O . ILE A 1 198 ? 14.591 -8.485 20.867 1.00 13.28 198 ILE A O 1
ATOM 1588 N N A SER A 1 199 ? 12.931 -7.885 19.475 0.61 13.11 199 SER A N 1
ATOM 1589 N N B SER A 1 199 ? 12.931 -7.866 19.480 0.39 13.25 199 SER A N 1
ATOM 1590 C CA A SER A 1 199 ? 13.852 -7.661 18.371 0.61 14.92 199 SER A CA 1
ATOM 1591 C CA B SER A 1 199 ? 13.841 -7.681 18.358 0.39 15.18 199 SER A CA 1
ATOM 1592 C C A SER A 1 199 ? 13.291 -6.599 17.442 0.61 15.11 199 SER A C 1
ATOM 1593 C C B SER A 1 199 ? 13.283 -6.632 17.408 0.39 15.21 199 SER A C 1
ATOM 1594 O O A SER A 1 199 ? 12.080 -6.384 17.386 0.61 16.23 199 SER A O 1
ATOM 1595 O O B SER A 1 199 ? 12.068 -6.460 17.300 0.39 16.39 199 SER A O 1
ATOM 1600 N N . VAL A 1 200 ? 14.182 -5.923 16.728 1.00 13.99 200 VAL A N 1
ATOM 1601 C CA . VAL A 1 200 ? 13.802 -4.922 15.743 1.00 15.91 200 VAL A CA 1
ATOM 1602 C C . VAL A 1 200 ? 14.760 -5.013 14.568 1.00 14.00 200 VAL A C 1
ATOM 1603 O O . VAL A 1 200 ? 15.928 -5.396 14.707 1.00 15.80 200 VAL A O 1
ATOM 1607 N N . VAL A 1 201 ? 14.263 -4.629 13.404 1.00 14.39 201 VAL A N 1
ATOM 1608 C CA . VAL A 1 201 ? 15.100 -4.399 12.237 1.00 15.94 201 VAL A CA 1
ATOM 1609 C C . VAL A 1 201 ? 15.585 -2.957 12.297 1.00 15.22 201 VAL A C 1
ATOM 1610 O O . VAL A 1 201 ? 14.778 -2.024 12.376 1.00 20.29 201 VAL A O 1
ATOM 1614 N N . VAL A 1 202 ? 16.903 -2.770 12.273 1.00 16.04 202 VAL A N 1
ATOM 1615 C CA . VAL A 1 202 ? 17.495 -1.438 12.361 1.00 16.31 202 VAL A CA 1
ATOM 1616 C C . VAL A 1 202 ? 18.800 -1.445 11.578 1.00 17.83 202 VAL A C 1
ATOM 1617 O O . VAL A 1 202 ? 19.623 -2.352 11.734 1.00 18.73 202 VAL A O 1
ATOM 1621 N N . ASP A 1 203 ? 18.977 -0.442 10.723 1.00 15.81 203 ASP A N 1
ATOM 1622 C CA . ASP A 1 203 ? 20.207 -0.258 9.951 1.00 16.57 203 ASP A CA 1
ATOM 1623 C C . ASP A 1 203 ? 21.129 0.650 10.756 1.00 16.73 203 ASP A C 1
ATOM 1624 O O . ASP A 1 203 ? 20.944 1.870 10.796 1.00 17.76 203 ASP A O 1
ATOM 1629 N N . VAL A 1 204 ? 22.155 0.056 11.379 1.00 17.29 204 VAL A N 1
ATOM 1630 C CA . VAL A 1 204 ? 23.042 0.831 12.246 1.00 19.49 204 VAL A CA 1
ATOM 1631 C C . VAL A 1 204 ? 23.764 1.931 11.479 1.00 19.74 204 VAL A C 1
ATOM 1632 O O . VAL A 1 204 ? 24.162 2.944 12.070 1.00 21.74 204 VAL A O 1
ATOM 1636 N N . THR A 1 205 ? 23.947 1.765 10.161 1.00 17.86 205 THR A N 1
ATOM 1637 C CA . THR A 1 205 ? 24.661 2.782 9.394 1.00 20.44 205 THR A CA 1
ATOM 1638 C C . THR A 1 205 ? 23.888 4.091 9.271 1.00 21.51 205 THR A C 1
ATOM 1639 O O . THR A 1 205 ? 24.486 5.104 8.894 1.00 24.79 205 THR A O 1
ATOM 1643 N N . THR A 1 206 ? 22.589 4.099 9.585 1.00 20.55 206 THR A N 1
ATOM 1644 C CA . THR A 1 206 ? 21.799 5.325 9.590 1.00 25.57 206 THR A CA 1
ATOM 1645 C C . THR A 1 206 ? 21.532 5.848 10.993 1.00 25.42 206 THR A C 1
ATOM 1646 O O . THR A 1 206 ? 20.998 6.953 11.134 1.00 32.36 206 THR A O 1
ATOM 1650 N N . VAL A 1 207 ? 21.879 5.085 12.028 1.00 19.89 207 VAL A N 1
ATOM 1651 C CA . VAL A 1 207 ? 21.598 5.473 13.407 1.00 20.73 207 VAL A CA 1
ATOM 1652 C C . VAL A 1 207 ? 22.833 6.059 14.075 1.00 19.42 207 VAL A C 1
ATOM 1653 O O . VAL A 1 207 ? 22.730 6.955 14.925 1.00 18.76 207 VAL A O 1
ATOM 1657 N N . LEU A 1 208 ? 24.006 5.557 13.701 1.00 16.32 208 LEU A N 1
ATOM 1658 C CA . LEU A 1 208 ? 25.232 5.752 14.455 1.00 15.69 208 LEU A CA 1
ATOM 1659 C C . LEU A 1 208 ? 26.368 6.045 13.494 1.00 14.77 208 LEU A C 1
ATOM 1660 O O . LEU A 1 208 ? 26.315 5.654 12.322 1.00 16.74 208 LEU A O 1
ATOM 1665 N N . PRO A 1 209 ? 27.406 6.731 13.958 1.00 15.60 209 PRO A N 1
ATOM 1666 C CA . PRO A 1 209 ? 28.583 6.968 13.113 1.00 14.81 209 PRO A CA 1
ATOM 1667 C C . PRO A 1 209 ? 29.428 5.701 12.980 1.00 16.19 209 PRO A C 1
ATOM 1668 O O . PRO A 1 209 ? 29.182 4.684 13.628 1.00 14.56 209 PRO A O 1
ATOM 1672 N N . GLU A 1 210 ? 30.459 5.789 12.122 1.00 14.97 210 GLU A N 1
ATOM 1673 C CA . GLU A 1 210 ? 31.287 4.618 11.816 1.00 15.27 210 GLU A CA 1
ATOM 1674 C C . GLU A 1 210 ? 32.031 4.092 13.035 1.00 12.67 210 GLU A C 1
ATOM 1675 O O . GLU A 1 210 ? 32.162 2.877 13.199 1.00 15.76 210 GLU A O 1
ATOM 1681 N N . TRP A 1 211 ? 32.555 4.981 13.872 1.00 13.32 211 TRP A N 1
ATOM 1682 C CA . TRP A 1 211 ? 33.249 4.610 15.098 1.00 12.44 211 TRP A CA 1
ATOM 1683 C C . TRP A 1 211 ? 32.350 4.938 16.282 1.00 14.33 211 TRP A C 1
ATOM 1684 O O . TRP A 1 211 ? 31.775 6.032 16.348 1.00 14.60 211 TRP A O 1
ATOM 1695 N N . VAL A 1 212 ? 32.262 4.008 17.235 1.00 13.15 212 VAL A N 1
ATOM 1696 C CA . VAL A 1 212 ? 31.400 4.162 18.401 1.00 11.43 212 VAL A CA 1
ATOM 1697 C C . VAL A 1 212 ? 32.120 3.669 19.647 1.00 11.47 212 VAL A C 1
ATOM 1698 O O . VAL A 1 212 ? 33.184 3.045 19.579 1.00 11.85 212 VAL A O 1
ATOM 1702 N N . ARG A 1 213 ? 31.533 3.972 20.804 1.00 12.23 213 ARG A N 1
ATOM 1703 C CA . ARG A 1 213 ? 31.857 3.272 22.036 1.00 12.02 213 ARG A CA 1
ATOM 1704 C C . ARG A 1 213 ? 30.608 2.560 22.531 1.00 10.64 213 ARG A C 1
ATOM 1705 O O . ARG A 1 213 ? 29.478 2.928 22.185 1.00 12.03 213 ARG A O 1
ATOM 1713 N N . VAL A 1 214 ? 30.821 1.514 23.326 1.00 10.12 214 VAL A N 1
ATOM 1714 C CA . VAL A 1 214 ? 29.754 0.673 23.861 1.00 10.93 214 VAL A CA 1
ATOM 1715 C C . VAL A 1 214 ? 29.856 0.631 25.378 1.00 10.04 214 VAL A C 1
ATOM 1716 O O . VAL A 1 214 ? 30.943 0.740 25.951 1.00 11.39 214 VAL A O 1
ATOM 1720 N N . GLY A 1 215 ? 28.709 0.491 26.039 1.00 10.44 215 GLY A N 1
ATOM 1721 C CA . GLY A 1 215 ? 28.709 0.479 27.496 1.00 9.77 215 GLY A CA 1
ATOM 1722 C C . GLY A 1 215 ? 27.305 0.448 28.056 1.00 10.27 215 GLY A C 1
ATOM 1723 O O . GLY A 1 215 ? 26.380 -0.079 27.428 1.00 10.83 215 GLY A O 1
ATOM 1724 N N . PHE A 1 216 ? 27.170 0.997 29.258 1.00 10.09 216 PHE A N 1
ATOM 1725 C CA . PHE A 1 216 ? 25.927 0.918 30.006 1.00 9.63 216 PHE A CA 1
ATOM 1726 C C . PHE A 1 216 ? 25.623 2.257 30.650 1.00 10.12 216 PHE A C 1
ATOM 1727 O O . PHE A 1 216 ? 26.537 3.018 30.992 1.00 10.88 216 PHE A O 1
ATOM 1735 N N . SER A 1 217 ? 24.328 2.506 30.866 1.00 9.39 217 SER A N 1
ATOM 1736 C CA . SER A 1 217 ? 23.855 3.703 31.547 1.00 10.45 217 SER A CA 1
ATOM 1737 C C . SER A 1 217 ? 22.728 3.319 32.500 1.00 11.32 217 SER A C 1
ATOM 1738 O O . SER A 1 217 ? 21.988 2.367 32.250 1.00 11.20 217 SER A O 1
ATOM 1741 N N . ALA A 1 218 ? 22.611 4.053 33.602 1.00 9.74 218 ALA A N 1
ATOM 1742 C CA . ALA A 1 218 ? 21.456 3.889 34.469 1.00 9.30 218 ALA A CA 1
ATOM 1743 C C . ALA A 1 218 ? 21.188 5.210 35.167 1.00 10.55 218 ALA A C 1
ATOM 1744 O O . ALA A 1 218 ? 22.076 6.064 35.275 1.00 10.94 218 ALA A O 1
ATOM 1746 N N . ALA A 1 219 ? 19.952 5.369 35.645 1.00 9.67 219 ALA A N 1
ATOM 1747 C CA . ALA A 1 219 ? 19.586 6.620 36.286 1.00 10.12 219 ALA A CA 1
ATOM 1748 C C . ALA A 1 219 ? 18.450 6.404 37.264 1.00 11.03 219 ALA A C 1
ATOM 1749 O O . ALA A 1 219 ? 17.712 5.417 37.188 1.00 10.88 219 ALA A O 1
ATOM 1751 N N . SER A 1 220 ? 18.352 7.335 38.211 1.00 9.60 220 SER A N 1
ATOM 1752 C CA . SER A 1 220 ? 17.181 7.494 39.054 1.00 10.74 220 SER A CA 1
ATOM 1753 C C . SER A 1 220 ? 16.837 8.973 39.137 1.00 10.58 220 SER A C 1
ATOM 1754 O O . SER A 1 220 ? 17.731 9.828 39.173 1.00 12.45 220 SER A O 1
ATOM 1757 N N . GLY A 1 221 ? 15.538 9.261 39.172 1.00 11.81 221 GLY A N 1
ATOM 1758 C CA . GLY A 1 221 ? 15.054 10.623 39.352 1.00 12.53 221 GLY A CA 1
ATOM 1759 C C . GLY A 1 221 ? 14.498 10.817 40.749 1.00 13.06 221 GLY A C 1
ATOM 1760 O O . GLY A 1 221 ? 15.252 10.774 41.732 1.00 12.47 221 GLY A O 1
ATOM 1761 N N . GLU A 1 222 ? 13.174 10.999 40.853 1.00 11.74 222 GLU A N 1
ATOM 1762 C CA . GLU A 1 222 ? 12.525 11.148 42.151 1.00 13.21 222 GLU A CA 1
ATOM 1763 C C . GLU A 1 222 ? 12.377 9.812 42.862 1.00 11.86 222 GLU A C 1
ATOM 1764 O O . GLU A 1 222 ? 12.415 9.765 44.096 1.00 12.60 222 GLU A O 1
ATOM 1770 N N . GLN A 1 223 ? 12.179 8.731 42.114 1.00 11.64 223 GLN A N 1
ATOM 1771 C CA . GLN A 1 223 ? 12.185 7.375 42.649 1.00 10.69 223 GLN A CA 1
ATOM 1772 C C . GLN A 1 223 ? 13.528 6.720 42.327 1.00 11.21 223 GLN A C 1
ATOM 1773 O O . GLN A 1 223 ? 14.276 7.187 41.470 1.00 11.93 223 GLN A O 1
ATOM 1779 N N . PHE A 1 224 ? 13.839 5.624 43.019 1.00 10.63 224 PHE A N 1
ATOM 1780 C CA . PHE A 1 224 ? 15.242 5.221 43.067 1.00 10.30 224 PHE A CA 1
ATOM 1781 C C . PHE A 1 224 ? 15.392 3.714 43.241 1.00 11.49 224 PHE A C 1
ATOM 1782 O O . PHE A 1 224 ? 14.471 3.016 43.668 1.00 11.22 224 PHE A O 1
ATOM 1790 N N . GLN A 1 225 ? 16.586 3.231 42.897 1.00 11.29 225 GLN A N 1
ATOM 1791 C CA . GLN A 1 225 ? 17.019 1.844 43.055 1.00 10.89 225 GLN A CA 1
ATOM 1792 C C . GLN A 1 225 ? 18.481 1.789 42.656 1.00 11.01 225 GLN A C 1
ATOM 1793 O O . GLN A 1 225 ? 18.969 2.646 41.908 1.00 11.61 225 GLN A O 1
ATOM 1799 N N . THR A 1 226 ? 19.177 0.776 43.168 1.00 10.83 226 THR A N 1
ATOM 1800 C CA . THR A 1 226 ? 20.535 0.529 42.714 1.00 9.98 226 THR A CA 1
ATOM 1801 C C . THR A 1 226 ? 20.496 -0.234 41.400 1.00 11.04 226 THR A C 1
ATOM 1802 O O . THR A 1 226 ? 19.599 -1.037 41.143 1.00 11.74 226 THR A O 1
ATOM 1806 N N . HIS A 1 227 ? 21.503 0.011 40.569 1.00 9.77 227 HIS A N 1
ATOM 1807 C CA . HIS A 1 227 ? 21.611 -0.611 39.250 1.00 10.96 227 HIS A CA 1
ATOM 1808 C C . HIS A 1 227 ? 22.998 -1.241 39.200 1.00 9.84 227 HIS A C 1
ATOM 1809 O O . HIS A 1 227 ? 24.006 -0.541 39.047 1.00 11.77 227 HIS A O 1
ATOM 1816 N N . ASN A 1 228 ? 23.042 -2.561 39.338 1.00 10.31 228 ASN A N 1
ATOM 1817 C CA . ASN A 1 228 ? 24.276 -3.293 39.622 1.00 11.02 228 ASN A CA 1
ATOM 1818 C C . ASN A 1 228 ? 24.630 -4.179 38.439 1.00 10.74 228 ASN A C 1
ATOM 1819 O O . ASN A 1 228 ? 23.949 -5.176 38.175 1.00 12.13 228 ASN A O 1
ATOM 1824 N N . LEU A 1 229 ? 25.735 -3.864 37.776 1.00 10.78 229 LEU A N 1
ATOM 1825 C CA . LEU A 1 229 ? 26.216 -4.683 36.670 1.00 11.72 229 LEU A CA 1
ATOM 1826 C C . LEU A 1 229 ? 27.241 -5.665 37.226 1.00 10.49 229 LEU A C 1
ATOM 1827 O O . LEU A 1 229 ? 28.294 -5.255 37.740 1.00 13.09 229 LEU A O 1
ATOM 1832 N N . GLU A 1 230 ? 26.946 -6.955 37.103 1.00 10.93 230 GLU A N 1
ATOM 1833 C CA . GLU A 1 230 ? 27.791 -8.031 37.613 1.00 12.37 230 GLU A CA 1
ATOM 1834 C C . GLU A 1 230 ? 28.903 -8.435 36.662 1.00 11.71 230 GLU A C 1
ATOM 1835 O O . GLU A 1 230 ? 30.030 -8.698 37.100 1.00 12.88 230 GLU A O 1
ATOM 1841 N N . SER A 1 231 ? 28.598 -8.503 35.373 1.00 11.18 231 SER A N 1
ATOM 1842 C CA . SER A 1 231 ? 29.543 -9.040 34.406 1.00 10.13 231 SER A CA 1
ATOM 1843 C C . SER A 1 231 ? 29.122 -8.577 33.026 1.00 11.08 231 SER A C 1
ATOM 1844 O O . SER A 1 231 ? 27.965 -8.189 32.812 1.00 11.93 231 SER A O 1
ATOM 1847 N N . TRP A 1 232 ? 30.073 -8.640 32.095 1.00 11.10 232 TRP A N 1
ATOM 1848 C CA . TRP A 1 232 ? 29.833 -8.178 30.738 1.00 10.73 232 TRP A CA 1
ATOM 1849 C C . TRP A 1 232 ? 30.900 -8.752 29.821 1.00 11.52 232 TRP A C 1
ATOM 1850 O O . TRP A 1 232 ? 32.095 -8.654 30.111 1.00 12.25 232 TRP A O 1
ATOM 1861 N N A SER A 1 233 ? 30.473 -9.331 28.711 0.67 10.98 233 SER A N 1
ATOM 1862 N N B SER A 1 233 ? 30.462 -9.363 28.725 0.33 11.02 233 SER A N 1
ATOM 1863 C CA A SER A 1 233 ? 31.384 -9.714 27.646 0.67 11.74 233 SER A CA 1
ATOM 1864 C CA B SER A 1 233 ? 31.345 -9.727 27.631 0.33 11.84 233 SER A CA 1
ATOM 1865 C C A SER A 1 233 ? 30.828 -9.233 26.315 0.67 12.16 233 SER A C 1
ATOM 1866 C C B SER A 1 233 ? 30.808 -9.086 26.363 0.33 12.35 233 SER A C 1
ATOM 1867 O O A SER A 1 233 ? 29.620 -9.286 26.081 0.67 12.97 233 SER A O 1
ATOM 1868 O O B SER A 1 233 ? 29.601 -8.886 26.214 0.33 11.35 233 SER A O 1
ATOM 1873 N N . PHE A 1 234 ? 31.712 -8.739 25.459 1.00 12.34 234 PHE A N 1
ATOM 1874 C CA . PHE A 1 234 ? 31.330 -8.097 24.213 1.00 13.10 234 PHE A CA 1
ATOM 1875 C C . PHE A 1 234 ? 32.238 -8.579 23.093 1.00 11.98 234 PHE A C 1
ATOM 1876 O O . PHE A 1 234 ? 33.438 -8.797 23.300 1.00 12.03 234 PHE A O 1
ATOM 1884 N N . THR A 1 235 ? 31.683 -8.709 21.892 1.00 11.68 235 THR A N 1
ATOM 1885 C CA . THR A 1 235 ? 32.502 -9.011 20.723 1.00 12.50 235 THR A CA 1
ATOM 1886 C C . THR A 1 235 ? 31.899 -8.311 19.514 1.00 11.95 235 THR A C 1
ATOM 1887 O O . THR A 1 235 ? 30.678 -8.167 19.416 1.00 13.13 235 THR A O 1
ATOM 1891 N N . SER A 1 236 ? 32.755 -7.856 18.605 1.00 13.34 236 SER A N 1
ATOM 1892 C CA . SER A 1 236 ? 32.293 -7.233 17.372 1.00 13.07 236 SER A CA 1
ATOM 1893 C C . SER A 1 236 ? 33.302 -7.529 16.269 1.00 12.33 236 SER A C 1
ATOM 1894 O O . SER A 1 236 ? 34.515 -7.454 16.494 1.00 13.85 236 SER A O 1
ATOM 1897 N N . THR A 1 237 ? 32.8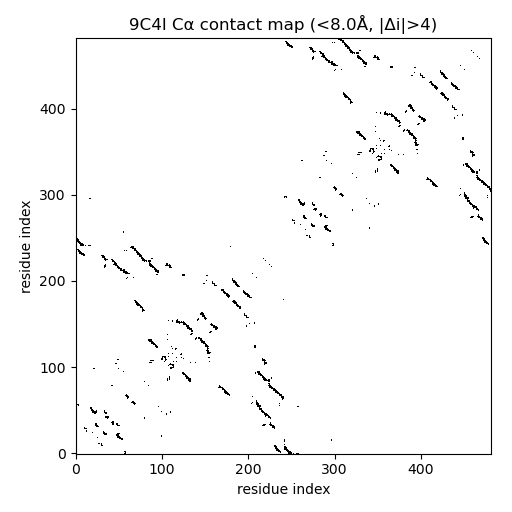01 -7.841 15.070 1.00 13.94 237 THR A N 1
ATOM 1898 C CA . THR A 1 237 ? 33.653 -8.112 13.913 1.00 14.97 237 THR A CA 1
ATOM 1899 C C . THR A 1 237 ? 33.045 -7.456 12.682 1.00 14.64 237 THR A C 1
ATOM 1900 O O . THR A 1 237 ? 31.854 -7.638 12.405 1.00 14.81 237 THR A O 1
ATOM 1904 N N . LEU A 1 238 ? 33.864 -6.705 11.951 1.00 15.45 238 LEU A N 1
ATOM 1905 C CA . LEU A 1 238 ? 33.411 -6.083 10.712 1.00 16.53 238 LEU A CA 1
ATOM 1906 C C . LEU A 1 238 ? 33.248 -7.137 9.620 1.00 20.94 238 LEU A C 1
ATOM 1907 O O . LEU A 1 238 ? 34.147 -7.950 9.395 1.00 25.35 238 LEU A O 1
ATOM 1912 N N . LEU A 1 239 ? 32.112 -7.109 8.921 1.00 23.97 239 LEU A N 1
ATOM 1913 C CA . LEU A 1 239 ? 31.798 -8.096 7.894 1.00 26.98 239 LEU A CA 1
ATOM 1914 C C . LEU A 1 239 ? 31.333 -7.406 6.617 1.00 34.76 239 LEU A C 1
ATOM 1915 O O . LEU A 1 239 ? 30.780 -6.304 6.652 1.00 25.88 239 LEU A O 1
ATOM 1920 N N . TYR A 1 240 ? 31.541 -8.108 5.501 1.00 30.81 240 TYR A N 1
ATOM 1921 C CA . TYR A 1 240 ? 31.073 -7.622 4.215 1.00 33.54 240 TYR A CA 1
ATOM 1922 C C . TYR A 1 240 ? 29.612 -7.917 4.001 1.00 31.89 240 TYR A C 1
ATOM 1923 O O . TYR A 1 240 ? 29.149 -9.005 4.243 1.00 37.82 240 TYR A O 1
ATOM 1932 N N . THR A 1 241 ? 28.892 -6.926 3.543 1.00 30.00 241 THR A N 1
ATOM 1933 C CA . THR A 1 241 ? 27.490 -7.091 3.215 1.00 30.00 241 THR A CA 1
ATOM 1934 C C . THR A 1 241 ? 27.293 -8.134 2.108 1.00 30.00 241 THR A C 1
ATOM 1935 O O . THR A 1 241 ? 26.431 -8.031 1.280 1.00 30.00 241 THR A O 1
ATOM 1939 N N . SER B 1 1 ? 39.506 -6.609 33.815 1.00 19.11 1 SER B N 1
ATOM 1940 C CA . SER B 1 1 ? 39.596 -6.967 32.407 1.00 15.63 1 SER B CA 1
ATOM 1941 C C . SER B 1 1 ? 40.096 -8.413 32.335 1.00 15.77 1 SER B C 1
ATOM 1942 O O . SER B 1 1 ? 41.299 -8.656 32.510 1.00 15.38 1 SER B O 1
ATOM 1945 N N . ASP B 1 2 ? 39.207 -9.368 32.071 1.00 11.78 2 ASP B N 1
ATOM 1946 C CA . ASP B 1 2 ? 39.535 -10.789 32.087 1.00 12.19 2 ASP B CA 1
ATOM 1947 C C . ASP B 1 2 ? 39.896 -11.354 30.719 1.00 12.85 2 ASP B C 1
ATOM 1948 O O . ASP B 1 2 ? 40.422 -12.470 30.643 1.00 14.81 2 ASP B O 1
ATOM 1953 N N A SER B 1 3 ? 39.613 -10.628 29.645 0.80 11.63 3 SER B N 1
ATOM 1954 N N B SER B 1 3 ? 39.646 -10.610 29.645 0.20 11.69 3 SER B N 1
ATOM 1955 C CA A SER B 1 3 ? 40.079 -11.035 28.329 0.80 12.51 3 SER B CA 1
ATOM 1956 C CA B SER B 1 3 ? 40.019 -11.060 28.312 0.20 12.69 3 SER B CA 1
ATOM 1957 C C A SER B 1 3 ? 40.056 -9.833 27.407 0.80 12.20 3 SER B C 1
ATOM 1958 C C B SER B 1 3 ? 39.998 -9.869 27.366 0.20 12.49 3 SER B C 1
ATOM 1959 O O A SER B 1 3 ? 39.325 -8.864 27.633 0.80 13.13 3 SER B O 1
ATOM 1960 O O B SER B 1 3 ? 39.220 -8.930 27.550 0.20 12.96 3 SER B O 1
ATOM 1965 N N . LEU B 1 4 ? 40.873 -9.918 26.363 1.00 13.17 4 LEU B N 1
ATOM 1966 C CA . LEU B 1 4 ? 40.915 -8.929 25.296 1.00 12.78 4 LEU B CA 1
ATOM 1967 C C . LEU B 1 4 ? 41.283 -9.642 24.005 1.00 14.06 4 LEU B C 1
ATOM 1968 O O . LEU B 1 4 ? 42.183 -10.491 23.994 1.00 14.71 4 LEU B O 1
ATOM 1973 N N A SER B 1 5 ? 40.596 -9.314 22.921 0.70 12.00 5 SER B N 1
ATOM 1974 N N B SER B 1 5 ? 40.615 -9.266 22.915 0.30 12.11 5 SER B N 1
ATOM 1975 C CA A SER B 1 5 ? 41.070 -9.721 21.607 0.70 13.48 5 SER B CA 1
ATOM 1976 C CA B SER B 1 5 ? 40.950 -9.747 21.582 0.30 13.36 5 SER B CA 1
ATOM 1977 C C A SER B 1 5 ? 40.816 -8.610 20.605 0.70 13.36 5 SER B C 1
ATOM 1978 C C B SER B 1 5 ? 40.782 -8.607 20.587 0.30 13.54 5 SER B C 1
ATOM 1979 O O A SER B 1 5 ? 39.924 -7.780 20.785 0.70 12.47 5 SER B O 1
ATOM 1980 O O B SER B 1 5 ? 39.919 -7.743 20.758 0.30 12.48 5 SER B O 1
ATOM 1985 N N . PHE B 1 6 ? 41.614 -8.598 19.546 1.00 13.03 6 PHE B N 1
ATOM 1986 C CA . PHE B 1 6 ? 41.442 -7.616 18.484 1.00 12.66 6 PHE B CA 1
ATOM 1987 C C . PHE B 1 6 ? 42.117 -8.122 17.221 1.00 14.54 6 PHE B C 1
ATOM 1988 O O . PHE B 1 6 ? 42.950 -9.034 17.260 1.00 12.87 6 PHE B O 1
ATOM 1996 N N A SER B 1 7 ? 41.746 -7.517 16.099 0.67 12.12 7 SER B N 1
ATOM 1997 N N B SER B 1 7 ? 41.750 -7.517 16.092 0.33 12.25 7 SER B N 1
ATOM 1998 C CA A SER B 1 7 ? 42.376 -7.869 14.836 0.67 14.12 7 SER B CA 1
ATOM 1999 C CA B SER B 1 7 ? 42.350 -7.896 14.820 0.33 14.29 7 SER B CA 1
ATOM 2000 C C A SER B 1 7 ? 42.498 -6.649 13.937 0.67 14.32 7 SER B C 1
ATOM 2001 C C B SER B 1 7 ? 42.477 -6.682 13.911 0.33 14.50 7 SER B C 1
ATOM 2002 O O A SER B 1 7 ? 41.636 -5.761 13.927 0.67 15.86 7 SER B O 1
ATOM 2003 O O B SER B 1 7 ? 41.586 -5.827 13.866 0.33 15.75 7 SER B O 1
ATOM 2008 N N . PHE B 1 8 ? 43.596 -6.627 13.189 1.00 12.66 8 PHE B N 1
ATOM 2009 C CA . PHE B 1 8 ? 43.853 -5.660 12.126 1.00 14.01 8 PHE B CA 1
ATOM 2010 C C . PHE B 1 8 ? 44.147 -6.517 10.892 1.00 14.05 8 PHE B C 1
ATOM 2011 O O . PHE B 1 8 ? 45.235 -7.099 10.782 1.00 13.96 8 PHE B O 1
ATOM 2019 N N . ILE B 1 9 ? 43.190 -6.610 9.966 1.00 14.59 9 ILE B N 1
ATOM 2020 C CA . ILE B 1 9 ? 43.450 -7.250 8.680 1.00 16.10 9 ILE B CA 1
ATOM 2021 C C . ILE B 1 9 ? 44.434 -6.415 7.878 1.00 15.39 9 ILE B C 1
ATOM 2022 O O . ILE B 1 9 ? 45.292 -6.944 7.158 1.00 16.87 9 ILE B O 1
ATOM 2027 N N . ASN B 1 10 ? 44.324 -5.098 8.000 1.00 14.91 10 ASN B N 1
ATOM 2028 C CA . ASN B 1 10 ? 45.303 -4.113 7.570 1.00 16.47 10 ASN B CA 1
ATOM 2029 C C . ASN B 1 10 ? 45.200 -2.954 8.556 1.00 16.75 10 ASN B C 1
ATOM 2030 O O . ASN B 1 10 ? 44.468 -3.039 9.549 1.00 15.45 10 ASN B O 1
ATOM 2035 N N . PHE B 1 11 ? 45.897 -1.860 8.291 1.00 15.38 11 PHE B N 1
ATOM 2036 C CA . PHE B 1 11 ? 45.951 -0.743 9.220 1.00 16.10 11 PHE B CA 1
ATOM 2037 C C . PHE B 1 11 ? 45.261 0.488 8.649 1.00 18.82 11 PHE B C 1
ATOM 2038 O O . PHE B 1 11 ? 45.517 0.886 7.510 1.00 19.83 11 PHE B O 1
ATOM 2046 N N . ASP B 1 12 ? 44.359 1.056 9.441 1.00 20.95 12 ASP B N 1
ATOM 2047 C CA . ASP B 1 12 ? 43.581 2.234 9.080 1.00 18.89 12 ASP B CA 1
ATOM 2048 C C . ASP B 1 12 ? 44.375 3.488 9.416 1.00 17.48 12 ASP B C 1
ATOM 2049 O O . ASP B 1 12 ? 44.844 3.641 10.545 1.00 21.18 12 ASP B O 1
ATOM 2054 N N . LYS B 1 13 ? 44.501 4.396 8.445 1.00 18.84 13 LYS B N 1
ATOM 2055 C CA . LYS B 1 13 ? 45.110 5.693 8.732 1.00 19.81 13 LYS B CA 1
ATOM 2056 C C . LYS B 1 13 ? 44.368 6.461 9.821 1.00 21.78 13 LYS B C 1
ATOM 2057 O O . LYS B 1 13 ? 44.970 7.313 10.483 1.00 26.25 13 LYS B O 1
ATOM 2063 N N . ASP B 1 14 ? 43.080 6.179 10.025 1.00 19.84 14 ASP B N 1
ATOM 2064 C CA . ASP B 1 14 ? 42.284 6.812 11.071 1.00 22.58 14 ASP B CA 1
ATOM 2065 C C . ASP B 1 14 ? 42.032 5.884 12.261 1.00 19.46 14 ASP B C 1
ATOM 2066 O O . ASP B 1 14 ? 41.044 6.060 12.990 1.00 16.98 14 ASP B O 1
ATOM 2071 N N . GLU B 1 15 ? 42.906 4.903 12.467 1.00 20.16 15 GLU B N 1
ATOM 2072 C CA . GLU B 1 15 ? 42.810 4.009 13.613 1.00 18.29 15 GLU B CA 1
ATOM 2073 C C . GLU B 1 15 ? 42.746 4.812 14.904 1.00 18.00 15 GLU B C 1
ATOM 2074 O O . GLU B 1 15 ? 43.370 5.868 15.030 1.00 20.42 15 GLU B O 1
ATOM 2080 N N . ARG B 1 16 ? 41.957 4.312 15.862 1.00 15.75 16 ARG B N 1
ATOM 2081 C CA . ARG B 1 16 ? 41.751 4.959 17.148 1.00 16.09 16 ARG B CA 1
ATOM 2082 C C . ARG B 1 16 ? 42.411 4.236 18.311 1.00 14.53 16 ARG B C 1
ATOM 2083 O O . ARG B 1 16 ? 42.612 4.852 19.362 1.00 17.26 16 ARG B O 1
ATOM 2091 N N . ASN B 1 17 ? 42.732 2.952 18.152 1.00 13.92 17 ASN B N 1
ATOM 2092 C CA . ASN B 1 17 ? 43.144 2.108 19.265 1.00 15.82 17 ASN B CA 1
ATOM 2093 C C . ASN B 1 17 ? 44.616 1.713 19.219 1.00 15.66 17 ASN B C 1
ATOM 2094 O O . ASN B 1 17 ? 44.993 0.704 19.818 1.00 16.74 17 ASN B O 1
ATOM 2099 N N . VAL B 1 18 ? 45.465 2.521 18.584 1.00 15.50 18 VAL B N 1
ATOM 2100 C CA . VAL B 1 18 ? 46.897 2.246 18.480 1.00 17.84 18 VAL B CA 1
ATOM 2101 C C . VAL B 1 18 ? 47.672 3.442 19.006 1.00 18.48 18 VAL B C 1
ATOM 2102 O O . VAL B 1 18 ? 47.448 4.577 18.567 1.00 21.84 18 VAL B O 1
ATOM 2106 N N . ILE B 1 19 ? 48.610 3.180 19.913 1.00 15.12 19 ILE B N 1
ATOM 2107 C CA . ILE B 1 19 ? 49.549 4.183 20.395 1.00 15.01 19 ILE B CA 1
ATOM 2108 C C . ILE B 1 19 ? 50.811 4.071 19.537 1.00 15.82 19 ILE B C 1
ATOM 2109 O O . ILE B 1 19 ? 51.480 3.031 19.539 1.00 15.96 19 ILE B O 1
ATOM 2114 N N . ALA B 1 20 ? 51.124 5.120 18.779 1.00 15.57 20 ALA B N 1
ATOM 2115 C CA . ALA B 1 20 ? 52.309 5.144 17.927 1.00 14.63 20 ALA B CA 1
ATOM 2116 C C . ALA B 1 20 ? 53.432 5.896 18.623 1.00 16.56 20 ALA B C 1
ATOM 2117 O O . ALA B 1 20 ? 53.217 6.965 19.202 1.00 17.33 20 ALA B O 1
ATOM 2119 N N . GLN B 1 21 ? 54.638 5.332 18.568 1.00 13.41 21 GLN B N 1
ATOM 2120 C CA . GLN B 1 21 ? 55.814 5.915 19.201 1.00 14.64 21 GLN B CA 1
ATOM 2121 C C . GLN B 1 21 ? 56.936 6.059 18.180 1.00 15.06 21 GLN B C 1
ATOM 2122 O O . GLN B 1 21 ? 57.063 5.255 17.253 1.00 14.42 21 GLN B O 1
ATOM 2128 N N . GLY B 1 22 ? 57.735 7.104 18.351 1.00 15.79 22 GLY B N 1
ATOM 2129 C CA . GLY B 1 22 ? 58.867 7.300 17.453 1.00 14.23 22 GLY B CA 1
ATOM 2130 C C . GLY B 1 22 ? 58.408 7.552 16.032 1.00 15.15 22 GLY B C 1
ATOM 2131 O O . GLY B 1 22 ? 57.510 8.364 15.779 1.00 17.72 22 GLY B O 1
ATOM 2132 N N . ASP B 1 23 ? 59.007 6.838 15.086 1.00 14.52 23 ASP B N 1
ATOM 2133 C CA . ASP B 1 23 ? 58.788 7.084 13.669 1.00 14.55 23 ASP B CA 1
ATOM 2134 C C . ASP B 1 23 ? 57.650 6.262 13.065 1.00 15.68 23 ASP B C 1
ATOM 2135 O O . ASP B 1 23 ? 57.433 6.341 11.853 1.00 16.68 23 ASP B O 1
ATOM 2140 N N . ALA B 1 24 ? 56.892 5.519 13.875 1.00 15.95 24 ALA B N 1
ATOM 2141 C CA . ALA B 1 24 ? 55.863 4.640 13.328 1.00 16.19 24 ALA B CA 1
ATOM 2142 C C . ALA B 1 24 ? 54.746 5.446 12.670 1.00 17.40 24 ALA B C 1
ATOM 2143 O O . ALA B 1 24 ? 54.303 6.470 13.199 1.00 19.49 24 ALA B O 1
ATOM 2145 N N . ARG B 1 25 ? 54.293 4.974 11.509 1.00 15.91 25 ARG B N 1
ATOM 2146 C CA . ARG B 1 25 ? 53.229 5.641 10.769 1.00 18.45 25 ARG B CA 1
ATOM 2147 C C . ARG B 1 25 ? 52.477 4.613 9.940 1.00 17.96 25 ARG B C 1
ATOM 2148 O O . ARG B 1 25 ? 53.007 3.558 9.591 1.00 18.07 25 ARG B O 1
ATOM 2156 N N . ILE B 1 26 ? 51.223 4.924 9.624 1.00 18.14 26 ILE B N 1
ATOM 2157 C CA . ILE B 1 26 ? 50.402 4.060 8.782 1.00 17.48 26 ILE B CA 1
ATOM 2158 C C . ILE B 1 26 ? 50.347 4.664 7.385 1.00 19.05 26 ILE B C 1
ATOM 2159 O O . ILE B 1 26 ? 50.053 5.857 7.225 1.00 22.22 26 ILE B O 1
ATOM 2164 N N . VAL B 1 27 ? 50.632 3.846 6.379 1.00 18.60 27 VAL B N 1
ATOM 2165 C CA . VAL B 1 27 ? 50.809 4.329 5.018 1.00 20.75 27 VAL B CA 1
ATOM 2166 C C . VAL B 1 27 ? 49.454 4.424 4.323 1.00 21.07 27 VAL B C 1
ATOM 2167 O O . VAL B 1 27 ? 48.442 3.880 4.780 1.00 18.99 27 VAL B O 1
ATOM 2171 N N . GLY B 1 28 ? 49.434 5.132 3.191 1.00 21.94 28 GLY B N 1
ATOM 2172 C CA . GLY B 1 28 ? 48.241 5.197 2.365 1.00 22.70 28 GLY B CA 1
ATOM 2173 C C . GLY B 1 28 ? 47.799 3.853 1.835 1.00 21.29 28 GLY B C 1
ATOM 2174 O O . GLY B 1 28 ? 46.648 3.712 1.406 1.00 29.62 28 GLY B O 1
ATOM 2175 N N . ASN B 1 29 ? 48.683 2.855 1.855 1.00 20.86 29 ASN B N 1
ATOM 2176 C CA . ASN B 1 29 ? 48.337 1.4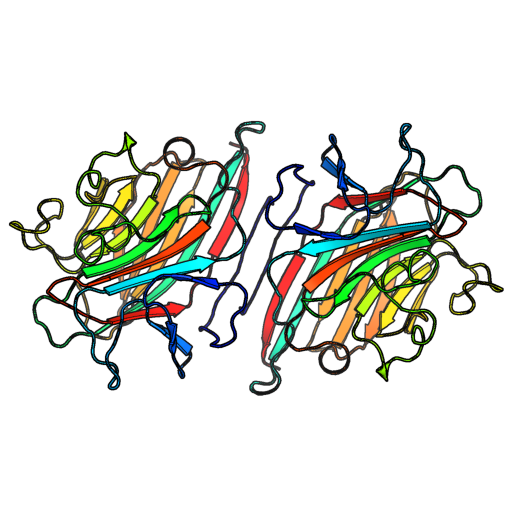95 1.474 1.00 19.38 29 ASN B CA 1
ATOM 2177 C C . ASN B 1 29 ? 48.058 0.595 2.675 1.00 18.85 29 ASN B C 1
ATOM 2178 O O . ASN B 1 29 ? 48.085 -0.636 2.542 1.00 18.99 29 ASN B O 1
ATOM 2183 N N . ASN B 1 30 ? 47.792 1.187 3.839 1.00 18.54 30 ASN B N 1
ATOM 2184 C CA . ASN B 1 30 ? 47.291 0.457 4.999 1.00 18.26 30 ASN B CA 1
ATOM 2185 C C . ASN B 1 30 ? 48.326 -0.480 5.611 1.00 19.11 30 ASN B C 1
ATOM 2186 O O . ASN B 1 30 ? 47.978 -1.504 6.203 1.00 16.03 30 ASN B O 1
ATOM 2191 N N . ILE B 1 31 ? 49.603 -0.138 5.471 1.00 16.93 31 ILE B N 1
ATOM 2192 C CA . ILE B 1 31 ? 50.699 -0.881 6.074 1.00 17.80 31 ILE B CA 1
ATOM 2193 C C . ILE B 1 31 ? 51.286 -0.024 7.181 1.00 12.67 31 ILE B C 1
ATOM 2194 O O . ILE B 1 31 ? 51.439 1.194 7.028 1.00 16.68 31 ILE B O 1
ATOM 2199 N N . LEU B 1 32 ? 51.601 -0.659 8.306 1.00 15.01 32 LEU B N 1
ATOM 2200 C CA . LEU B 1 32 ? 52.260 0.029 9.404 1.00 14.84 32 LEU B CA 1
ATOM 2201 C C . LEU B 1 32 ? 53.761 0.013 9.133 1.00 15.32 32 LEU B C 1
ATOM 2202 O O . LEU B 1 32 ? 54.385 -1.053 9.115 1.00 16.88 32 LEU B O 1
ATOM 2207 N N . GLN B 1 33 ? 54.331 1.195 8.912 1.00 14.29 33 GLN B N 1
ATOM 2208 C CA . GLN B 1 33 ? 55.759 1.368 8.670 1.00 14.18 33 GLN B CA 1
ATOM 2209 C C . GLN B 1 33 ? 56.406 1.818 9.972 1.00 14.95 33 GLN B C 1
ATOM 2210 O O . GLN B 1 33 ? 56.195 2.948 10.422 1.00 17.16 33 GLN B O 1
ATOM 2216 N N . LEU B 1 34 ? 57.188 0.929 10.588 1.00 13.49 34 LEU B N 1
ATOM 2217 C CA . LEU B 1 34 ? 57.690 1.222 11.928 1.00 15.50 34 LEU B CA 1
ATOM 2218 C C . LEU B 1 34 ? 58.861 2.197 11.904 1.00 14.53 34 LEU B C 1
ATOM 2219 O O . LEU B 1 34 ? 58.941 3.095 12.745 1.00 15.02 34 LEU B O 1
ATOM 2224 N N . THR B 1 35 ? 59.771 2.042 10.954 1.00 13.43 35 THR B N 1
ATOM 2225 C CA . THR B 1 35 ? 60.972 2.863 10.890 1.00 13.75 35 THR B CA 1
ATOM 2226 C C . THR B 1 35 ? 60.860 3.929 9.803 1.00 13.69 35 THR B C 1
ATOM 2227 O O . THR B 1 35 ? 60.141 3.771 8.816 1.00 14.61 35 THR B O 1
ATOM 2231 N N . ARG B 1 36 ? 61.606 5.013 9.994 1.00 16.89 36 ARG B N 1
ATOM 2232 C CA . ARG B 1 36 ? 61.509 6.184 9.134 1.00 18.54 36 ARG B CA 1
ATOM 2233 C C . ARG B 1 36 ? 62.048 5.908 7.730 1.00 18.83 36 ARG B C 1
ATOM 2234 O O . ARG B 1 36 ? 62.971 5.110 7.532 1.00 16.94 36 ARG B O 1
ATOM 2242 N N . THR B 1 37 ? 61.453 6.586 6.748 1.00 18.29 37 THR B N 1
ATOM 2243 C CA . THR B 1 37 ? 61.921 6.576 5.371 1.00 20.72 37 THR B CA 1
ATOM 2244 C C . THR B 1 37 ? 62.055 8.012 4.886 1.00 22.39 37 THR B C 1
ATOM 2245 O O . THR B 1 37 ? 61.457 8.934 5.445 1.00 23.63 37 THR B O 1
ATOM 2249 N N . ASP B 1 38 ? 62.852 8.195 3.831 1.00 23.46 38 ASP B N 1
ATOM 2250 C CA . ASP B 1 38 ? 63.038 9.521 3.250 1.00 26.45 38 ASP B CA 1
ATOM 2251 C C . ASP B 1 38 ? 61.878 9.843 2.306 1.00 29.82 38 ASP B C 1
ATOM 2252 O O . ASP B 1 38 ? 60.880 9.119 2.236 1.00 29.64 38 ASP B O 1
ATOM 2257 N N . SER B 1 39 ? 62.012 10.940 1.555 1.00 32.65 39 SER B N 1
ATOM 2258 C CA . SER B 1 39 ? 60.942 11.391 0.671 1.00 36.97 39 SER B CA 1
ATOM 2259 C C . SER B 1 39 ? 60.654 10.406 -0.454 1.00 36.38 39 SER B C 1
ATOM 2260 O O . SER B 1 39 ? 59.561 10.444 -1.030 1.00 45.05 39 SER B O 1
ATOM 2263 N N . ASN B 1 40 ? 61.601 9.531 -0.785 1.00 35.68 40 ASN B N 1
ATOM 2264 C CA . ASN B 1 40 ? 61.400 8.519 -1.814 1.00 34.38 40 ASN B CA 1
ATOM 2265 C C . ASN B 1 40 ? 61.002 7.162 -1.246 1.00 33.71 40 ASN B C 1
ATOM 2266 O O . ASN B 1 40 ? 60.917 6.188 -2.001 1.00 35.08 40 ASN B O 1
ATOM 2271 N N . GLY B 1 41 ? 60.745 7.078 0.058 1.00 31.18 41 GLY B N 1
ATOM 2272 C CA . GLY B 1 41 ? 60.415 5.812 0.678 1.00 29.26 41 GLY B CA 1
ATOM 2273 C C . GLY B 1 41 ? 61.602 4.928 0.984 1.00 23.70 41 GLY B C 1
ATOM 2274 O O . GLY B 1 41 ? 61.408 3.757 1.331 1.00 24.18 41 GLY B O 1
ATOM 2275 N N A SER B 1 42 ? 62.810 5.447 0.872 0.58 24.11 42 SER B N 1
ATOM 2276 N N B SER B 1 42 ? 62.829 5.444 0.859 0.42 24.09 42 SER B N 1
ATOM 2277 C CA A SER B 1 42 ? 63.995 4.657 1.157 0.58 22.12 42 SER B CA 1
ATOM 2278 C CA B SER B 1 42 ? 64.023 4.664 1.149 0.42 22.14 42 SER B CA 1
ATOM 2279 C C A SER B 1 42 ? 64.267 4.657 2.660 0.58 18.49 42 SER B C 1
ATOM 2280 C C B SER B 1 42 ? 64.293 4.663 2.654 0.42 18.56 42 SER B C 1
ATOM 2281 O O A SER B 1 42 ? 64.171 5.703 3.307 0.58 19.87 42 SER B O 1
ATOM 2282 O O B SER B 1 42 ? 64.213 5.712 3.298 0.42 19.98 42 SER B O 1
ATOM 2287 N N . PRO B 1 43 ? 64.620 3.506 3.230 1.00 16.68 43 PRO B N 1
ATOM 2288 C CA . PRO B 1 43 ? 64.925 3.457 4.667 1.00 16.11 43 PRO B CA 1
ATOM 2289 C C . PRO B 1 43 ? 66.160 4.279 5.006 1.00 15.94 43 PRO B C 1
ATOM 2290 O O . PRO B 1 43 ? 67.074 4.431 4.186 1.00 17.70 43 PRO B O 1
ATOM 2294 N N . VAL B 1 44 ? 66.190 4.816 6.231 1.00 15.56 44 VAL B N 1
ATOM 2295 C CA . VAL B 1 44 ? 67.260 5.703 6.682 1.00 16.46 44 VAL B CA 1
ATOM 2296 C C . VAL B 1 44 ? 67.872 5.187 7.982 1.00 17.43 44 VAL B C 1
ATOM 2297 O O . VAL B 1 44 ? 67.305 4.344 8.680 1.00 16.29 44 VAL B O 1
ATOM 2301 N N . LYS B 1 45 ? 69.038 5.734 8.317 1.00 16.06 45 LYS B N 1
ATOM 2302 C CA . LYS B 1 45 ? 69.743 5.365 9.532 1.00 15.45 45 LYS B CA 1
ATOM 2303 C C . LYS B 1 45 ? 69.068 5.979 10.756 1.00 17.11 45 LYS B C 1
ATOM 2304 O O . LYS B 1 45 ? 68.357 6.982 10.671 1.00 17.64 45 LYS B O 1
ATOM 2310 N N . SER B 1 46 ? 69.316 5.352 11.909 1.00 15.25 46 SER B N 1
ATOM 2311 C CA . SER B 1 46 ? 69.070 5.925 13.236 1.00 17.05 46 SER B CA 1
ATOM 2312 C C . SER B 1 46 ? 67.591 6.282 13.435 1.00 17.16 46 SER B C 1
ATOM 2313 O O . SER B 1 46 ? 67.211 7.445 13.595 1.00 18.46 46 SER B O 1
ATOM 2316 N N . THR B 1 47 ? 66.764 5.232 13.459 1.00 15.08 47 THR B N 1
ATOM 2317 C CA . THR B 1 47 ? 65.323 5.389 13.614 1.00 14.64 47 THR B CA 1
ATOM 2318 C C . THR B 1 47 ? 64.762 4.263 14.472 1.00 16.01 47 THR B C 1
ATOM 2319 O O . THR B 1 47 ? 65.244 3.129 14.417 1.00 15.64 47 THR B O 1
ATOM 2323 N N . VAL B 1 48 ? 63.749 4.595 15.279 1.00 15.30 48 VAL B N 1
ATOM 2324 C CA . VAL B 1 48 ? 62.964 3.630 16.046 1.00 14.07 48 VAL B CA 1
ATOM 2325 C C . VAL B 1 48 ? 61.503 3.996 15.873 1.00 13.23 48 VAL B C 1
ATOM 2326 O O . VAL B 1 48 ? 61.153 5.180 15.896 1.00 14.78 48 VAL B O 1
ATOM 2330 N N . GLY B 1 49 ? 60.660 2.991 15.696 1.00 14.00 49 GLY B N 1
ATOM 2331 C CA . GLY B 1 49 ? 59.225 3.181 15.801 1.00 13.74 49 GLY B CA 1
ATOM 2332 C C . GLY B 1 49 ? 58.613 1.989 16.498 1.00 15.31 49 GLY B C 1
ATOM 2333 O O . GLY B 1 49 ? 59.085 0.858 16.367 1.00 12.83 49 GLY B O 1
ATOM 2334 N N . ARG B 1 50 ? 57.556 2.260 17.265 1.00 12.97 50 ARG B N 1
ATOM 2335 C CA . ARG B 1 50 ? 56.838 1.218 17.987 1.00 12.04 50 ARG B CA 1
ATOM 2336 C C . ARG B 1 50 ? 55.345 1.504 17.936 1.00 12.36 50 ARG B C 1
ATOM 2337 O O . ARG B 1 50 ? 54.918 2.649 17.746 1.00 13.78 50 ARG B O 1
ATOM 2345 N N . ILE B 1 51 ? 54.548 0.448 18.092 1.00 11.54 51 ILE B N 1
ATOM 2346 C CA . ILE B 1 51 ? 53.121 0.603 18.343 1.00 11.73 51 ILE B CA 1
ATOM 2347 C C . ILE B 1 51 ? 52.740 -0.262 19.529 1.00 13.17 51 ILE B C 1
ATOM 2348 O O . ILE B 1 51 ? 53.319 -1.328 19.762 1.00 12.88 51 ILE B O 1
ATOM 2353 N N . LEU B 1 52 ? 51.726 0.195 20.268 1.00 13.05 52 LEU B N 1
ATOM 2354 C CA . LEU B 1 52 ? 51.064 -0.585 21.303 1.00 12.02 52 LEU B CA 1
ATOM 2355 C C . LEU B 1 52 ? 49.565 -0.516 21.084 1.00 13.20 52 LEU B C 1
ATOM 2356 O O . LEU B 1 52 ? 49.043 0.524 20.674 1.00 14.52 52 LEU B O 1
ATOM 2361 N N . TYR B 1 53 ? 48.874 -1.605 21.379 1.00 11.72 53 TYR B N 1
ATOM 2362 C CA . TYR B 1 53 ? 47.431 -1.519 21.412 1.00 11.95 53 TYR B CA 1
ATOM 2363 C C . TYR B 1 53 ? 47.062 -0.669 22.650 1.00 13.75 53 TYR B C 1
ATOM 2364 O O . TYR B 1 53 ? 47.677 -0.731 23.670 1.00 13.27 53 TYR B O 1
ATOM 2373 N N . VAL B 1 54 ? 46.016 0.124 22.508 1.00 14.79 54 VAL B N 1
ATOM 2374 C CA . VAL B 1 54 ? 45.652 1.039 23.598 1.00 13.90 54 VAL B CA 1
ATOM 2375 C C . VAL B 1 54 ? 45.123 0.345 24.881 1.00 11.59 54 VAL B C 1
ATOM 2376 O O . VAL B 1 54 ? 45.485 0.713 25.954 1.00 14.13 54 VAL B O 1
ATOM 2380 N N . ALA B 1 55 ? 44.274 -0.654 24.702 1.00 13.79 55 ALA B N 1
ATOM 2381 C CA . ALA B 1 55 ? 43.727 -1.321 25.877 1.00 13.32 55 ALA B CA 1
ATOM 2382 C C . ALA B 1 55 ? 44.807 -2.139 26.574 1.00 11.77 55 ALA B C 1
ATOM 2383 O O . ALA B 1 55 ? 45.598 -2.827 25.915 1.00 12.60 55 ALA B O 1
ATOM 2385 N N . GLN B 1 56 ? 44.877 -2.030 27.900 1.00 11.39 56 GLN B N 1
ATOM 2386 C CA . GLN B 1 56 ? 45.852 -2.774 28.685 1.00 12.14 56 GLN B CA 1
ATOM 2387 C C . GLN B 1 56 ? 45.405 -4.215 28.879 1.00 11.70 56 GLN B C 1
ATOM 2388 O O . GLN B 1 56 ? 44.206 -4.511 28.953 1.00 12.30 56 GLN B O 1
ATOM 2394 N N . VAL B 1 57 ? 46.384 -5.108 29.015 1.00 13.16 57 VAL B N 1
ATOM 2395 C CA . VAL B 1 57 ? 46.148 -6.534 29.224 1.00 12.09 57 VAL B CA 1
ATOM 2396 C C . VAL B 1 57 ? 46.483 -6.862 30.673 1.00 12.38 57 VAL B C 1
ATOM 2397 O O . VAL B 1 57 ? 47.559 -6.488 31.162 1.00 12.17 57 VAL B O 1
ATOM 2401 N N . ARG B 1 58 ? 45.569 -7.546 31.370 1.00 11.78 58 ARG B N 1
ATOM 2402 C CA . ARG B 1 58 ? 45.898 -8.089 32.690 1.00 12.30 58 ARG B CA 1
ATOM 2403 C C . ARG B 1 58 ? 46.573 -9.432 32.455 1.00 12.41 58 ARG B C 1
ATOM 2404 O O . ARG B 1 58 ? 45.920 -10.435 32.164 1.00 13.11 58 ARG B O 1
ATOM 2412 N N . LEU B 1 59 ? 47.907 -9.435 32.523 1.00 12.68 59 LEU B N 1
ATOM 2413 C CA . LEU B 1 59 ? 48.673 -10.638 32.235 1.00 13.43 59 LEU B CA 1
ATOM 2414 C C . LEU B 1 59 ? 48.682 -11.618 33.398 1.00 11.84 59 LEU B C 1
ATOM 2415 O O . LEU B 1 59 ? 48.756 -12.833 33.173 1.00 13.56 59 LEU B O 1
ATOM 2420 N N . TRP B 1 60 ? 48.572 -11.123 34.629 1.00 12.61 60 TRP B N 1
ATOM 2421 C CA . TRP B 1 60 ? 48.500 -12.012 35.780 1.00 13.41 60 TRP B CA 1
ATOM 2422 C C . TRP B 1 60 ? 47.960 -11.233 36.970 1.00 13.51 60 TRP B C 1
ATOM 2423 O O . TRP B 1 60 ? 47.873 -10.005 36.950 1.00 13.34 60 TRP B O 1
ATOM 2434 N N . GLU B 1 61 ? 47.587 -11.972 38.011 1.00 15.12 61 GLU B N 1
ATOM 2435 C CA . GLU B 1 61 ? 47.093 -11.375 39.252 1.00 15.54 61 GLU B CA 1
ATOM 2436 C C . GLU B 1 61 ? 47.681 -12.148 40.423 1.00 16.52 61 GLU B C 1
ATOM 2437 O O . GLU B 1 61 ? 47.355 -13.323 40.607 1.00 16.66 61 GLU B O 1
ATOM 2443 N N . LYS B 1 62 ? 48.544 -11.499 41.212 1.00 19.55 62 LYS B N 1
ATOM 2444 C CA . LYS B 1 62 ? 49.227 -12.211 42.293 1.00 24.24 62 LYS B CA 1
ATOM 2445 C C . LYS B 1 62 ? 48.242 -12.733 43.331 1.00 23.21 62 LYS B C 1
ATOM 2446 O O . LYS B 1 62 ? 48.286 -13.909 43.710 1.00 24.68 62 LYS B O 1
ATOM 2452 N N . SER B 1 63 ? 47.326 -11.875 43.777 1.00 19.73 63 SER B N 1
ATOM 2453 C CA . SER B 1 63 ? 46.486 -12.206 44.924 1.00 23.09 63 SER B CA 1
ATOM 2454 C C . SER B 1 63 ? 45.500 -13.336 44.642 1.00 22.16 63 SER B C 1
ATOM 2455 O O . SER B 1 63 ? 45.012 -13.958 45.591 1.00 28.25 63 SER B O 1
ATOM 2458 N N . THR B 1 64 ? 45.173 -13.609 43.380 1.00 17.88 64 THR B N 1
ATOM 2459 C CA . THR B 1 64 ? 44.286 -14.710 43.030 1.00 18.51 64 THR B CA 1
ATOM 2460 C C . THR B 1 64 ? 44.997 -15.847 42.318 1.00 21.23 64 THR B C 1
ATOM 2461 O O . THR B 1 64 ? 44.334 -16.806 41.904 1.00 25.39 64 THR B O 1
ATOM 2465 N N . ASN B 1 65 ? 46.310 -15.753 42.141 1.00 25.10 65 ASN B N 1
ATOM 2466 C CA . ASN B 1 65 ? 47.082 -16.772 41.441 1.00 33.68 65 ASN B CA 1
ATOM 2467 C C . ASN B 1 65 ? 46.448 -17.088 40.085 1.00 30.44 65 ASN B C 1
ATOM 2468 O O . ASN B 1 65 ? 46.111 -18.234 39.772 1.00 26.24 65 ASN B O 1
ATOM 2473 N N . ARG B 1 66 ? 46.210 -16.035 39.307 1.00 14.90 66 ARG B N 1
ATOM 2474 C CA . ARG B 1 66 ? 45.781 -16.155 37.922 1.00 15.02 66 ARG B CA 1
ATOM 2475 C C . ARG B 1 66 ? 46.891 -15.695 36.985 1.00 14.03 66 ARG B C 1
ATOM 2476 O O . ARG B 1 66 ? 47.642 -14.769 37.294 1.00 15.50 66 ARG B O 1
ATOM 2484 N N . VAL B 1 67 ? 46.974 -16.362 35.838 1.00 14.14 67 VAL B N 1
ATOM 2485 C CA . VAL B 1 67 ? 47.923 -16.026 34.780 1.00 14.86 67 VAL B CA 1
ATOM 2486 C C . VAL B 1 67 ? 47.186 -16.181 33.456 1.00 14.08 67 VAL B C 1
ATOM 2487 O O . VAL B 1 67 ? 46.410 -17.124 33.268 1.00 15.92 67 VAL B O 1
ATOM 2491 N N . ALA B 1 68 ? 47.436 -15.259 32.531 1.00 13.21 68 ALA B N 1
ATOM 2492 C CA . ALA B 1 68 ? 46.743 -15.261 31.255 1.00 15.06 68 ALA B CA 1
ATOM 2493 C C . ALA B 1 68 ? 47.500 -16.067 30.204 1.00 12.21 68 ALA B C 1
ATOM 2494 O O . ALA B 1 68 ? 48.737 -16.121 30.193 1.00 15.38 68 ALA B O 1
ATOM 2496 N N . ASN B 1 69 ? 46.743 -16.703 29.317 1.00 13.97 69 ASN B N 1
ATOM 2497 C CA . ASN B 1 69 ? 47.332 -17.137 28.066 1.00 14.47 69 ASN B CA 1
ATOM 2498 C C . ASN B 1 69 ? 47.352 -15.949 27.105 1.00 15.80 69 ASN B C 1
ATOM 2499 O O . ASN B 1 69 ? 46.770 -14.891 27.372 1.00 17.21 69 ASN B O 1
ATOM 2504 N N . PHE B 1 70 ? 48.066 -16.102 25.997 1.00 14.55 70 PHE B N 1
ATOM 2505 C CA . PHE B 1 70 ? 47.914 -15.145 24.912 1.00 13.57 70 PHE B CA 1
ATOM 2506 C C . PHE B 1 70 ? 48.347 -15.797 23.614 1.00 15.24 70 PHE B C 1
ATOM 2507 O O . PHE B 1 70 ? 49.116 -16.766 23.613 1.00 15.06 70 PHE B O 1
ATOM 2515 N N . GLN B 1 71 ? 47.826 -15.264 22.512 1.00 13.62 71 GLN B N 1
ATOM 2516 C CA . GLN B 1 71 ? 48.307 -15.593 21.178 1.00 13.82 71 GLN B CA 1
ATOM 2517 C C . GLN B 1 71 ? 48.391 -14.315 20.365 1.00 13.82 71 GLN B C 1
ATOM 2518 O O . GLN B 1 71 ? 47.506 -13.456 20.443 1.00 15.54 71 GLN B O 1
ATOM 2524 N N . SER B 1 72 ? 49.445 -14.200 19.562 1.00 14.48 72 SER B N 1
ATOM 2525 C CA . SER B 1 72 ? 49.627 -13.050 18.686 1.00 12.96 72 SER B CA 1
ATOM 2526 C C . SER B 1 72 ? 49.988 -13.585 17.312 1.00 13.49 72 SER B C 1
ATOM 2527 O O . SER B 1 72 ? 50.987 -14.296 17.171 1.00 15.01 72 SER B O 1
ATOM 2530 N N . GLN B 1 73 ? 49.193 -13.252 16.305 1.00 13.10 73 GLN B N 1
ATOM 2531 C CA . GLN B 1 73 ? 49.426 -13.685 14.935 1.00 14.12 73 GLN B CA 1
ATOM 2532 C C . GLN B 1 73 ? 49.684 -12.437 14.105 1.00 13.32 73 GLN B C 1
ATOM 2533 O O . GLN B 1 73 ? 48.953 -11.451 14.228 1.00 14.27 73 GLN B O 1
ATOM 2539 N N . PHE B 1 74 ? 50.732 -12.454 13.278 1.00 12.38 74 PHE B N 1
ATOM 2540 C CA . PHE B 1 74 ? 51.053 -11.244 12.528 1.00 12.91 74 PHE B CA 1
ATOM 2541 C C . PHE B 1 74 ? 51.851 -11.576 11.280 1.00 12.45 74 PHE B C 1
ATOM 2542 O O . PHE B 1 74 ? 52.411 -12.663 11.151 1.00 14.87 74 PHE B O 1
ATOM 2550 N N A SER B 1 75 ? 51.907 -10.610 10.366 0.41 12.44 75 SER B N 1
ATOM 2551 N N B SER B 1 75 ? 51.861 -10.623 10.352 0.59 12.31 75 SER B N 1
ATOM 2552 C CA A SER B 1 75 ? 52.669 -10.770 9.135 0.41 12.82 75 SER B CA 1
ATOM 2553 C CA B SER B 1 75 ? 52.639 -10.717 9.124 0.59 12.85 75 SER B CA 1
ATOM 2554 C C A SER B 1 75 ? 53.400 -9.475 8.814 0.41 12.60 75 SER B C 1
ATOM 2555 C C B SER B 1 75 ? 53.444 -9.443 8.926 0.59 12.58 75 SER B C 1
ATOM 2556 O O A SER B 1 75 ? 52.826 -8.386 8.905 0.41 14.00 75 SER B O 1
ATOM 2557 O O B SER B 1 75 ? 52.973 -8.341 9.224 0.59 12.83 75 SER B O 1
ATOM 2562 N N . PHE B 1 76 ? 54.673 -9.599 8.429 1.00 11.86 76 PHE B N 1
ATOM 2563 C CA . PHE B 1 76 ? 55.510 -8.446 8.121 1.00 12.87 76 PHE B CA 1
ATOM 2564 C C . PHE B 1 76 ? 56.435 -8.752 6.954 1.00 12.32 76 PHE B C 1
ATOM 2565 O O . PHE B 1 76 ? 56.637 -9.907 6.588 1.00 12.38 76 PHE B O 1
ATOM 2573 N N . PHE B 1 77 ? 56.986 -7.690 6.381 1.00 13.01 77 PHE B N 1
ATOM 2574 C CA . PHE B 1 77 ? 58.050 -7.825 5.397 1.00 12.61 77 PHE B CA 1
ATOM 2575 C C . PHE B 1 77 ? 59.054 -6.698 5.583 1.00 12.71 77 PHE B C 1
ATOM 2576 O O . PHE B 1 77 ? 58.741 -5.624 6.106 1.00 12.61 77 PHE B O 1
ATOM 2584 N N . LEU B 1 78 ? 60.284 -6.967 5.131 1.00 11.75 78 LEU B N 1
ATOM 2585 C CA . LEU B 1 78 ? 61.425 -6.062 5.244 1.00 12.56 78 LEU B CA 1
ATOM 2586 C C . LEU B 1 78 ? 62.017 -5.799 3.865 1.00 12.06 78 LEU B C 1
ATOM 2587 O O . LEU B 1 78 ? 62.084 -6.709 3.033 1.00 14.81 78 LEU B O 1
ATOM 2592 N N . GLU B 1 79 ? 62.445 -4.554 3.634 1.00 13.13 79 GLU B N 1
ATOM 2593 C CA . GLU B 1 79 ? 63.116 -4.199 2.387 1.00 15.03 79 GLU B CA 1
ATOM 2594 C C . GLU B 1 79 ? 64.304 -3.291 2.659 1.00 13.72 79 GLU B C 1
ATOM 2595 O O . GLU B 1 79 ? 64.260 -2.416 3.526 1.00 13.66 79 GLU B O 1
ATOM 2601 N N . SER B 1 80 ? 65.375 -3.485 1.889 1.00 13.22 80 SER B N 1
ATOM 2602 C CA . SER B 1 80 ? 66.577 -2.673 2.042 1.00 13.43 80 SER B CA 1
ATOM 2603 C C . SER B 1 80 ? 67.436 -2.816 0.803 1.00 15.64 80 SER B C 1
ATOM 2604 O O . SER B 1 80 ? 67.479 -3.897 0.210 1.00 14.74 80 SER B O 1
ATOM 2607 N N . PRO B 1 81 ? 68.140 -1.758 0.400 1.00 14.95 81 PRO B N 1
ATOM 2608 C CA . PRO B 1 81 ? 69.145 -1.888 -0.661 1.00 14.98 81 PRO B CA 1
ATOM 2609 C C . PRO B 1 81 ? 70.477 -2.438 -0.181 1.00 13.02 81 PRO B C 1
ATOM 2610 O O . PRO B 1 81 ? 71.382 -2.605 -1.010 1.00 14.74 81 PRO B O 1
ATOM 2614 N N . LEU B 1 82 ? 70.664 -2.693 1.112 1.00 13.30 82 LEU B N 1
ATOM 2615 C CA . LEU B 1 82 ? 71.978 -2.981 1.680 1.00 13.75 82 LEU B CA 1
ATOM 2616 C C . LEU B 1 82 ? 72.243 -4.480 1.763 1.00 15.64 82 LEU B C 1
ATOM 2617 O O . LEU B 1 82 ? 71.328 -5.297 1.874 1.00 17.03 82 LEU B O 1
ATOM 2622 N N . SER B 1 83 ? 73.531 -4.833 1.713 1.00 13.89 83 SER B N 1
ATOM 2623 C CA . SER B 1 83 ? 73.934 -6.218 1.927 1.00 14.11 83 SER B CA 1
ATOM 2624 C C . SER B 1 83 ? 73.784 -6.639 3.387 1.00 15.19 83 SER B C 1
ATOM 2625 O O . SER B 1 83 ? 73.645 -7.835 3.671 1.00 16.57 83 SER B O 1
ATOM 2628 N N . ASN B 1 84 ? 73.864 -5.686 4.314 1.00 14.05 84 ASN B N 1
ATOM 2629 C CA . ASN B 1 84 ? 73.754 -5.945 5.753 1.00 13.95 84 ASN B CA 1
ATOM 2630 C C . ASN B 1 84 ? 72.593 -5.158 6.356 1.00 13.71 84 ASN B C 1
ATOM 2631 O O . ASN B 1 84 ? 72.796 -4.271 7.195 1.00 15.92 84 ASN B O 1
ATOM 2636 N N . PRO B 1 85 ? 71.365 -5.451 5.935 1.00 13.86 85 PRO B N 1
ATOM 2637 C CA . PRO B 1 85 ? 70.205 -4.680 6.404 1.00 13.67 85 PRO B CA 1
ATOM 2638 C C . PRO B 1 85 ? 69.948 -4.877 7.892 1.00 11.49 85 PRO B C 1
ATOM 2639 O O . PRO B 1 85 ? 70.156 -5.958 8.445 1.00 13.78 85 PRO B O 1
ATOM 2643 N N . ALA B 1 86 ? 69.472 -3.813 8.539 1.00 13.62 86 ALA B N 1
ATOM 2644 C CA . ALA B 1 86 ? 69.390 -3.808 9.997 1.00 11.10 86 ALA B CA 1
ATOM 2645 C C . ALA B 1 86 ? 68.232 -2.915 10.434 1.00 13.11 86 ALA B C 1
ATOM 2646 O O . ALA B 1 86 ? 67.818 -2.023 9.695 1.00 12.45 86 ALA B O 1
ATOM 2648 N N . ASP B 1 87 ? 67.712 -3.117 11.654 1.00 11.70 87 ASP B N 1
ATOM 2649 C CA . ASP B 1 87 ? 68.190 -4.068 12.652 1.00 12.93 87 ASP B CA 1
ATOM 2650 C C . ASP B 1 87 ? 67.245 -5.222 12.933 1.00 10.85 87 ASP B C 1
ATOM 2651 O O . ASP B 1 87 ? 67.667 -6.305 13.352 1.00 11.37 87 ASP B O 1
ATOM 2656 N N . GLY B 1 88 ? 65.950 -4.994 12.714 1.00 11.98 88 GLY B N 1
ATOM 2657 C CA . GLY B 1 88 ? 64.965 -6.026 12.958 1.00 12.67 88 GLY B CA 1
ATOM 2658 C C . GLY B 1 88 ? 63.681 -5.510 13.567 1.00 11.80 88 GLY B C 1
ATOM 2659 O O . GLY B 1 88 ? 63.578 -4.338 13.947 1.00 11.13 88 GLY B O 1
ATOM 2660 N N . ILE B 1 89 ? 62.704 -6.399 13.639 1.00 12.36 89 ILE B N 1
ATOM 2661 C CA . ILE B 1 89 ? 61.378 -6.108 14.164 1.00 10.35 89 ILE B CA 1
ATOM 2662 C C . ILE B 1 89 ? 61.108 -7.103 15.280 1.00 12.29 89 ILE B C 1
ATOM 2663 O O . ILE B 1 89 ? 61.570 -8.247 15.243 1.00 12.27 89 ILE B O 1
ATOM 2668 N N . ALA B 1 90 ? 60.322 -6.675 16.277 1.00 10.96 90 ALA B N 1
ATOM 2669 C CA . ALA B 1 90 ? 59.973 -7.547 17.392 1.00 10.77 90 ALA B CA 1
ATOM 2670 C C . ALA B 1 90 ? 58.532 -7.332 17.830 1.00 11.42 90 ALA B C 1
ATOM 2671 O O . ALA B 1 90 ? 58.056 -6.195 17.909 1.00 12.40 90 ALA B O 1
ATOM 2673 N N . PHE B 1 91 ? 57.847 -8.434 18.119 1.00 10.14 91 PHE B N 1
ATOM 2674 C CA . PHE B 1 91 ? 56.638 -8.379 18.928 1.00 10.17 91 PHE B CA 1
ATOM 2675 C C . PHE B 1 91 ? 57.074 -8.281 20.386 1.00 12.31 91 PHE B C 1
ATOM 2676 O O . PHE B 1 91 ? 58.002 -8.977 20.809 1.00 13.02 91 PHE B O 1
ATOM 2684 N N . PHE B 1 92 ? 56.434 -7.402 21.164 1.00 11.75 92 PHE B N 1
ATOM 2685 C CA . PHE B 1 92 ? 56.876 -7.241 22.545 1.00 12.36 92 PHE B CA 1
ATOM 2686 C C . PHE B 1 92 ? 55.723 -6.947 23.496 1.00 11.35 92 PHE B C 1
ATOM 2687 O O . PHE B 1 92 ? 54.630 -6.515 23.104 1.00 12.41 92 PHE B O 1
ATOM 2695 N N . ILE B 1 93 ? 56.007 -7.215 24.766 1.00 11.53 93 ILE B N 1
ATOM 2696 C CA . ILE B 1 93 ? 55.100 -6.975 25.883 1.00 11.09 93 ILE B CA 1
ATOM 2697 C C . ILE B 1 93 ? 55.901 -6.245 26.948 1.00 11.90 93 ILE B C 1
ATOM 2698 O O . ILE B 1 93 ? 57.055 -6.603 27.215 1.00 11.80 93 ILE B O 1
ATOM 2703 N N . ALA B 1 94 ? 55.320 -5.205 27.535 1.00 12.63 94 ALA B N 1
ATOM 2704 C CA . ALA B 1 94 ? 56.051 -4.329 28.441 1.00 12.83 94 ALA B CA 1
ATOM 2705 C C . ALA B 1 94 ? 55.037 -3.623 29.336 1.00 11.80 94 ALA B C 1
ATOM 2706 O O . ALA B 1 94 ? 53.821 -3.748 29.126 1.00 12.33 94 ALA B O 1
ATOM 2708 N N . PRO B 1 95 ? 55.494 -2.876 30.345 1.00 11.53 95 PRO B N 1
ATOM 2709 C CA . PRO B 1 95 ? 54.536 -2.159 31.215 1.00 12.65 95 PRO B CA 1
ATOM 2710 C C . PRO B 1 95 ? 53.736 -1.146 30.417 1.00 13.44 95 PRO B C 1
ATOM 2711 O O . PRO B 1 95 ? 54.174 -0.679 29.356 1.00 13.17 95 PRO B O 1
ATOM 2715 N N . PRO B 1 96 ? 52.539 -0.775 30.893 1.00 13.14 96 PRO B N 1
ATOM 2716 C CA . PRO B 1 96 ? 51.660 0.058 30.051 1.00 13.46 96 PRO B CA 1
ATOM 2717 C C . PRO B 1 96 ? 52.244 1.411 29.677 1.00 13.17 96 PRO B C 1
ATOM 2718 O O . PRO B 1 96 ? 51.913 1.939 28.610 1.00 14.98 96 PRO B O 1
ATOM 2722 N N . ASP B 1 97 ? 53.132 1.978 30.494 1.00 14.24 97 ASP B N 1
ATOM 2723 C CA . ASP B 1 97 ? 53.726 3.275 30.198 1.00 15.42 97 ASP B CA 1
ATOM 2724 C C . ASP B 1 97 ? 55.038 3.159 29.421 1.00 17.25 97 ASP B C 1
ATOM 2725 O O . ASP B 1 97 ? 55.783 4.147 29.335 1.00 16.97 97 ASP B O 1
ATOM 2730 N N . THR B 1 98 ? 55.335 1.983 28.858 1.00 14.54 98 THR B N 1
ATOM 2731 C CA . THR B 1 98 ? 56.597 1.774 28.159 1.00 12.28 98 THR B CA 1
ATOM 2732 C C . THR B 1 98 ? 56.831 2.841 27.094 1.00 17.02 98 THR B C 1
ATOM 2733 O O . THR B 1 98 ? 55.920 3.230 26.358 1.00 15.67 98 THR B O 1
ATOM 2737 N N . ALA B 1 99 ? 58.067 3.330 27.044 1.00 15.45 99 ALA B N 1
ATOM 2738 C CA . ALA B 1 99 ? 58.495 4.330 26.081 1.00 16.45 99 ALA B CA 1
ATOM 2739 C C . ALA B 1 99 ? 59.805 3.869 25.457 1.00 16.41 99 ALA B C 1
ATOM 2740 O O . ALA B 1 99 ? 60.518 3.028 26.016 1.00 16.37 99 ALA B O 1
ATOM 2742 N N . ILE B 1 100 ? 60.125 4.438 24.300 1.00 15.25 100 ILE B N 1
ATOM 2743 C CA . ILE B 1 100 ? 61.370 4.123 23.597 1.00 15.25 100 ILE B CA 1
ATOM 2744 C C . ILE B 1 100 ? 62.572 4.492 24.465 1.00 15.32 100 ILE B C 1
ATOM 2745 O O . ILE B 1 100 ? 62.716 5.662 24.842 1.00 16.38 100 ILE B O 1
ATOM 2750 N N . PRO B 1 101 ? 63.452 3.549 24.813 1.00 14.95 101 PRO B N 1
ATOM 2751 C CA . PRO B 1 101 ? 64.633 3.902 25.615 1.00 15.75 101 PRO B CA 1
ATOM 2752 C C . PRO B 1 101 ? 65.669 4.675 24.816 1.00 17.15 101 PRO B C 1
ATOM 2753 O O . PRO B 1 101 ? 65.854 4.466 23.614 1.00 17.32 101 PRO B O 1
ATOM 2757 N N . SER B 1 102 ? 66.369 5.564 25.514 1.00 20.45 102 SER B N 1
ATOM 2758 C CA . SER B 1 102 ? 67.523 6.227 24.918 1.00 19.13 102 SER B CA 1
ATOM 2759 C C . SER B 1 102 ? 68.542 5.190 24.456 1.00 18.58 102 SER B C 1
ATOM 2760 O O . SER B 1 102 ? 68.763 4.175 25.121 1.00 19.63 102 SER B O 1
ATOM 2763 N N . GLY B 1 103 ? 69.145 5.437 23.295 1.00 20.08 103 GLY B N 1
ATOM 2764 C CA . GLY B 1 103 ? 70.168 4.554 22.768 1.00 17.40 103 GLY B CA 1
ATOM 2765 C C . GLY B 1 103 ? 69.670 3.282 22.119 1.00 17.54 103 GLY B C 1
ATOM 2766 O O . GLY B 1 103 ? 70.478 2.401 21.814 1.00 18.11 103 GLY B O 1
ATOM 2767 N N . SER B 1 104 ? 68.365 3.147 21.893 1.00 16.13 104 SER B N 1
ATOM 2768 C CA . SER B 1 104 ? 67.802 1.901 21.385 1.00 16.22 104 SER B CA 1
ATOM 2769 C C . SER B 1 104 ? 67.658 1.866 19.867 1.00 13.93 104 SER B C 1
ATOM 2770 O O . SER B 1 104 ? 67.171 0.861 19.334 1.00 14.11 104 SER B O 1
ATOM 2773 N N . ALA B 1 105 ? 68.080 2.916 19.156 1.00 14.36 105 ALA B N 1
ATOM 2774 C CA . ALA B 1 105 ? 67.980 2.967 17.693 1.00 16.45 105 ALA B CA 1
ATOM 2775 C C . ALA B 1 105 ? 69.158 2.218 17.090 1.00 14.89 105 ALA B C 1
ATOM 2776 O O . ALA B 1 105 ? 70.186 2.798 16.736 1.00 17.25 105 ALA B O 1
ATOM 2778 N N . GLY B 1 106 ? 69.004 0.907 16.967 1.00 13.68 106 GLY B N 1
ATOM 2779 C CA . GLY B 1 106 ? 70.073 0.044 16.510 1.00 13.87 106 GLY B CA 1
ATOM 2780 C C . GLY B 1 106 ? 69.800 -1.381 16.930 1.00 13.11 106 GLY B C 1
ATOM 2781 O O . GLY B 1 106 ? 68.631 -1.803 16.971 1.00 12.72 106 GLY B O 1
ATOM 2782 N N . GLY B 1 107 ? 70.851 -2.104 17.314 1.00 14.49 107 GLY B N 1
ATOM 2783 C CA . GLY B 1 107 ? 70.722 -3.501 17.663 1.00 12.34 107 GLY B CA 1
ATOM 2784 C C . GLY B 1 107 ? 69.910 -3.766 18.913 1.00 11.02 107 GLY B C 1
ATOM 2785 O O . GLY B 1 107 ? 69.572 -4.923 19.169 1.00 13.11 107 GLY B O 1
ATOM 2786 N N . LEU B 1 108 ? 69.623 -2.738 19.700 1.00 12.02 108 LEU B N 1
ATOM 2787 C CA . LEU B 1 108 ? 68.729 -2.901 20.837 1.00 11.83 108 LEU B CA 1
ATOM 2788 C C . LEU B 1 108 ? 67.248 -2.876 20.456 1.00 11.78 108 LEU B C 1
ATOM 2789 O O . LEU B 1 108 ? 66.386 -3.035 21.336 1.00 12.83 108 LEU B O 1
ATOM 2794 N N . LEU B 1 109 ? 66.931 -2.664 19.174 1.00 12.69 109 LEU B N 1
ATOM 2795 C CA . LEU B 1 109 ? 65.608 -2.917 18.593 1.00 12.28 109 LEU B CA 1
ATOM 2796 C C . LEU B 1 109 ? 64.510 -2.028 19.157 1.00 13.16 109 LEU B C 1
ATOM 2797 O O . LEU B 1 109 ? 63.328 -2.398 19.091 1.00 13.14 109 LEU B O 1
ATOM 2802 N N . GLY B 1 110 ? 64.860 -0.863 19.701 1.00 12.50 110 GLY B N 1
ATOM 2803 C CA . GLY B 1 110 ? 63.874 -0.000 20.335 1.00 13.96 110 GLY B CA 1
ATOM 2804 C C . GLY B 1 110 ? 63.370 -0.496 21.669 1.00 12.61 110 GLY B C 1
ATOM 2805 O O . GLY B 1 110 ? 62.368 0.032 22.180 1.00 13.07 110 GLY B O 1
ATOM 2806 N N . LEU B 1 111 ? 64.008 -1.513 22.249 1.00 12.58 111 LEU B N 1
ATOM 2807 C CA . LEU B 1 111 ? 63.492 -2.194 23.431 1.00 12.02 111 LEU B CA 1
ATOM 2808 C C . LEU B 1 111 ? 64.337 -2.031 24.681 1.00 12.60 111 LEU B C 1
ATOM 2809 O O . LEU B 1 111 ? 63.798 -2.136 25.787 1.00 14.04 111 LEU B O 1
ATOM 2814 N N . PHE B 1 112 ? 65.644 -1.828 24.536 1.00 13.21 112 PHE B N 1
ATOM 2815 C CA . PHE B 1 112 ? 66.566 -1.842 25.661 1.00 13.91 112 PHE B CA 1
ATOM 2816 C C . PHE B 1 112 ? 67.464 -0.620 25.608 1.00 15.37 112 PHE B C 1
ATOM 2817 O O . PHE B 1 112 ? 67.609 0.024 24.568 1.00 14.60 112 PHE B O 1
ATOM 2825 N N A SER B 1 113 ? 68.060 -0.297 26.765 0.73 18.08 113 SER B N 1
ATOM 2826 N N B SER B 1 113 ? 68.083 -0.321 26.747 0.27 18.08 113 SER B N 1
ATOM 2827 C CA A SER B 1 113 ? 69.077 0.727 26.995 0.73 18.79 113 SER B CA 1
ATOM 2828 C CA B SER B 1 113 ? 69.081 0.719 26.935 0.27 18.74 113 SER B CA 1
ATOM 2829 C C A SER B 1 113 ? 70.469 0.097 26.979 0.73 16.62 113 SER B C 1
ATOM 2830 C C B SER B 1 113 ? 70.473 0.099 26.982 0.27 16.74 113 SER B C 1
ATOM 2831 O O A SER B 1 113 ? 70.642 -1.020 27.478 0.73 17.16 113 SER B O 1
ATOM 2832 O O B SER B 1 113 ? 70.641 -0.997 27.526 0.27 17.27 113 SER B O 1
ATOM 2837 N N . PRO B 1 114 ? 71.474 0.776 26.413 1.00 19.03 114 PRO B N 1
ATOM 2838 C CA . PRO B 1 114 ? 72.816 0.162 26.305 1.00 17.91 114 PRO B CA 1
ATOM 2839 C C . PRO B 1 114 ? 73.419 -0.360 27.604 1.00 20.98 114 PRO B C 1
ATOM 2840 O O . PRO B 1 114 ? 73.982 -1.461 27.606 1.00 21.30 114 PRO B O 1
ATOM 2844 N N . LYS B 1 115 ? 73.300 0.381 28.707 1.00 20.84 115 LYS B N 1
ATOM 2845 C CA . LYS B 1 115 ? 73.982 0.006 29.943 1.00 20.24 115 LYS B CA 1
ATOM 2846 C C . LYS B 1 115 ? 73.328 -1.173 30.647 1.00 22.88 115 LYS B C 1
ATOM 2847 O O . LYS B 1 115 ? 73.972 -1.810 31.489 1.00 24.58 115 LYS B O 1
ATOM 2853 N N . THR B 1 116 ? 72.065 -1.467 30.341 1.00 17.43 116 THR B N 1
ATOM 2854 C CA . THR B 1 116 ? 71.311 -2.497 31.048 1.00 17.07 116 THR B CA 1
ATOM 2855 C C . THR B 1 116 ? 70.772 -3.589 30.131 1.00 15.96 116 THR B C 1
ATOM 2856 O O . THR B 1 116 ? 70.010 -4.444 30.595 1.00 15.97 116 THR B O 1
ATOM 2860 N N . ALA B 1 117 ? 71.157 -3.592 28.850 1.00 13.98 117 ALA B N 1
ATOM 2861 C CA . ALA B 1 117 ? 70.488 -4.441 27.867 1.00 14.08 117 ALA B CA 1
ATOM 2862 C C . ALA B 1 117 ? 70.659 -5.932 28.137 1.00 12.88 117 ALA B C 1
ATOM 2863 O O . ALA B 1 117 ? 69.874 -6.735 27.624 1.00 13.14 117 ALA B O 1
ATOM 2865 N N . GLN B 1 118 ? 71.680 -6.332 28.901 1.00 13.21 118 GLN B N 1
ATOM 2866 C CA . GLN B 1 118 ? 71.887 -7.739 29.231 1.00 13.37 118 GLN B CA 1
ATOM 2867 C C . GLN B 1 118 ? 71.783 -7.994 30.725 1.00 15.92 118 GLN B C 1
ATOM 2868 O O . GLN B 1 118 ? 72.294 -9.007 31.222 1.00 16.74 118 GLN B O 1
ATOM 2874 N N . ASN B 1 119 ? 71.095 -7.119 31.444 1.00 13.48 119 ASN B N 1
ATOM 2875 C CA . ASN B 1 119 ? 70.940 -7.245 32.887 1.00 14.64 119 ASN B CA 1
ATOM 2876 C C . ASN B 1 119 ? 69.455 -7.443 33.178 1.00 15.35 119 ASN B C 1
ATOM 2877 O O . ASN B 1 119 ? 68.697 -6.470 33.278 1.00 15.96 119 ASN B O 1
ATOM 2882 N N . GLU B 1 120 ? 69.042 -8.704 33.312 1.00 15.08 120 GLU B N 1
ATOM 2883 C CA . GLU B 1 120 ? 67.615 -9.014 33.384 1.00 13.63 120 GLU B CA 1
ATOM 2884 C C . GLU B 1 120 ? 66.917 -8.302 34.537 1.00 15.68 120 GLU B C 1
ATOM 2885 O O . GLU B 1 120 ? 65.740 -7.932 34.413 1.00 17.12 120 GLU B O 1
ATOM 2891 N N . SER B 1 121 ? 67.614 -8.088 35.655 1.00 16.45 121 SER B N 1
ATOM 2892 C CA . SER B 1 121 ? 66.972 -7.477 36.813 1.00 18.73 121 SER B CA 1
ATOM 2893 C C . SER B 1 121 ? 66.585 -6.025 36.564 1.00 19.08 121 SER B C 1
ATOM 2894 O O . SER B 1 121 ? 65.752 -5.481 37.302 1.00 22.75 121 SER B O 1
ATOM 2897 N N . ALA B 1 122 ? 67.127 -5.405 35.518 1.00 16.60 122 ALA B N 1
ATOM 2898 C CA . ALA B 1 122 ? 66.886 -4.002 35.220 1.00 16.95 122 ALA B CA 1
ATOM 2899 C C . ALA B 1 122 ? 65.753 -3.779 34.223 1.00 20.79 122 ALA B C 1
ATOM 2900 O O . ALA B 1 122 ? 65.400 -2.623 33.969 1.00 25.43 122 ALA B O 1
ATOM 2902 N N . ASN B 1 123 ? 65.192 -4.835 33.639 1.00 16.21 123 ASN B N 1
ATOM 2903 C CA . ASN B 1 123 ? 64.275 -4.691 32.517 1.00 16.49 123 ASN B CA 1
ATOM 2904 C C . ASN B 1 123 ? 62.941 -5.352 32.819 1.00 15.46 123 ASN B C 1
ATOM 2905 O O . ASN B 1 123 ? 62.831 -6.214 33.692 1.00 16.50 123 ASN B O 1
ATOM 2910 N N . GLN B 1 124 ? 61.923 -4.958 32.026 1.00 14.05 124 GLN B N 1
ATOM 2911 C CA . GLN B 1 124 ? 60.598 -5.587 32.039 1.00 14.11 124 GLN B CA 1
ATOM 2912 C C . GLN B 1 124 ? 60.112 -5.606 30.585 1.00 16.71 124 GLN B C 1
ATOM 2913 O O . GLN B 1 124 ? 59.310 -4.769 30.149 1.00 15.43 124 GLN B O 1
ATOM 2919 N N . VAL B 1 125 ? 60.635 -6.568 29.827 1.00 15.17 125 VAL B N 1
ATOM 2920 C CA . VAL B 1 125 ? 60.350 -6.737 28.404 1.00 14.49 125 VAL B CA 1
ATOM 2921 C C . VAL B 1 125 ? 60.354 -8.227 28.098 1.00 13.40 125 VAL B C 1
ATOM 2922 O O . VAL B 1 125 ? 61.304 -8.937 28.450 1.00 14.65 125 VAL B O 1
ATOM 2926 N N . LEU B 1 126 ? 59.319 -8.699 27.419 1.00 13.06 126 LEU B N 1
ATOM 2927 C CA . LEU B 1 126 ? 59.308 -10.018 26.809 1.00 11.33 126 LEU B CA 1
ATOM 2928 C C . LEU B 1 126 ? 59.096 -9.796 25.323 1.00 12.83 126 LEU B C 1
ATOM 2929 O O . LEU B 1 126 ? 58.156 -9.097 24.934 1.00 13.32 126 LEU B O 1
ATOM 2934 N N . ALA B 1 127 ? 59.974 -10.349 24.487 1.00 11.97 127 ALA B N 1
ATOM 2935 C CA . ALA B 1 127 ? 59.905 -10.040 23.065 1.00 12.69 127 ALA B CA 1
ATOM 2936 C C . ALA B 1 127 ? 60.233 -11.260 22.213 1.00 12.51 127 ALA B C 1
ATOM 2937 O O . ALA B 1 127 ? 60.946 -12.173 22.642 1.00 12.27 127 ALA B O 1
ATOM 2939 N N . VAL B 1 128 ? 59.670 -11.276 21.012 1.00 11.58 128 VAL B N 1
ATOM 2940 C CA . VAL B 1 128 ? 60.027 -12.232 19.970 1.00 13.19 128 VAL B CA 1
ATOM 2941 C C . VAL B 1 128 ? 60.609 -11.406 18.834 1.00 11.36 128 VAL B C 1
ATOM 2942 O O . VAL B 1 128 ? 59.895 -10.612 18.204 1.00 11.93 128 VAL B O 1
ATOM 2946 N N . GLU B 1 129 ? 61.896 -11.558 18.589 1.00 10.93 129 GLU B N 1
ATOM 2947 C CA . GLU B 1 129 ? 62.596 -10.755 17.604 1.00 11.83 129 GLU B CA 1
ATOM 2948 C C . GLU B 1 129 ? 62.930 -11.449 16.292 1.00 11.71 129 GLU B C 1
ATOM 2949 O O . GLU B 1 129 ? 63.161 -12.644 16.295 1.00 12.37 129 GLU B O 1
ATOM 2955 N N . PHE B 1 130 ? 62.996 -10.661 15.234 1.00 10.82 130 PHE B N 1
ATOM 2956 C CA . PHE B 1 130 ? 63.342 -11.143 13.888 1.00 11.96 130 PHE B CA 1
ATOM 2957 C C . PHE B 1 130 ? 64.525 -10.277 13.604 1.00 11.71 130 PHE B C 1
ATOM 2958 O O . PHE B 1 130 ? 64.371 -9.141 13.222 1.00 11.93 130 PHE B O 1
ATOM 2966 N N . ASP B 1 131 ? 65.716 -10.836 13.791 1.00 12.11 131 ASP B N 1
ATOM 2967 C CA . ASP B 1 131 ? 66.946 -10.090 13.812 1.00 11.75 131 ASP B CA 1
ATOM 2968 C C . ASP B 1 131 ? 67.822 -10.327 12.603 1.00 12.46 131 ASP B C 1
ATOM 2969 O O . ASP B 1 131 ? 68.288 -11.431 12.395 1.00 12.44 131 ASP B O 1
ATOM 2974 N N . THR B 1 132 ? 68.052 -9.266 11.854 1.00 12.01 132 THR B N 1
ATOM 2975 C CA . THR B 1 132 ? 68.748 -9.392 10.578 1.00 13.08 132 THR B CA 1
ATOM 2976 C C . THR B 1 132 ? 70.211 -8.950 10.619 1.00 13.50 132 THR B C 1
ATOM 2977 O O . THR B 1 132 ? 70.913 -9.104 9.608 1.00 14.43 132 THR B O 1
ATOM 2981 N N . PHE B 1 133 ? 70.691 -8.401 11.734 1.00 12.04 133 PHE B N 1
ATOM 2982 C CA . PHE B 1 133 ? 72.030 -7.837 11.805 1.00 11.47 133 PHE B CA 1
ATOM 2983 C C . PHE B 1 133 ? 72.722 -8.428 13.021 1.00 12.91 133 PHE B C 1
ATOM 2984 O O . PHE B 1 133 ? 72.199 -8.366 14.138 1.00 13.11 133 PHE B O 1
ATOM 2992 N N . TYR B 1 134 ? 73.910 -8.990 12.799 1.00 12.28 134 TYR B N 1
ATOM 2993 C CA . TYR B 1 134 ? 74.529 -9.844 13.806 1.00 12.19 134 TYR B CA 1
ATOM 2994 C C . TYR B 1 134 ? 76.049 -9.704 13.816 1.00 15.31 134 TYR B C 1
ATOM 2995 O O . TYR B 1 134 ? 76.732 -10.625 14.283 1.00 15.39 134 TYR B O 1
ATOM 3004 N N . ALA B 1 135 ? 76.593 -8.588 13.329 1.00 11.99 135 ALA B N 1
ATOM 3005 C CA . ALA B 1 135 ? 78.042 -8.401 13.301 1.00 12.39 135 ALA B CA 1
ATOM 3006 C C . ALA B 1 135 ? 78.619 -8.598 14.692 1.00 15.18 135 ALA B C 1
ATOM 3007 O O . ALA B 1 135 ? 78.206 -7.942 15.654 1.00 13.58 135 ALA B O 1
ATOM 3009 N N . GLN B 1 136 ? 79.588 -9.507 14.795 1.00 13.70 136 GLN B N 1
ATOM 3010 C CA . GLN B 1 136 ? 80.005 -10.003 16.096 1.00 15.30 136 GLN B CA 1
ATOM 3011 C C . GLN B 1 136 ? 80.820 -8.998 16.896 1.00 13.81 136 GLN B C 1
ATOM 3012 O O . GLN B 1 136 ? 80.914 -9.144 18.116 1.00 14.61 136 GLN B O 1
ATOM 3018 N N . ASN B 1 137 ? 81.393 -7.979 16.262 1.00 14.88 137 ASN B N 1
ATOM 3019 C CA . ASN B 1 137 ? 82.103 -6.947 17.006 1.00 15.95 137 ASN B CA 1
ATOM 3020 C C . ASN B 1 137 ? 81.196 -5.795 17.424 1.00 14.61 137 ASN B C 1
ATOM 3021 O O . ASN B 1 137 ? 81.674 -4.810 17.993 1.00 17.21 137 ASN B O 1
ATOM 3026 N N . SER B 1 138 ? 79.888 -5.917 17.178 1.00 15.20 138 SER B N 1
ATOM 3027 C CA . SER B 1 138 ? 78.905 -4.867 17.417 1.00 14.99 138 SER B CA 1
ATOM 3028 C C . SER B 1 138 ? 77.716 -5.418 18.202 1.00 14.38 138 SER B C 1
ATOM 3029 O O . SER B 1 138 ? 77.517 -5.077 19.373 1.00 16.36 138 SER B O 1
ATOM 3032 N N . ASN B 1 139 ? 76.942 -6.294 17.566 1.00 13.19 139 ASN B N 1
ATOM 3033 C CA . ASN B 1 139 ? 75.863 -7.016 18.243 1.00 12.83 139 ASN B CA 1
ATOM 3034 C C . ASN B 1 139 ? 76.458 -8.284 18.857 1.00 11.30 139 ASN B C 1
ATOM 3035 O O . ASN B 1 139 ? 76.186 -9.413 18.450 1.00 12.85 139 ASN B O 1
ATOM 3040 N N . THR B 1 140 ? 77.300 -8.061 19.872 1.00 13.38 140 THR B N 1
ATOM 3041 C CA . THR B 1 140 ? 78.097 -9.143 20.457 1.00 14.59 140 THR B CA 1
ATOM 3042 C C . THR B 1 140 ? 77.234 -10.223 21.090 1.00 14.52 140 THR B C 1
ATOM 3043 O O . THR B 1 140 ? 77.675 -11.372 21.230 1.00 15.40 140 THR B O 1
ATOM 3047 N N . TRP B 1 141 ? 76.001 -9.880 21.463 1.00 12.36 141 TRP B N 1
ATOM 3048 C CA . TRP B 1 141 ? 75.078 -10.788 22.132 1.00 12.64 141 TRP B CA 1
ATOM 3049 C C . TRP B 1 141 ? 74.419 -11.777 21.180 1.00 12.62 141 TRP B C 1
ATOM 3050 O O . TRP B 1 141 ? 73.803 -12.741 21.645 1.00 15.68 141 TRP B O 1
ATOM 3061 N N . ASP B 1 142 ? 74.520 -11.561 19.845 1.00 12.93 142 ASP B N 1
ATOM 3062 C CA . ASP B 1 142 ? 73.789 -12.346 18.854 1.00 12.01 142 ASP B CA 1
ATOM 3063 C C . ASP B 1 142 ? 74.584 -13.578 18.417 1.00 12.17 142 ASP B C 1
ATOM 3064 O O . ASP B 1 142 ? 75.832 -13.553 18.384 1.00 13.24 142 ASP B O 1
ATOM 3069 N N . PRO B 1 143 ? 73.901 -14.647 18.001 1.00 12.96 143 PRO B N 1
ATOM 3070 C CA . PRO B 1 143 ? 74.582 -15.668 17.193 1.00 16.34 143 PRO B CA 1
ATOM 3071 C C . PRO B 1 143 ? 75.043 -15.052 15.877 1.00 15.23 143 PRO B C 1
ATOM 3072 O O . PRO B 1 143 ? 74.569 -13.992 15.458 1.00 14.42 143 PRO B O 1
ATOM 3076 N N . ASN B 1 144 ? 76.006 -15.707 15.218 1.00 15.62 144 ASN B N 1
ATOM 3077 C CA . ASN B 1 144 ? 76.595 -15.133 14.005 1.00 15.63 144 ASN B CA 1
ATOM 3078 C C . ASN B 1 144 ? 75.811 -15.532 12.750 1.00 16.86 144 ASN B C 1
ATOM 3079 O O . ASN B 1 144 ? 76.359 -16.069 11.782 1.00 18.04 144 ASN B O 1
ATOM 3084 N N . TYR B 1 145 ? 74.514 -15.236 12.763 1.00 15.95 145 TYR B N 1
ATOM 3085 C CA . TYR B 1 145 ? 73.641 -15.450 11.613 1.00 13.71 145 TYR B CA 1
ATOM 3086 C C . TYR B 1 145 ? 72.300 -14.765 11.891 1.00 14.69 145 TYR B C 1
ATOM 3087 O O . TYR B 1 145 ? 71.989 -14.471 13.049 1.00 14.30 145 TYR B O 1
ATOM 3096 N N . PRO B 1 146 ? 71.511 -14.476 10.851 1.00 13.70 146 PRO B N 1
ATOM 3097 C CA . PRO B 1 146 ? 70.139 -13.997 11.097 1.00 14.20 146 PRO B CA 1
ATOM 3098 C C . PRO B 1 146 ? 69.346 -15.038 11.872 1.00 14.25 146 PRO B C 1
ATOM 3099 O O . PRO B 1 146 ? 69.550 -16.242 11.731 1.00 13.79 146 PRO B O 1
ATOM 3103 N N . HIS B 1 147 ? 68.427 -14.566 12.716 1.00 13.08 147 HIS B N 1
ATOM 3104 C CA . HIS B 1 147 ? 67.809 -15.466 13.682 1.00 13.60 147 HIS B CA 1
ATOM 3105 C C . HIS B 1 147 ? 66.478 -14.905 14.156 1.00 12.71 147 HIS B C 1
ATOM 3106 O O . HIS B 1 147 ? 66.239 -13.698 14.102 1.00 13.69 147 HIS B O 1
ATOM 3113 N N . ILE B 1 148 ? 65.631 -15.809 14.639 1.00 13.16 148 ILE B N 1
ATOM 3114 C CA . ILE B 1 148 ? 64.455 -15.466 15.433 1.00 11.93 148 ILE B CA 1
ATOM 3115 C C . ILE B 1 148 ? 64.791 -15.816 16.875 1.00 15.42 148 ILE B C 1
ATOM 3116 O O . ILE B 1 148 ? 65.333 -16.894 17.147 1.00 14.26 148 ILE B O 1
ATOM 3121 N N . GLY B 1 149 ? 64.497 -14.913 17.800 1.00 12.55 149 GLY B N 1
ATOM 3122 C CA . GLY B 1 149 ? 64.872 -15.120 19.187 1.00 12.94 149 GLY B CA 1
ATOM 3123 C C . GLY B 1 149 ? 63.751 -14.741 20.131 1.00 12.73 149 GLY B C 1
ATOM 3124 O O . GLY B 1 149 ? 62.878 -13.923 19.811 1.00 12.81 149 GLY B O 1
ATOM 3125 N N . ILE B 1 150 ? 63.782 -15.355 21.308 1.00 13.60 150 ILE B N 1
ATOM 3126 C CA . ILE B 1 150 ? 62.880 -15.009 22.400 1.00 13.01 150 ILE B CA 1
ATOM 3127 C C . ILE B 1 150 ? 63.715 -14.293 23.450 1.00 13.39 150 ILE B C 1
ATOM 3128 O O . ILE B 1 150 ? 64.706 -14.849 23.948 1.00 13.74 150 ILE B O 1
ATOM 3133 N N . ASP B 1 151 ? 63.365 -13.039 23.730 1.00 12.45 151 ASP B N 1
ATOM 3134 C CA . ASP B 1 151 ? 64.111 -12.160 24.620 1.00 12.78 151 ASP B CA 1
ATOM 3135 C C . ASP B 1 151 ? 63.362 -12.049 25.939 1.00 11.33 151 ASP B C 1
ATOM 3136 O O . ASP B 1 151 ? 62.193 -11.627 25.965 1.00 12.38 151 ASP B O 1
ATOM 3141 N N . VAL B 1 152 ? 64.011 -12.449 27.026 1.00 12.75 152 VAL B N 1
ATOM 3142 C CA . VAL B 1 152 ? 63.418 -12.433 28.369 1.00 13.33 152 VAL B CA 1
ATOM 3143 C C . VAL B 1 152 ? 64.229 -11.437 29.192 1.00 13.35 152 VAL B C 1
ATOM 3144 O O . VAL B 1 152 ? 65.252 -11.773 29.806 1.00 12.81 152 VAL B O 1
ATOM 3148 N N . ASN B 1 153 ? 63.835 -10.171 29.153 1.00 12.14 153 ASN B N 1
ATOM 3149 C CA . ASN B 1 153 ? 64.497 -9.113 29.914 1.00 12.51 153 ASN B CA 1
ATOM 3150 C C . ASN B 1 153 ? 65.943 -8.885 29.496 1.00 13.19 153 ASN B C 1
ATOM 3151 O O . ASN B 1 153 ? 66.723 -8.298 30.253 1.00 13.55 153 ASN B O 1
ATOM 3156 N N . SER B 1 154 ? 66.311 -9.310 28.289 1.00 12.50 154 SER B N 1
ATOM 3157 C CA . SER B 1 154 ? 67.674 -9.151 27.807 1.00 11.28 154 SER B CA 1
ATOM 3158 C C . SER B 1 154 ? 67.654 -9.175 26.290 1.00 12.71 154 SER B C 1
ATOM 3159 O O . SER B 1 154 ? 66.853 -9.895 25.690 1.00 12.50 154 SER B O 1
ATOM 3162 N N . ILE B 1 155 ? 68.568 -8.406 25.685 1.00 11.49 155 ILE B N 1
ATOM 3163 C CA . ILE B 1 155 ? 68.747 -8.452 24.233 1.00 12.57 155 ILE B CA 1
ATOM 3164 C C . ILE B 1 155 ? 69.496 -9.712 23.800 1.00 11.93 155 ILE B C 1
ATOM 3165 O O . ILE B 1 155 ? 69.475 -10.068 22.611 1.00 12.51 155 ILE B O 1
ATOM 3170 N N . LYS B 1 156 ? 70.137 -10.409 24.738 1.00 13.13 156 LYS B N 1
ATOM 3171 C CA . LYS B 1 156 ? 70.696 -11.726 24.444 1.00 13.06 156 LYS B CA 1
ATOM 3172 C C . LYS B 1 156 ? 69.558 -12.728 24.570 1.00 12.86 156 LYS B C 1
ATOM 3173 O O . LYS B 1 156 ? 69.090 -12.995 25.681 1.00 13.92 156 LYS B O 1
ATOM 3179 N N . SER B 1 157 ? 69.116 -13.291 23.449 1.00 11.81 157 SER B N 1
ATOM 3180 C CA . SER B 1 157 ? 67.935 -14.147 23.471 1.00 13.78 157 SER B CA 1
ATOM 3181 C C . SER B 1 157 ? 68.151 -15.380 24.336 1.00 14.91 157 SER B C 1
ATOM 3182 O O . SER B 1 157 ? 69.231 -15.979 24.337 1.00 15.72 157 SER B O 1
ATOM 3185 N N . ALA B 1 158 ? 67.105 -15.763 25.065 1.00 14.50 158 ALA B N 1
ATOM 3186 C CA . ALA B 1 158 ? 67.137 -17.002 25.833 1.00 15.49 158 ALA B CA 1
ATOM 3187 C C . ALA B 1 158 ? 67.262 -18.210 24.915 1.00 16.11 158 ALA B C 1
ATOM 3188 O O . ALA B 1 158 ? 67.920 -19.200 25.262 1.00 18.96 158 ALA B O 1
ATOM 3190 N N . LYS B 1 159 ? 66.635 -18.154 23.741 1.00 14.16 159 LYS B N 1
ATOM 3191 C CA . LYS B 1 159 ? 66.816 -19.180 22.727 1.00 16.51 159 LYS B CA 1
ATOM 3192 C C . LYS B 1 159 ? 66.628 -18.540 21.359 1.00 14.82 159 LYS B C 1
ATOM 3193 O O . LYS B 1 159 ? 65.900 -17.551 21.210 1.00 14.03 159 LYS B O 1
ATOM 3199 N N . THR B 1 160 ? 67.351 -19.060 20.372 1.00 15.71 160 THR B N 1
ATOM 3200 C CA . THR B 1 160 ? 67.215 -18.602 19.003 1.00 16.78 160 THR B CA 1
ATOM 3201 C C . THR B 1 160 ? 67.073 -19.795 18.076 1.00 16.98 160 THR B C 1
ATOM 3202 O O . THR B 1 160 ? 67.358 -20.938 18.445 1.00 17.12 160 THR B O 1
ATOM 3206 N N . VAL B 1 161 ? 66.596 -19.507 16.870 1.00 14.84 161 VAL B N 1
ATOM 3207 C CA . VAL B 1 161 ? 66.646 -20.439 15.752 1.00 16.80 161 VAL B CA 1
ATOM 3208 C C . VAL B 1 161 ? 67.179 -19.683 14.545 1.00 15.21 161 VAL B C 1
ATOM 3209 O O . VAL B 1 161 ? 66.856 -18.505 14.339 1.00 15.31 161 VAL B O 1
ATOM 3213 N N . ARG B 1 162 ? 68.056 -20.337 13.782 1.00 16.06 162 ARG B N 1
ATOM 3214 C CA . ARG B 1 162 ? 68.558 -19.737 12.557 1.00 16.57 162 ARG B CA 1
ATOM 3215 C C . ARG B 1 162 ? 67.408 -19.426 11.607 1.00 15.21 162 ARG B C 1
ATOM 3216 O O . ARG B 1 162 ? 66.485 -20.226 11.441 1.00 18.57 162 ARG B O 1
ATOM 3224 N N . TRP B 1 163 ? 67.480 -18.256 10.982 1.00 13.51 163 TRP B N 1
ATOM 3225 C CA . TRP B 1 163 ? 66.429 -17.740 10.126 1.00 15.74 163 TRP B CA 1
ATOM 3226 C C . TRP B 1 163 ? 67.066 -17.174 8.867 1.00 17.83 163 TRP B C 1
ATOM 3227 O O . TRP B 1 163 ? 68.234 -16.774 8.869 1.00 19.29 163 TRP B O 1
ATOM 3238 N N . GLU B 1 164 ? 66.314 -17.182 7.776 1.00 17.40 164 GLU B N 1
ATOM 3239 C CA . GLU B 1 164 ? 66.767 -16.580 6.533 1.00 18.47 164 GLU B CA 1
ATOM 3240 C C . GLU B 1 164 ? 65.899 -15.365 6.248 1.00 14.98 164 GLU B C 1
ATOM 3241 O O . GLU B 1 164 ? 64.669 -15.462 6.282 1.00 16.03 164 GLU B O 1
ATOM 3247 N N . ARG B 1 165 ? 66.528 -14.215 6.052 1.00 17.32 165 ARG B N 1
ATOM 3248 C CA . ARG B 1 165 ? 65.806 -13.018 5.651 1.00 16.12 165 ARG B CA 1
ATOM 3249 C C . ARG B 1 165 ? 65.518 -13.096 4.159 1.00 16.78 165 ARG B C 1
ATOM 3250 O O . ARG B 1 165 ? 66.364 -13.546 3.378 1.00 17.12 165 ARG B O 1
ATOM 3258 N N . ARG B 1 166 ? 64.313 -12.695 3.762 1.00 16.70 166 ARG B N 1
ATOM 3259 C CA . ARG B 1 166 ? 63.906 -12.747 2.358 1.00 15.54 166 ARG B CA 1
ATOM 3260 C C . ARG B 1 166 ? 63.391 -11.377 1.944 1.00 15.82 166 ARG B C 1
ATOM 3261 O O . ARG B 1 166 ? 62.298 -10.973 2.358 1.00 15.27 166 ARG B O 1
ATOM 3269 N N . GLU B 1 167 ? 64.166 -10.681 1.109 1.00 14.52 167 GLU B N 1
ATOM 3270 C CA . GLU B 1 167 ? 63.872 -9.306 0.723 1.00 12.92 167 GLU B CA 1
ATOM 3271 C C . GLU B 1 167 ? 62.463 -9.188 0.154 1.00 16.25 167 GLU B C 1
ATOM 3272 O O . GLU B 1 167 ? 62.115 -9.863 -0.820 1.00 17.11 167 GLU B O 1
ATOM 3278 N N . GLY B 1 168 ? 61.647 -8.343 0.779 1.00 15.39 168 GLY B N 1
ATOM 3279 C CA . GLY B 1 168 ? 60.311 -8.075 0.290 1.00 17.59 168 GLY B CA 1
ATOM 3280 C C . GLY B 1 168 ? 59.270 -9.143 0.551 1.00 15.44 168 GLY B C 1
ATOM 3281 O O . GLY B 1 168 ? 58.097 -8.934 0.198 1.00 19.06 168 GLY B O 1
ATOM 3282 N N . VAL B 1 169 ? 59.623 -10.256 1.183 1.00 14.39 169 VAL B N 1
ATOM 3283 C CA . VAL B 1 169 ? 58.735 -11.408 1.316 1.00 17.84 169 VAL B CA 1
ATOM 3284 C C . VAL B 1 169 ? 58.061 -11.387 2.682 1.00 15.68 169 VAL B C 1
ATOM 3285 O O . VAL B 1 169 ? 58.708 -11.143 3.710 1.00 15.37 169 VAL B O 1
ATOM 3289 N N . THR B 1 170 ? 56.761 -11.679 2.701 1.00 15.08 170 THR B N 1
ATOM 3290 C CA . THR B 1 170 ? 55.988 -11.655 3.938 1.00 14.56 170 THR B CA 1
ATOM 3291 C C . THR B 1 170 ? 56.260 -12.910 4.754 1.00 14.09 170 THR B C 1
ATOM 3292 O O . THR B 1 170 ? 56.181 -14.028 4.239 1.00 16.62 170 THR B O 1
ATOM 3296 N N . LEU B 1 171 ? 56.587 -12.725 6.033 1.00 13.63 171 LEU B N 1
ATOM 3297 C CA . LEU B 1 171 ? 56.666 -13.817 6.992 1.00 13.19 171 LEU B CA 1
ATOM 3298 C C . LEU B 1 171 ? 55.403 -13.796 7.846 1.00 13.92 171 LEU B C 1
ATOM 3299 O O . LEU B 1 171 ? 55.019 -12.740 8.359 1.00 14.80 171 LEU B O 1
ATOM 3304 N N . ASN B 1 172 ? 54.782 -14.958 8.012 1.00 13.85 172 ASN B N 1
ATOM 3305 C CA . ASN B 1 172 ? 53.610 -15.111 8.866 1.00 14.26 172 ASN B CA 1
ATOM 3306 C C . ASN B 1 172 ? 54.042 -15.773 10.164 1.00 15.43 172 ASN B C 1
ATOM 3307 O O . ASN B 1 172 ? 54.768 -16.773 10.147 1.00 16.07 172 ASN B O 1
ATOM 3312 N N . VAL B 1 173 ? 53.607 -15.211 11.291 1.00 12.65 173 VAL B N 1
ATOM 3313 C CA . VAL B 1 173 ? 54.107 -15.607 12.602 1.00 13.72 173 VAL B CA 1
ATOM 3314 C C . VAL B 1 173 ? 52.938 -15.851 13.552 1.00 13.45 173 VAL B C 1
ATOM 3315 O O . VAL B 1 173 ? 51.983 -15.062 13.608 1.00 15.48 173 VAL B O 1
ATOM 3319 N N . LEU B 1 174 ? 53.038 -16.919 14.341 1.00 12.91 174 LEU B N 1
ATOM 3320 C CA . LEU B 1 174 ? 52.135 -17.157 15.464 1.00 14.80 174 LEU B CA 1
ATOM 3321 C C . LEU B 1 174 ? 52.961 -17.333 16.732 1.00 15.71 174 LEU B C 1
ATOM 3322 O O . LEU B 1 174 ? 53.841 -18.199 16.787 1.00 16.06 174 LEU B O 1
ATOM 3327 N N . VAL B 1 175 ? 52.683 -16.506 17.740 1.00 13.99 175 VAL B N 1
ATOM 3328 C CA . VAL B 1 175 ? 53.309 -16.584 19.056 1.00 14.50 175 VAL B CA 1
ATOM 3329 C C . VAL B 1 175 ? 52.222 -16.981 20.045 1.00 13.17 175 VAL B C 1
ATOM 3330 O O . VAL B 1 175 ? 51.133 -16.392 20.043 1.00 14.11 175 VAL B O 1
ATOM 3334 N N . THR B 1 176 ? 52.495 -17.974 20.890 1.00 12.89 176 THR B N 1
ATOM 3335 C CA . THR B 1 176 ? 51.508 -18.406 21.875 1.00 13.53 176 THR B CA 1
ATOM 3336 C C . THR B 1 176 ? 52.168 -18.595 23.231 1.00 13.83 176 THR B C 1
ATOM 3337 O O . THR B 1 176 ? 53.323 -19.022 23.323 1.00 14.94 176 THR B O 1
ATOM 3341 N N . TYR B 1 177 ? 51.423 -18.289 24.286 1.00 14.39 177 TYR B N 1
ATOM 3342 C CA . TYR B 1 177 ? 51.870 -18.539 25.645 1.00 14.12 177 TYR B CA 1
ATOM 3343 C C . TYR B 1 177 ? 50.851 -19.424 26.339 1.00 15.13 177 TYR B C 1
ATOM 3344 O O . TYR B 1 177 ? 49.662 -19.081 26.406 1.00 15.79 177 TYR B O 1
ATOM 3353 N N . ASN B 1 178 ? 51.320 -20.552 26.859 1.00 16.19 178 ASN B N 1
ATOM 3354 C CA . ASN B 1 178 ? 50.501 -21.492 27.612 1.00 18.06 178 ASN B CA 1
ATOM 3355 C C . ASN B 1 178 ? 50.904 -21.382 29.074 1.00 18.89 178 ASN B C 1
ATOM 3356 O O . ASN B 1 178 ? 52.016 -21.802 29.437 1.00 18.64 178 ASN B O 1
ATOM 3361 N N . PRO B 1 179 ? 50.070 -20.813 29.946 1.00 17.67 179 PRO B N 1
ATOM 3362 C CA . PRO B 1 179 ? 50.495 -20.643 31.342 1.00 19.00 179 PRO B CA 1
ATOM 3363 C C . PRO B 1 179 ? 50.611 -21.955 32.104 1.00 20.95 179 PRO B C 1
ATOM 3364 O O . PRO B 1 179 ? 51.387 -22.025 33.063 1.00 23.01 179 PRO B O 1
ATOM 3368 N N . SER B 1 180 ? 49.900 -23.004 31.690 1.00 21.24 180 SER B N 1
ATOM 3369 C CA . SER B 1 180 ? 49.961 -24.260 32.431 1.00 22.67 180 SER B CA 1
ATOM 3370 C C . SER B 1 180 ? 51.300 -24.964 32.246 1.00 25.40 180 SER B C 1
ATOM 3371 O O . SER B 1 180 ? 51.760 -25.662 33.155 1.00 27.38 180 SER B O 1
ATOM 3374 N N . THR B 1 181 ? 51.938 -24.798 31.090 1.00 23.61 181 THR B N 1
ATOM 3375 C CA . THR B 1 181 ? 53.280 -25.312 30.859 1.00 21.96 181 THR B CA 1
ATOM 3376 C C . THR B 1 181 ? 54.331 -24.211 30.870 1.00 20.80 181 THR B C 1
ATOM 3377 O O . THR B 1 181 ? 55.525 -24.500 30.696 1.00 20.94 181 THR B O 1
ATOM 3381 N N . ARG B 1 182 ? 53.917 -22.958 31.063 1.00 20.21 182 ARG B N 1
ATOM 3382 C CA . ARG B 1 182 ? 54.812 -21.803 31.041 1.00 18.15 182 ARG B CA 1
ATOM 3383 C C . ARG B 1 182 ? 55.633 -21.745 29.758 1.00 17.57 182 ARG B C 1
ATOM 3384 O O . ARG B 1 182 ? 56.779 -21.297 29.762 1.00 19.56 182 ARG B O 1
ATOM 3392 N N . THR B 1 183 ? 55.050 -22.193 28.650 1.00 16.72 183 THR B N 1
ATOM 3393 C CA . THR B 1 183 ? 55.769 -22.295 27.385 1.00 16.77 183 THR B CA 1
ATOM 3394 C C . THR B 1 183 ? 55.359 -21.169 26.442 1.00 17.13 183 THR B C 1
ATOM 3395 O O . THR B 1 183 ? 54.169 -20.983 26.154 1.00 16.72 183 THR B O 1
ATOM 3399 N N . LEU B 1 184 ? 56.348 -20.422 25.968 1.00 16.33 184 LEU B N 1
ATOM 3400 C CA . LEU B 1 184 ? 56.171 -19.4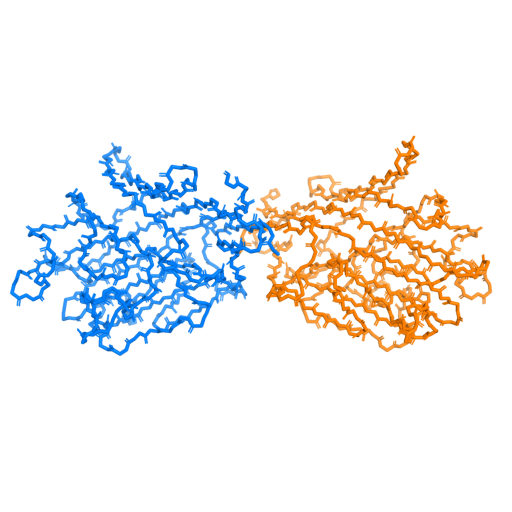53 24.896 1.00 17.80 184 LEU B CA 1
ATOM 3401 C C . LEU B 1 184 ? 56.708 -20.077 23.612 1.00 16.03 184 LEU B C 1
ATOM 3402 O O . LEU B 1 184 ? 57.897 -20.407 23.533 1.00 16.36 184 LEU B O 1
ATOM 3407 N N . ASP B 1 185 ? 55.836 -20.259 22.622 1.00 15.56 185 ASP B N 1
ATOM 3408 C CA . ASP B 1 185 ? 56.146 -20.908 21.354 1.00 17.31 185 ASP B CA 1
ATOM 3409 C C . ASP B 1 185 ? 56.056 -19.882 20.234 1.00 17.15 185 ASP B C 1
ATOM 3410 O O . ASP B 1 185 ? 55.197 -18.995 20.252 1.00 16.15 185 ASP B O 1
ATOM 3415 N N . VAL B 1 186 ? 56.905 -20.045 19.228 1.00 15.47 186 VAL B N 1
ATOM 3416 C CA . VAL B 1 186 ? 56.907 -19.202 18.040 1.00 14.05 186 VAL B CA 1
ATOM 3417 C C . VAL B 1 186 ? 56.953 -20.123 16.833 1.00 15.94 186 VAL B C 1
ATOM 3418 O O . VAL B 1 186 ? 57.805 -21.019 16.772 1.00 16.51 186 VAL B O 1
ATOM 3422 N N . VAL B 1 187 ? 56.072 -19.890 15.864 1.00 13.91 187 VAL B N 1
ATOM 3423 C CA . VAL B 1 187 ? 56.095 -20.599 14.588 1.00 15.33 187 VAL B CA 1
ATOM 3424 C C . VAL B 1 187 ? 55.994 -19.549 13.494 1.00 16.92 187 VAL B C 1
ATOM 3425 O O . VAL B 1 187 ? 55.036 -18.769 13.467 1.00 17.05 187 VAL B O 1
ATOM 3429 N N . ALA B 1 188 ? 56.971 -19.524 12.594 1.00 16.12 188 ALA B N 1
ATOM 3430 C CA . ALA B 1 188 ? 56.993 -18.567 11.497 1.00 15.50 188 ALA B CA 1
ATOM 3431 C C . ALA B 1 188 ? 57.111 -19.313 10.178 1.00 18.83 188 ALA B C 1
ATOM 3432 O O . ALA B 1 188 ? 57.861 -20.289 10.078 1.00 18.19 188 ALA B O 1
ATOM 3434 N N . THR B 1 189 ? 56.372 -18.854 9.168 1.00 16.46 189 THR B N 1
ATOM 3435 C CA . THR B 1 189 ? 56.337 -19.531 7.876 1.00 17.98 189 THR B CA 1
ATOM 3436 C C . THR B 1 189 ? 56.402 -18.523 6.738 1.00 17.06 189 THR B C 1
ATOM 3437 O O . THR B 1 189 ? 55.742 -17.483 6.776 1.00 17.43 189 THR B O 1
ATOM 3441 N N . TYR B 1 190 ? 57.202 -18.837 5.723 1.00 16.15 190 TYR B N 1
ATOM 3442 C CA . TYR B 1 190 ? 57.222 -18.066 4.491 1.00 16.37 190 TYR B CA 1
ATOM 3443 C C . TYR B 1 190 ? 56.201 -18.639 3.515 1.00 20.07 190 TYR B C 1
ATOM 3444 O O . TYR B 1 190 ? 55.705 -19.754 3.703 1.00 21.18 190 TYR B O 1
ATOM 3453 N N . PRO B 1 191 ? 55.862 -17.899 2.449 1.00 18.96 191 PRO B N 1
ATOM 3454 C CA . PRO B 1 191 ? 54.816 -18.383 1.524 1.00 20.42 191 PRO B CA 1
ATOM 3455 C C . PRO B 1 191 ? 55.109 -19.728 0.875 1.00 28.78 191 PRO B C 1
ATOM 3456 O O . PRO B 1 191 ? 54.165 -20.463 0.558 1.00 30.32 191 PRO B O 1
ATOM 3460 N N . ASP B 1 192 ? 56.377 -20.076 0.662 1.00 23.88 192 ASP B N 1
ATOM 3461 C CA . ASP B 1 192 ? 56.714 -21.368 0.073 1.00 25.54 192 ASP B CA 1
ATOM 3462 C C . ASP B 1 192 ? 56.668 -22.518 1.073 1.00 28.91 192 ASP B C 1
ATOM 3463 O O . ASP B 1 192 ? 56.962 -23.655 0.694 1.00 29.63 192 ASP B O 1
ATOM 3468 N N . GLY B 1 193 ? 56.314 -22.257 2.332 1.00 24.46 193 GLY B N 1
ATOM 3469 C CA . GLY B 1 193 ? 56.213 -23.293 3.334 1.00 27.22 193 GLY B CA 1
ATOM 3470 C C . GLY B 1 193 ? 57.400 -23.410 4.270 1.00 22.27 193 GLY B C 1
ATOM 3471 O O . GLY B 1 193 ? 57.299 -24.128 5.273 1.00 23.88 193 GLY B O 1
ATOM 3472 N N . GLN B 1 194 ? 58.519 -22.745 3.972 1.00 22.50 194 GLN B N 1
ATOM 3473 C CA . GLN B 1 194 ? 59.673 -22.777 4.865 1.00 19.33 194 GLN B CA 1
ATOM 3474 C C . GLN B 1 194 ? 59.259 -22.323 6.256 1.00 18.92 194 GLN B C 1
ATOM 3475 O O . GLN B 1 194 ? 58.655 -21.260 6.416 1.00 19.23 194 GLN B O 1
ATOM 3481 N N . ARG B 1 195 ? 59.605 -23.121 7.259 1.00 17.77 195 ARG B N 1
ATOM 3482 C CA . ARG B 1 195 ? 59.098 -22.937 8.609 1.00 18.81 195 ARG B CA 1
ATOM 3483 C C . ARG B 1 195 ? 60.250 -22.808 9.597 1.00 20.02 195 ARG B C 1
ATOM 3484 O O . ARG B 1 195 ? 61.333 -23.370 9.396 1.00 22.27 195 ARG B O 1
ATOM 3492 N N . TYR B 1 196 ? 60.007 -22.043 10.663 1.00 17.78 196 TYR B N 1
ATOM 3493 C CA . TYR B 1 196 ? 60.962 -21.830 11.742 1.00 18.06 196 TYR B CA 1
ATOM 3494 C C . TYR B 1 196 ? 60.200 -21.919 13.051 1.00 15.92 196 TYR B C 1
ATOM 3495 O O . TYR B 1 196 ? 59.100 -21.368 13.168 1.00 17.41 196 TYR B O 1
ATOM 3504 N N . ASP B 1 197 ? 60.766 -22.630 14.027 1.00 16.51 197 ASP B N 1
ATOM 3505 C CA . ASP B 1 197 ? 60.147 -22.812 15.335 1.00 17.53 197 ASP B CA 1
ATOM 3506 C C . ASP B 1 197 ? 61.169 -22.528 16.425 1.00 16.42 197 ASP B C 1
ATOM 3507 O O . ASP B 1 197 ? 62.338 -22.916 16.307 1.00 17.70 197 ASP B O 1
ATOM 3512 N N . ILE B 1 198 ? 60.734 -21.866 17.492 1.00 16.73 198 ILE B N 1
ATOM 3513 C CA . ILE B 1 198 ? 61.578 -21.662 18.663 1.00 17.75 198 ILE B CA 1
ATOM 3514 C C . ILE B 1 198 ? 60.647 -21.519 19.863 1.00 14.51 198 ILE B C 1
ATOM 3515 O O . ILE B 1 198 ? 59.545 -20.974 19.743 1.00 16.00 198 ILE B O 1
ATOM 3520 N N . SER B 1 199 ? 61.065 -22.038 21.015 1.00 15.13 199 SER B N 1
ATOM 3521 C CA . SER B 1 199 ? 60.205 -22.028 22.192 1.00 16.83 199 SER B CA 1
ATOM 3522 C C . SER B 1 199 ? 61.061 -22.005 23.446 1.00 16.80 199 SER B C 1
ATOM 3523 O O . SER B 1 199 ? 62.185 -22.511 23.451 1.00 18.64 199 SER B O 1
ATOM 3526 N N . VAL B 1 200 ? 60.537 -21.398 24.510 1.00 17.07 200 VAL B N 1
ATOM 3527 C CA . VAL B 1 200 ? 61.212 -21.365 25.802 1.00 16.84 200 VAL B CA 1
ATOM 3528 C C . VAL B 1 200 ? 60.179 -21.528 26.907 1.00 16.98 200 VAL B C 1
ATOM 3529 O O . VAL B 1 200 ? 59.005 -21.172 26.751 1.00 18.33 200 VAL B O 1
ATOM 3533 N N . VAL B 1 201 ? 60.630 -22.055 28.040 1.00 16.67 201 VAL B N 1
ATOM 3534 C CA . VAL B 1 201 ? 59.841 -22.065 29.265 1.00 17.97 201 VAL B CA 1
ATOM 3535 C C . VAL B 1 201 ? 60.137 -20.768 30.004 1.00 19.54 201 VAL B C 1
ATOM 3536 O O . VAL B 1 201 ? 61.296 -20.463 30.308 1.00 20.16 201 VAL B O 1
ATOM 3540 N N . VAL B 1 202 ? 59.097 -19.986 30.275 1.00 17.01 202 VAL B N 1
ATOM 3541 C CA . VAL B 1 202 ? 59.278 -18.695 30.930 1.00 17.43 202 VAL B CA 1
ATOM 3542 C C . VAL B 1 202 ? 58.047 -18.425 31.778 1.00 16.18 202 VAL B C 1
ATOM 3543 O O . VAL B 1 202 ? 56.917 -18.580 31.307 1.00 18.36 202 VAL B O 1
ATOM 3547 N N . ASP B 1 203 ? 58.271 -18.036 33.030 1.00 16.03 203 ASP B N 1
ATOM 3548 C CA . ASP B 1 203 ? 57.193 -17.675 33.949 1.00 16.99 203 ASP B CA 1
ATOM 3549 C C . ASP B 1 203 ? 57.013 -16.167 33.828 1.00 14.64 203 ASP B C 1
ATOM 3550 O O . ASP B 1 203 ? 57.788 -15.391 34.387 1.00 16.09 203 ASP B O 1
ATOM 3555 N N . VAL B 1 204 ? 55.954 -15.747 33.121 1.00 15.76 204 VAL B N 1
ATOM 3556 C CA . VAL B 1 204 ? 55.744 -14.320 32.885 1.00 16.96 204 VAL B CA 1
ATOM 3557 C C . VAL B 1 204 ? 55.561 -13.531 34.176 1.00 15.50 204 VAL B C 1
ATOM 3558 O O . VAL B 1 204 ? 55.828 -12.325 34.203 1.00 17.25 204 VAL B O 1
ATOM 3562 N N . THR B 1 205 ? 55.115 -14.181 35.259 1.00 16.82 205 THR B N 1
ATOM 3563 C CA . THR B 1 205 ? 54.929 -13.462 36.518 1.00 19.69 205 THR B CA 1
ATOM 3564 C C . THR B 1 205 ? 56.235 -12.985 37.147 1.00 15.78 205 THR B C 1
ATOM 3565 O O . THR B 1 205 ? 56.196 -12.152 38.057 1.00 19.52 205 THR B O 1
ATOM 3569 N N . THR B 1 206 ? 57.389 -13.468 36.683 1.00 16.30 206 THR B N 1
ATOM 3570 C CA . THR B 1 206 ? 58.681 -12.977 37.150 1.00 20.19 206 THR B CA 1
ATOM 3571 C C . THR B 1 206 ? 59.356 -12.052 36.150 1.00 18.18 206 THR B C 1
ATOM 3572 O O . THR B 1 206 ? 60.442 -11.538 36.433 1.00 21.77 206 THR B O 1
ATOM 3576 N N . VAL B 1 207 ? 58.748 -11.842 34.990 1.00 15.73 207 VAL B N 1
ATOM 3577 C CA . VAL B 1 207 ? 59.337 -11.043 33.925 1.00 17.52 207 VAL B CA 1
ATOM 3578 C C . VAL B 1 207 ? 58.668 -9.681 33.805 1.00 14.92 207 VAL B C 1
ATOM 3579 O O . VAL B 1 207 ? 59.324 -8.680 33.506 1.00 15.66 207 VAL B O 1
ATOM 3583 N N . LEU B 1 208 ? 57.362 -9.638 34.030 1.00 13.85 208 LEU B N 1
ATOM 3584 C CA . LEU B 1 208 ? 56.514 -8.514 33.668 1.00 14.12 208 LEU B CA 1
ATOM 3585 C C . LEU B 1 208 ? 55.563 -8.196 34.810 1.00 13.55 208 LEU B C 1
ATOM 3586 O O . LEU B 1 208 ? 55.249 -9.068 35.630 1.00 14.32 208 LEU B O 1
ATOM 3591 N N . PRO B 1 209 ? 55.091 -6.945 34.894 1.00 13.66 209 PRO B N 1
ATOM 3592 C CA . PRO B 1 209 ? 54.081 -6.605 35.908 1.00 12.57 209 PRO B CA 1
ATOM 3593 C C . PRO B 1 209 ? 52.703 -7.172 35.578 1.00 13.43 209 PRO B C 1
ATOM 3594 O O . PRO B 1 209 ? 52.490 -7.763 34.508 1.00 12.99 209 PRO B O 1
ATOM 3598 N N . GLU B 1 210 ? 51.746 -6.982 36.502 1.00 13.02 210 GLU B N 1
ATOM 3599 C CA . GLU B 1 210 ? 50.417 -7.573 36.341 1.00 12.59 210 GLU B CA 1
ATOM 3600 C C . GLU B 1 210 ? 49.687 -7.008 35.126 1.00 10.71 210 GLU B C 1
ATOM 3601 O O . GLU B 1 210 ? 49.030 -7.758 34.399 1.00 13.42 210 GLU B O 1
ATOM 3607 N N . TRP B 1 211 ? 49.775 -5.697 34.902 1.00 11.06 211 TRP B N 1
ATOM 3608 C CA . TRP B 1 211 ? 49.172 -5.062 33.734 1.00 12.13 211 TRP B CA 1
ATOM 3609 C C . TRP B 1 211 ? 50.268 -4.713 32.735 1.00 11.78 211 TRP B C 1
ATOM 3610 O O . TRP B 1 211 ? 51.324 -4.205 33.119 1.00 12.56 211 TRP B O 1
ATOM 3621 N N . VAL B 1 212 ? 49.995 -4.949 31.449 1.00 11.04 212 VAL B N 1
ATOM 3622 C CA . VAL B 1 212 ? 50.977 -4.732 30.389 1.00 12.02 212 VAL B CA 1
ATOM 3623 C C . VAL B 1 212 ? 50.278 -4.143 29.171 1.00 11.09 212 VAL B C 1
ATOM 3624 O O . VAL B 1 212 ? 49.047 -4.123 29.076 1.00 11.68 212 VAL B O 1
ATOM 3628 N N . ARG B 1 213 ? 51.082 -3.646 28.234 1.00 11.78 213 ARG B N 1
ATOM 3629 C CA . ARG B 1 213 ? 50.613 -3.412 26.878 1.00 11.65 213 ARG B CA 1
ATOM 3630 C C . ARG B 1 213 ? 51.414 -4.289 25.929 1.00 10.66 213 ARG B C 1
ATOM 3631 O O . ARG B 1 213 ? 52.540 -4.714 26.239 1.00 11.99 213 ARG B O 1
ATOM 3639 N N . VAL B 1 214 ? 50.822 -4.546 24.770 1.00 10.90 214 VAL B N 1
ATOM 3640 C CA . VAL B 1 214 ? 51.384 -5.428 23.753 1.00 12.59 214 VAL B CA 1
ATOM 3641 C C . VAL B 1 214 ? 51.521 -4.655 22.449 1.00 11.40 214 VAL B C 1
ATOM 3642 O O . VAL B 1 214 ? 50.740 -3.743 22.148 1.00 13.34 214 VAL B O 1
ATOM 3646 N N . GLY B 1 215 ? 52.547 -5.004 21.678 1.00 10.97 215 GLY B N 1
ATOM 3647 C CA . GLY B 1 215 ? 52.781 -4.288 20.439 1.00 11.87 215 GLY B CA 1
ATOM 3648 C C . GLY B 1 215 ? 54.020 -4.722 19.688 1.00 11.20 215 GLY B C 1
ATOM 3649 O O . GLY B 1 215 ? 54.446 -5.876 19.809 1.00 11.81 215 GLY B O 1
ATOM 3650 N N . PHE B 1 216 ? 54.559 -3.818 18.873 1.00 11.04 216 PHE B N 1
ATOM 3651 C CA . PHE B 1 216 ? 55.711 -4.112 18.035 1.00 11.42 216 PHE B CA 1
ATOM 3652 C C . PHE B 1 216 ? 56.704 -2.971 18.102 1.00 12.02 216 PHE B C 1
ATOM 3653 O O . PHE B 1 216 ? 56.341 -1.815 18.311 1.00 11.89 216 PHE B O 1
ATOM 3661 N N . SER B 1 217 ? 57.972 -3.310 17.871 1.00 11.59 217 SER B N 1
ATOM 3662 C CA . SER B 1 217 ? 59.071 -2.356 17.838 1.00 11.33 217 SER B CA 1
ATOM 3663 C C . SER B 1 217 ? 60.001 -2.724 16.690 1.00 11.57 217 SER B C 1
ATOM 3664 O O . SER B 1 217 ? 60.158 -3.901 16.355 1.00 11.89 217 SER B O 1
ATOM 3667 N N . ALA B 1 218 ? 60.583 -1.707 16.065 1.00 11.61 218 ALA B N 1
ATOM 3668 C CA . ALA B 1 218 ? 61.643 -1.942 15.092 1.00 11.46 218 ALA B CA 1
ATOM 3669 C C . ALA B 1 218 ? 62.607 -0.772 15.132 1.00 11.42 218 ALA B C 1
ATOM 3670 O O . ALA B 1 218 ? 62.265 0.331 15.568 1.00 12.31 218 ALA B O 1
ATOM 3672 N N . ALA B 1 219 ? 63.829 -1.018 14.649 1.00 11.68 219 ALA B N 1
ATOM 3673 C CA . ALA B 1 219 ? 64.856 0.012 14.691 1.00 12.30 219 ALA B CA 1
ATOM 3674 C C . ALA B 1 219 ? 65.899 -0.239 13.618 1.00 11.49 219 ALA B C 1
ATOM 3675 O O . ALA B 1 219 ? 66.048 -1.355 13.119 1.00 12.05 219 ALA B O 1
ATOM 3677 N N . SER B 1 220 ? 66.598 0.834 13.271 1.00 12.96 220 SER B N 1
ATOM 3678 C CA . SER B 1 220 ? 67.791 0.792 12.443 1.00 12.58 220 SER B CA 1
ATOM 3679 C C . SER B 1 220 ? 68.839 1.703 13.058 1.00 13.02 220 SER B C 1
ATOM 3680 O O . SER B 1 220 ? 68.537 2.813 13.500 1.00 14.43 220 SER B O 1
ATOM 3683 N N . GLY B 1 221 ? 70.084 1.235 13.051 1.00 13.94 221 GLY B N 1
ATOM 3684 C CA . GLY B 1 221 ? 71.207 2.033 13.503 1.00 17.24 221 GLY B CA 1
ATOM 3685 C C . GLY B 1 221 ? 71.948 2.628 12.326 1.00 14.87 221 GLY B C 1
ATOM 3686 O O . GLY B 1 221 ? 71.394 3.443 11.583 1.00 15.44 221 GLY B O 1
ATOM 3687 N N . GLU B 1 222 ? 73.211 2.233 12.142 1.00 14.80 222 GLU B N 1
ATOM 3688 C CA . GLU B 1 222 ? 73.957 2.709 10.977 1.00 14.60 222 GLU B CA 1
ATOM 3689 C C . GLU B 1 222 ? 73.572 1.988 9.696 1.00 15.82 222 GLU B C 1
ATOM 3690 O O . GLU B 1 222 ? 73.721 2.555 8.607 1.00 19.75 222 GLU B O 1
ATOM 3696 N N . GLN B 1 223 ? 73.137 0.740 9.788 1.00 13.65 223 GLN B N 1
ATOM 3697 C CA . GLN B 1 223 ? 72.529 0.019 8.678 1.00 14.70 223 GLN B CA 1
ATOM 3698 C C . GLN B 1 223 ? 71.010 0.032 8.837 1.00 13.61 223 GLN B C 1
ATOM 3699 O O . GLN B 1 223 ? 70.475 0.229 9.935 1.00 14.27 223 GLN B O 1
ATOM 3705 N N . PHE B 1 224 ? 70.308 -0.170 7.723 1.00 12.54 224 PHE B N 1
ATOM 3706 C CA . PHE B 1 224 ? 68.895 0.183 7.702 1.00 11.94 224 PHE B CA 1
ATOM 3707 C C . PHE B 1 224 ? 68.103 -0.726 6.777 1.00 13.39 224 PHE B C 1
ATOM 3708 O O . PHE B 1 224 ? 68.652 -1.437 5.926 1.00 14.06 224 PHE B O 1
ATOM 3716 N N . GLN B 1 225 ? 66.783 -0.682 6.980 1.00 13.60 225 GLN B N 1
ATOM 3717 C CA . GLN B 1 225 ? 65.773 -1.395 6.209 1.00 12.97 225 GLN B CA 1
ATOM 3718 C C . GLN B 1 225 ? 64.420 -0.893 6.681 1.00 13.95 225 GLN B C 1
ATOM 3719 O O . GLN B 1 225 ? 64.300 -0.369 7.792 1.00 13.61 225 GLN B O 1
ATOM 3725 N N . THR B 1 226 ? 63.413 -1.027 5.822 1.00 13.70 226 THR B N 1
ATOM 3726 C CA . THR B 1 226 ? 62.053 -0.756 6.273 1.00 12.11 226 THR B CA 1
ATOM 3727 C C . THR B 1 226 ? 61.511 -1.970 7.025 1.00 12.94 226 THR B C 1
ATOM 3728 O O . THR B 1 226 ? 61.855 -3.120 6.739 1.00 12.53 226 THR B O 1
ATOM 3732 N N . HIS B 1 227 ? 60.613 -1.711 7.979 1.00 11.42 227 HIS B N 1
ATOM 3733 C CA . HIS B 1 227 ? 60.006 -2.770 8.784 1.00 12.54 227 HIS B CA 1
ATOM 3734 C C . HIS B 1 227 ? 58.496 -2.575 8.705 1.00 12.68 227 HIS B C 1
ATOM 3735 O O . HIS B 1 227 ? 57.957 -1.645 9.315 1.00 13.62 227 HIS B O 1
ATOM 3742 N N . ASN B 1 228 ? 57.827 -3.432 7.936 1.00 12.63 228 ASN B N 1
ATOM 3743 C CA . ASN B 1 228 ? 56.456 -3.193 7.488 1.00 13.85 228 ASN B CA 1
ATOM 3744 C C . ASN B 1 228 ? 55.548 -4.252 8.091 1.00 13.27 228 ASN B C 1
ATOM 3745 O O . ASN B 1 228 ? 55.598 -5.420 7.694 1.00 13.58 228 ASN B O 1
ATOM 3750 N N . LEU B 1 229 ? 54.696 -3.838 9.023 1.00 12.40 229 LEU B N 1
ATOM 3751 C CA . LEU B 1 229 ? 53.717 -4.731 9.629 1.00 13.45 229 LEU B CA 1
ATOM 3752 C C . LEU B 1 229 ? 52.431 -4.670 8.812 1.00 12.86 229 LEU B C 1
ATOM 3753 O O . LEU B 1 229 ? 51.839 -3.595 8.657 1.00 15.58 229 LEU B O 1
ATOM 3758 N N . GLU B 1 230 ? 52.016 -5.816 8.274 1.00 13.02 230 GLU B N 1
ATOM 3759 C CA . GLU B 1 230 ? 50.854 -5.867 7.392 1.00 14.37 230 GLU B CA 1
ATOM 3760 C C . GLU B 1 230 ? 49.555 -6.164 8.119 1.00 13.22 230 GLU B C 1
ATOM 3761 O O . GLU B 1 230 ? 48.498 -5.682 7.694 1.00 14.76 230 GLU B O 1
ATOM 3767 N N . SER B 1 231 ? 49.599 -6.974 9.172 1.00 12.64 231 SER B N 1
ATOM 3768 C CA . SER B 1 231 ? 48.387 -7.433 9.835 1.00 11.23 231 SER B CA 1
ATOM 3769 C C . SER B 1 231 ? 48.785 -7.959 11.205 1.00 12.32 231 SER B C 1
ATOM 3770 O O . SER B 1 231 ? 49.947 -8.311 11.440 1.00 13.36 231 SER B O 1
ATOM 3773 N N . TRP B 1 232 ? 47.799 -8.027 12.098 1.00 12.54 232 TRP B N 1
ATOM 3774 C CA . TRP B 1 232 ? 48.039 -8.428 13.481 1.00 12.23 232 TRP B CA 1
ATOM 3775 C C . TRP B 1 232 ? 46.713 -8.753 14.145 1.00 12.66 232 TRP B C 1
ATOM 3776 O O . TRP B 1 232 ? 45.775 -7.952 14.081 1.00 13.66 232 TRP B O 1
ATOM 3787 N N A SER B 1 233 ? 46.624 -9.926 14.762 0.67 11.79 233 SER B N 1
ATOM 3788 N N B SER B 1 233 ? 46.640 -9.926 14.768 0.33 11.88 233 SER B N 1
ATOM 3789 C CA A SER B 1 233 ? 45.517 -10.251 15.649 0.67 11.69 233 SER B CA 1
ATOM 3790 C CA B SER B 1 233 ? 45.541 -10.297 15.646 0.33 11.84 233 SER B CA 1
ATOM 3791 C C A SER B 1 233 ? 46.071 -10.799 16.956 0.67 13.94 233 SER B C 1
ATOM 3792 C C B SER B 1 233 ? 46.128 -10.732 16.980 0.33 13.98 233 SER B C 1
ATOM 3793 O O A SER B 1 233 ? 47.125 -11.436 16.978 0.67 14.49 233 SER B O 1
ATOM 3794 O O B SER B 1 233 ? 47.257 -11.223 17.045 0.33 13.53 233 SER B O 1
ATOM 3799 N N . PHE B 1 234 ? 45.363 -10.535 18.052 1.00 11.99 234 PHE B N 1
ATOM 3800 C CA . PHE B 1 234 ? 45.847 -10.838 19.390 1.00 11.81 234 PHE B CA 1
ATOM 3801 C C . PHE B 1 234 ? 44.672 -11.280 20.245 1.00 12.36 234 PHE B C 1
ATOM 3802 O O . PHE B 1 234 ? 43.554 -10.785 20.080 1.00 13.36 234 PHE B O 1
ATOM 3810 N N . THR B 1 235 ? 44.927 -12.205 21.167 1.00 11.45 235 THR B N 1
ATOM 3811 C CA . THR B 1 235 ? 43.918 -12.589 22.146 1.00 11.93 235 THR B CA 1
ATOM 3812 C C . THR B 1 235 ? 44.623 -12.959 23.442 1.00 13.48 235 THR B C 1
ATOM 3813 O O . THR B 1 235 ? 45.741 -13.473 23.427 1.00 12.90 235 THR B O 1
ATOM 3817 N N . SER B 1 236 ? 43.979 -12.675 24.569 1.00 13.01 236 SER B N 1
ATOM 3818 C CA . SER B 1 236 ? 44.506 -13.038 25.878 1.00 13.41 236 SER B CA 1
ATOM 3819 C C . SER B 1 236 ? 43.339 -13.275 26.818 1.00 12.95 236 SER B C 1
ATOM 3820 O O . SER B 1 236 ? 42.377 -12.500 26.825 1.00 15.01 236 SER B O 1
ATOM 3823 N N . THR B 1 237 ? 43.429 -14.338 27.614 1.00 13.14 237 THR B N 1
ATOM 3824 C CA . THR B 1 237 ? 42.387 -14.686 28.572 1.00 14.31 237 THR B CA 1
ATOM 3825 C C . THR B 1 237 ? 43.041 -15.036 29.898 1.00 15.11 237 THR B C 1
ATOM 3826 O O . THR B 1 237 ? 43.934 -15.891 29.952 1.00 13.91 237 THR B O 1
ATOM 3830 N N . LEU B 1 238 ? 42.595 -14.372 30.960 1.00 15.46 238 LEU B N 1
ATOM 3831 C CA . LEU B 1 238 ? 43.139 -14.573 32.295 1.00 15.98 238 LEU B CA 1
ATOM 3832 C C . LEU B 1 238 ? 42.472 -15.775 32.952 1.00 15.51 238 LEU B C 1
ATOM 3833 O O . LEU B 1 238 ? 41.240 -15.848 33.021 1.00 17.18 238 LEU B O 1
ATOM 3838 N N . LEU B 1 239 ? 43.284 -16.708 33.455 1.00 17.85 239 LEU B N 1
ATOM 3839 C CA . LEU B 1 239 ? 42.798 -17.999 33.927 1.00 20.22 239 LEU B CA 1
ATOM 3840 C C . LEU B 1 239 ? 43.403 -18.353 35.281 1.00 16.96 239 LEU B C 1
ATOM 3841 O O . LEU B 1 239 ? 44.493 -17.903 35.638 1.00 18.36 239 LEU B O 1
ATOM 3846 N N . TYR B 1 240 ? 42.673 -19.160 36.039 1.00 18.36 240 TYR B N 1
ATOM 3847 C CA . TYR B 1 240 ? 43.199 -19.652 37.305 1.00 18.21 240 TYR B CA 1
ATOM 3848 C C . TYR B 1 240 ? 44.263 -20.725 37.146 1.00 25.51 240 TYR B C 1
ATOM 3849 O O . TYR B 1 240 ? 44.154 -21.553 36.272 1.00 28.38 240 TYR B O 1
ATOM 3858 N N . THR B 1 241 ? 45.290 -20.662 37.965 1.00 24.02 241 THR B N 1
ATOM 3859 C CA . THR B 1 241 ? 46.299 -21.703 38.012 1.00 35.96 241 THR B CA 1
ATOM 3860 C C . THR B 1 241 ? 45.775 -22.926 38.819 1.00 29.75 241 THR B C 1
ATOM 3861 O O . THR B 1 241 ? 45.178 -22.757 39.867 1.00 34.14 241 THR B O 1
#

InterPro domains:
  IPR000985 Legume lectin, alpha chain, conserved site [PS00308] (208-217)
  IPR001220 Legume lectin domain [PF00139] (3-239)
  IPR001220 Legume lectin domain [cd06899] (4-238)
  IPR013320 Concanavalin A-like lectin/glucanase domain superfamily [SSF49899] (3-239)
  IPR016363 Legume lectin [PIRSF002690] (3-243)
  IPR019825 Legume lectin, beta chain, Mn/Ca-binding site [PS00307] (126-132)
  IPR050258 Leguminous Lectin [PTHR32401] (2-243)

B-factor: mean 19.37, std 9.88, range [8.68, 109.65]

Organism: Centrolobium microchaete (NCBI:txid500177)

Foldseek 3Di:
DQKDKDKDLFADQPDDFKDKAWQWHADPVRWTWAWDADPVRAKDAQTKIKMWGRDKDQQADVVQQKGKKKKKKFKKAKAHPDPQADFWKKKKKAANVDHQDPPCFANVQSADDVVCQAPQVVGQMWIWIFTRHCPCVPNVLDDPATWIAICQSHSNGPDIDHDDHDHPWMKIKMWIADQVQQKTKMWIATPVGDIDIDMDRDHSVVRHPRIIIIIMMGHHHPHHMIMIIGMMIMMMGIDHD/DFKDKDKDLFADQPDDFKDKAWQWHADPVRWIWAWDADPVRAWDAQTKMKMWGRDKDQQADVVQQKGKKKKKKFKKAKAHPDPQADFWKKKKKAANVDHQDPPCQANVQSADDDVCQAPQVVGQMWIWIFGRHCPCVPNVLDDPATWIAICQSHSNGPDIDHDDHDHPWMKIKMWIADQVQQKIKIWIATPVGDIDIDMDRHHSVVRHPRMIIIIMMGHHHNHHMIMIIGIMIMMMGMGHD

Solvent-accessible surface area: 19081 Å² total; per-residue (Å²): 16,9,25,6,26,4,24,2,115,68,1,32,120,80,27,91,2,29,57,65,32,58,44,12,122,26,24,54,103,46,31,1,33,0,3,143,34,65,123,137,43,50,20,36,104,83,3,13,0,3,0,2,1,37,0,23,5,24,1,36,18,145,102,55,100,24,24,0,41,2,86,0,56,1,13,3,29,4,77,14,109,50,119,67,10,1,6,0,0,0,3,0,2,0,26,25,126,20,69,55,34,93,56,2,38,11,13,12,1,0,7,2,29,86,193,42,5,98,72,109,94,56,22,82,14,3,1,1,0,0,1,7,29,72,37,82,141,60,6,87,47,9,34,96,58,32,0,0,0,0,0,37,8,14,1,123,21,67,102,37,40,154,7,94,45,57,94,34,52,40,1,69,0,57,0,22,5,64,23,97,75,114,34,2,44,2,37,0,41,7,107,113,46,80,134,21,76,15,43,13,98,11,45,0,39,106,9,4,38,58,14,1,40,1,0,0,0,0,0,0,12,126,39,34,1,9,1,6,0,73,26,2,45,5,56,3,50,12,77,166,135,15,8,25,7,27,4,23,2,121,66,1,30,121,79,25,90,3,29,55,66,30,58,49,12,114,26,29,59,113,52,34,2,34,0,4,119,35,59,119,130,43,48,15,23,102,62,3,12,0,3,0,2,1,25,0,22,7,25,1,38,29,154,104,50,111,31,23,0,46,3,86,0,68,1,9,3,30,4,79,15,106,61,106,85,12,1,6,0,0,0,3,0,2,0,28,24,127,21,68,55,28,103,53,1,40,11,13,14,0,0,6,2,42,81,196,43,6,95,73,107,92,54,23,83,14,4,1,2,0,0,1,8,25,68,38,81,144,59,6,87,47,8,35,96,59,31,0,0,0,0,0,35,6,15,1,122,21,66,102,38,40,154,6,92,47,58,92,34,54,34,0,68,0,61,0,32,5,66,32,98,71,103,29,1,55,3,41,0,43,6,104,113,46,80,135,21,73,14,40,13,100,11,50,0,36,107,7,5,37,46,13,0,43,1,0,0,0,0,0,0,10,11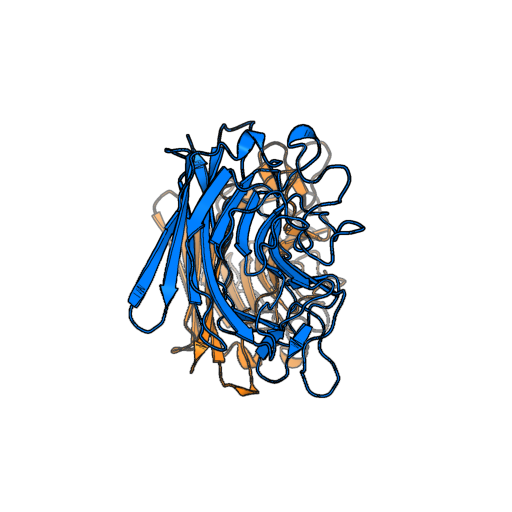8,59,45,0,12,1,6,0,45,29,4,41,6,53,2,49,6,82,162,138

Radius of gyration: 25.34 Å; Cα contacts (8 Å, |Δi|>4): 1499; chains: 2; bounding box: 80×44×56 Å